Protein AF-A0A081BM06-F1 (afdb_monomer)

Secondary structure (DSSP, 8-state):
-HHHHHHHHHTT--TT---HHHHHHHHHH-HHHHHHHHHHHHHHHHTTT---TTHHHHHHHHHHHHHSEE--TT-EE-S--EE-S-S-EEE-TT-EE-TT-EE-TT-EEE-SSSSSPPPEE-SS-EE-TT-EEESS-EE-TT-EEPTT-EE-S-B-TTEEEETTTTEEEEE--S-TT------SSEEEEEEEE--TT--HHHHHHHHHHHHS-TTTEEEEEEEEEETT-TT--HHHHHHHTT--EEEEEESSSS-THHHHHHHHHHHHTT-SEEEE-SHHHHHHHHHHHTT-TT-EEEEEE------SSHHHHHHHHHHHHHHTT-SEEEESSHHHHHHHHHTT--GGGEEE----B-TTTS-GGG----HHHHTT--TTSEEEEEES--SGGG-HHHHHHHHHHHHHH-TTEEEEEE---TTHHHHHHHHHHTT-TTTEEEEES-S-HHHHHHH-SEEEE--SS-SS-HHHHHHHHTT--EEEE--TTHHHH--BTTTBEEE-TT-HHHHHHHHHHHHH-HHHHHHHHHHHHHHHHHHSBHHHHHHHHHHHHHHHHTT-

Organism: NCBI:txid1499966

pLDDT: mean 89.4, std 10.94, range [35.09, 98.75]

Radius of gyration: 34.91 Å; Cα contacts (8 Å, |Δi|>4): 1119; chains: 1; bounding box: 71×51×106 Å

Sequence (560 aa):
MFEYIKADLARFKEEGGGSPLRILARGLVSQGFQAILVYRFFRWFFVRGIPTQPFRFIIERLTEIMTGISIPAETDIGKGLRIHHFGGIIFHSHTKMGEHCTVYHGVTFGDKGGAGEPPTIGNNVLVGAGAKVLGEITIGDNVKIGANAVVVASVPNNAIVGGVPAKIIGENTKDIWTMKAPKTTINVMQCRSTYTTGGGPDKTVLLMAERSNKEKFRHVLMYMRGANDHEFQIGNWARERGLTIHEVLEYKKLDWSNLVEIHRLIKQYDIDILHVRDHKTCVVCYLASLPHPKVKLLFTAHLWQDHDSLKMKFYTWLNLLFLKRYDKIIAVSYALKDFMVKRGIRPEKITVVHNAIDVDAWNRANVRSTIRDEFQIPASRKIVGVVGRLRYEKDLPTTLAVAHNVIRERPDTCFLIIGDGPDRADLERQVNEIGLADKILFLGFRKDTMNIYAALDLFLSTARIEGTPNTALEAMAMEAPVIYTEVGGVGEIIQNGHDGLLFQVGDIAGITAATLNVLNNEEFARQLRENGRRSACEKFSFTKRLQTVEGIYEALARGK

Foldseek 3Di:
DVQQLVLQLVLQDDPPDDPPVVSVVVLVVDLQNVLVVLLVVVLVCVVVVHDDPPVNVVVQVVSCVVFVAHDASLEAEEGNEEEDHGHQHEADSDEAEYYNEYEYYQEEFEEPPDPFHTEYEYYCEYAAANEYGYGHEYEEANEYEYHNEYDPYHHYHQFYWYDVPIDGPDGNPDRPDPPPPLQQEAEEEEEEEDAADDDDVLVLLLVLCLPFDPRHYHYAYEYEYEPPRPRHCSVVVCVVSVHHYDYQYDPDPDDVVSLVVLLVVCVVRVHQEYEEEDLVCLVSVLVSCPVPVRYAYEYEYFFDDDDPDPVVVVSSLVSLVSLLVHQAYEAQAPLRLVVSVVVPRDSVRYDYFHAADALVVLALVVEDACVCVVLVQDPQAAEEEEEDEPDPQQPCVLVVLLQLLLCVVPVSYAYEYEEYYPCVVVSCVVCVVSPNPSRYDYPYHDPPVSSVLSRHQAYETLGPEGAADVVLLSNLSNLHAYEYEPYHRPCVQDPDQQQHHYDHRSPSVVSNVVVNCSNVPVVSSNRNSVRSNVSNVPPRHSVVSSVVVSVVSVCSSVVD

Mean predicted aligned error: 14.8 Å

Structure (mmCIF, N/CA/C/O backbone):
data_AF-A0A081BM06-F1
#
_entry.id   AF-A0A081BM06-F1
#
loop_
_atom_site.group_PDB
_atom_site.id
_atom_site.type_symbol
_atom_site.label_atom_id
_atom_site.label_alt_id
_atom_site.label_comp_id
_atom_site.label_asym_id
_atom_site.label_entity_id
_atom_site.label_seq_id
_atom_site.pdbx_PDB_ins_code
_atom_site.Cartn_x
_atom_site.Cartn_y
_atom_site.Cartn_z
_atom_site.occupancy
_atom_site.B_iso_or_equiv
_atom_site.auth_seq_id
_atom_site.auth_comp_id
_atom_site.auth_asym_id
_atom_site.auth_atom_id
_atom_site.pdbx_PDB_model_num
ATOM 1 N N . MET A 1 1 ? -8.532 -0.087 48.592 1.00 81.88 1 MET A N 1
ATOM 2 C CA . MET A 1 1 ? -9.522 0.950 48.215 1.00 81.88 1 MET A CA 1
ATOM 3 C C . MET A 1 1 ? -9.343 1.398 46.771 1.00 81.88 1 MET A C 1
ATOM 5 O O . MET A 1 1 ? -10.242 1.140 45.988 1.00 81.88 1 MET A O 1
ATOM 9 N N . PHE A 1 2 ? -8.205 1.992 46.383 1.00 81.38 2 PHE A N 1
ATOM 10 C CA . PHE A 1 2 ? -8.005 2.483 45.007 1.00 81.38 2 PHE A CA 1
ATOM 11 C C . PHE A 1 2 ? -8.193 1.416 43.921 1.00 81.38 2 PHE A C 1
ATOM 13 O O . PHE A 1 2 ? -8.853 1.689 42.925 1.00 81.38 2 PHE A O 1
ATOM 20 N N . GLU A 1 3 ? -7.693 0.194 44.127 1.00 82.75 3 GLU A N 1
ATOM 21 C CA . GLU A 1 3 ? -7.902 -0.903 43.170 1.00 82.75 3 GLU A CA 1
ATOM 22 C C . GLU A 1 3 ? -9.378 -1.276 42.990 1.00 82.75 3 GLU A C 1
ATOM 24 O O . GLU A 1 3 ? -9.824 -1.504 41.869 1.00 82.75 3 GLU A O 1
ATOM 29 N N . TYR A 1 4 ? -10.153 -1.253 44.077 1.00 89.44 4 TYR A N 1
ATOM 30 C CA . TYR A 1 4 ? -11.590 -1.521 44.049 1.00 89.44 4 TYR A CA 1
ATOM 31 C C . TYR A 1 4 ? -12.330 -0.424 43.290 1.00 89.44 4 TYR A C 1
ATOM 33 O O . TYR A 1 4 ? -13.051 -0.725 42.349 1.00 89.44 4 TYR A O 1
ATOM 41 N N . ILE A 1 5 ? -12.068 0.847 43.617 1.00 88.38 5 ILE A N 1
ATOM 42 C CA . ILE A 1 5 ? -12.674 1.992 42.922 1.00 88.38 5 ILE A CA 1
ATOM 43 C C . ILE A 1 5 ? -12.306 1.975 41.434 1.00 88.38 5 ILE A C 1
ATOM 45 O O . ILE A 1 5 ? -13.153 2.228 40.583 1.00 88.38 5 ILE A O 1
ATOM 49 N N . LYS A 1 6 ? -11.056 1.638 41.095 1.00 86.50 6 LYS A N 1
ATOM 50 C CA . LYS A 1 6 ? -10.602 1.508 39.705 1.00 86.50 6 LYS A CA 1
ATOM 51 C C . LYS A 1 6 ? -11.343 0.387 38.975 1.00 86.50 6 LYS A C 1
ATOM 53 O O . LYS A 1 6 ? -11.729 0.581 37.823 1.00 86.50 6 LYS A O 1
ATOM 58 N N . ALA A 1 7 ? -11.551 -0.757 39.626 1.00 85.50 7 ALA A N 1
ATOM 59 C CA . ALA A 1 7 ? -12.316 -1.868 39.071 1.00 85.50 7 ALA A CA 1
ATOM 60 C C . ALA A 1 7 ? -13.802 -1.514 38.910 1.00 85.50 7 ALA A C 1
ATOM 62 O O . ALA A 1 7 ? -14.358 -1.779 37.849 1.00 85.50 7 ALA A O 1
ATOM 63 N N . ASP A 1 8 ? -14.419 -0.865 39.902 1.00 88.56 8 ASP A N 1
ATOM 64 C CA . ASP A 1 8 ? -15.812 -0.400 39.870 1.00 88.56 8 ASP A CA 1
ATOM 65 C C . ASP A 1 8 ? -16.008 0.645 38.753 1.00 88.56 8 ASP A C 1
ATOM 67 O O . ASP A 1 8 ? -16.919 0.535 37.935 1.00 88.56 8 ASP A O 1
ATOM 71 N N . LEU A 1 9 ? -15.091 1.611 38.621 1.00 85.44 9 LEU A N 1
ATOM 72 C CA . LEU A 1 9 ? -15.119 2.616 37.553 1.00 85.44 9 LEU A CA 1
ATOM 73 C C . LEU A 1 9 ? -14.891 1.988 36.169 1.00 85.44 9 LEU A C 1
ATOM 75 O O . LEU A 1 9 ? -15.498 2.407 35.181 1.00 85.44 9 LEU A O 1
ATOM 79 N N . ALA A 1 10 ? -14.057 0.947 36.076 1.00 84.06 10 ALA A N 1
ATOM 80 C CA . ALA A 1 10 ? -13.849 0.213 34.830 1.00 84.06 10 ALA A CA 1
ATOM 81 C C . ALA A 1 10 ? -15.133 -0.463 34.322 1.00 84.06 10 ALA A C 1
ATOM 83 O O . ALA A 1 10 ? -15.245 -0.694 33.120 1.00 84.06 10 ALA A O 1
ATOM 84 N N . ARG A 1 11 ? -16.131 -0.699 35.187 1.00 81.62 11 ARG A N 1
ATOM 85 C CA . ARG A 1 11 ? -17.452 -1.223 34.797 1.00 81.62 11 ARG A CA 1
ATOM 86 C C . ARG A 1 11 ? -18.286 -0.238 33.980 1.00 81.62 11 ARG A C 1
ATOM 88 O O . ARG A 1 11 ? -19.242 -0.660 33.335 1.00 81.62 11 ARG A O 1
ATOM 95 N N . PHE A 1 12 ? -17.923 1.045 33.981 1.00 74.75 12 PHE A N 1
ATOM 96 C CA . PHE A 1 12 ? -18.536 2.091 33.156 1.00 74.75 12 PHE A CA 1
ATOM 97 C C . PHE A 1 12 ? -17.851 2.259 31.792 1.00 74.75 12 PHE A C 1
ATOM 99 O O . PHE A 1 12 ? -18.269 3.105 30.997 1.00 74.75 12 PHE A O 1
ATOM 106 N N . LYS A 1 13 ? -16.809 1.468 31.492 1.00 66.00 13 LYS A N 1
ATOM 107 C CA . LYS A 1 13 ? -16.214 1.427 30.153 1.00 66.00 13 LYS A CA 1
ATOM 108 C C . LYS A 1 13 ? -17.230 0.851 29.168 1.00 66.00 13 LYS A C 1
ATOM 110 O O . LYS A 1 13 ? -17.660 -0.290 29.301 1.00 66.00 13 LYS A O 1
ATOM 115 N N . GLU A 1 14 ? -17.601 1.650 28.173 1.00 52.00 14 GLU A N 1
ATOM 116 C CA . GLU A 1 14 ? -18.339 1.166 27.007 1.00 52.00 14 GLU A CA 1
ATOM 117 C C . GLU A 1 14 ? -17.460 0.220 26.184 1.00 52.00 14 GLU A C 1
ATOM 119 O O . GLU A 1 14 ? -16.232 0.376 26.134 1.00 52.00 14 GLU A O 1
ATOM 124 N N . GLU A 1 15 ? -18.096 -0.696 25.453 1.00 39.38 15 GLU A N 1
ATOM 125 C CA . GLU A 1 15 ? -17.489 -1.318 24.280 1.00 39.38 15 GLU A CA 1
ATOM 126 C C . GLU A 1 15 ? -17.178 -0.219 23.254 1.00 39.38 15 GLU A C 1
ATOM 128 O O . GLU A 1 15 ? -17.949 0.052 22.335 1.00 39.38 15 GLU A O 1
ATOM 133 N N . GLY A 1 16 ? -16.037 0.454 23.407 1.00 42.78 16 GLY A N 1
ATOM 134 C CA . GLY A 1 16 ? -15.607 1.510 22.494 1.00 42.78 16 GLY A CA 1
ATOM 135 C C . GLY A 1 16 ? -14.706 2.612 23.019 1.00 42.78 16 GLY A C 1
ATOM 136 O O . GLY A 1 16 ? -14.486 3.559 22.275 1.00 42.78 16 GLY A O 1
ATOM 137 N N . GLY A 1 17 ? -14.147 2.485 24.226 1.00 45.09 17 GLY A N 1
ATOM 138 C CA . GLY A 1 17 ? -13.044 3.349 24.656 1.00 45.09 17 GLY A CA 1
ATOM 139 C C . GLY A 1 17 ? -13.438 4.823 24.769 1.00 45.09 17 GLY A C 1
ATOM 140 O O . GLY A 1 17 ? -12.915 5.673 24.056 1.00 45.09 17 GLY A O 1
ATOM 141 N N . GLY A 1 18 ? -14.348 5.147 25.691 1.00 48.44 18 GLY A N 1
ATOM 142 C CA . GLY A 1 18 ? -14.513 6.533 26.133 1.00 48.44 18 GLY A CA 1
ATOM 143 C C . GLY A 1 18 ? -13.216 7.060 26.762 1.00 48.44 18 GLY A C 1
ATOM 144 O O . GLY A 1 18 ? -12.472 6.296 27.380 1.00 48.44 18 GLY A O 1
ATOM 145 N N . SER A 1 19 ? -12.936 8.362 26.625 1.00 62.16 19 SER A N 1
ATOM 146 C CA . SER A 1 19 ? -11.785 8.971 27.304 1.00 62.16 19 SER A CA 1
ATOM 147 C C . SER A 1 19 ? -11.875 8.723 28.822 1.00 62.16 19 SER A C 1
ATOM 149 O O . SER A 1 19 ? -12.985 8.727 29.369 1.00 62.16 19 SER A O 1
ATOM 151 N N . PRO A 1 20 ? -10.746 8.530 29.534 1.00 66.50 20 PRO A N 1
ATOM 152 C CA . PRO A 1 20 ? -10.751 8.334 30.987 1.00 66.50 20 PRO A CA 1
ATOM 153 C C . PRO A 1 20 ? -11.540 9.420 31.727 1.00 66.50 20 PRO A C 1
ATOM 155 O O . PRO A 1 20 ? -12.259 9.122 32.676 1.00 66.50 20 PRO A O 1
ATOM 158 N N . LEU A 1 21 ? -11.487 10.657 31.219 1.00 68.56 21 LEU A N 1
ATOM 159 C CA . LEU A 1 21 ? -12.230 11.802 31.739 1.00 68.56 21 LEU A CA 1
ATOM 160 C C . LEU A 1 21 ? -13.753 11.628 31.614 1.00 68.56 21 LEU A C 1
ATOM 162 O O . LEU A 1 21 ? -14.491 11.988 32.523 1.00 68.56 21 LEU A O 1
ATOM 166 N N . ARG A 1 22 ? -14.240 11.051 30.508 1.00 69.06 22 ARG A N 1
ATOM 167 C CA . ARG A 1 22 ? -15.675 10.824 30.266 1.00 69.06 22 ARG A CA 1
ATOM 168 C C . ARG A 1 22 ? -16.218 9.663 31.094 1.00 69.06 22 ARG A C 1
ATOM 170 O O . ARG A 1 22 ? -17.351 9.733 31.564 1.00 69.06 22 ARG A O 1
ATOM 177 N N . ILE A 1 23 ? -15.413 8.615 31.282 1.00 71.06 23 ILE A N 1
ATOM 178 C CA . ILE A 1 23 ? -15.741 7.499 32.182 1.00 71.06 23 ILE A CA 1
ATOM 179 C C . ILE A 1 23 ? -15.816 8.016 33.619 1.00 71.06 23 ILE A C 1
ATOM 181 O O . ILE A 1 23 ? -16.790 7.738 34.311 1.00 71.06 23 ILE A O 1
ATOM 185 N N . LEU A 1 24 ? -14.833 8.822 34.032 1.00 72.00 24 LEU A N 1
ATOM 186 C CA . LEU A 1 24 ? -14.812 9.452 35.347 1.00 72.00 24 LEU A CA 1
ATOM 187 C C . LEU A 1 24 ? -16.017 10.379 35.548 1.00 72.00 24 LEU A C 1
ATOM 189 O O . LEU A 1 24 ? -16.717 10.238 36.542 1.00 72.00 24 LEU A O 1
ATOM 193 N N . ALA A 1 25 ? -16.316 11.260 34.589 1.00 74.31 25 ALA A N 1
ATOM 194 C CA . ALA A 1 25 ? -17.464 12.162 34.663 1.00 74.31 25 ALA A CA 1
ATOM 195 C C . ALA A 1 25 ? -18.798 11.401 34.762 1.00 74.31 25 ALA A C 1
ATOM 197 O O . ALA A 1 25 ? -19.633 11.727 35.598 1.00 74.31 25 ALA A O 1
ATOM 198 N N . ARG A 1 26 ? -18.997 10.345 33.961 1.00 72.88 26 ARG A N 1
ATOM 199 C CA . ARG A 1 26 ? -20.211 9.514 34.040 1.00 72.88 26 ARG A CA 1
ATOM 200 C C . ARG A 1 26 ? -20.305 8.717 35.332 1.00 72.88 26 ARG A C 1
ATOM 202 O O . ARG A 1 26 ? -21.399 8.605 35.872 1.00 72.88 26 ARG A O 1
ATOM 209 N N . GLY A 1 27 ? -19.185 8.176 35.810 1.00 74.56 27 GLY A N 1
ATOM 210 C CA . GLY A 1 27 ? -19.119 7.530 37.116 1.00 74.56 27 GLY A CA 1
ATOM 211 C C . GLY A 1 27 ? -19.552 8.510 38.200 1.00 74.56 27 GLY A C 1
ATOM 212 O O . GLY A 1 27 ? -20.503 8.244 38.918 1.00 74.56 27 GLY A O 1
ATOM 213 N N . LEU A 1 28 ? -18.944 9.695 38.256 1.00 77.00 28 LEU A N 1
ATOM 214 C CA . LEU A 1 28 ? -19.243 10.700 39.279 1.00 77.00 28 LEU A CA 1
ATOM 215 C C . LEU A 1 28 ? -20.684 11.230 39.236 1.00 77.00 28 LEU A C 1
ATOM 217 O O . LEU A 1 28 ? -21.199 11.618 40.278 1.00 77.00 28 LEU A O 1
ATOM 221 N N . VAL A 1 29 ? -21.347 11.226 38.075 1.00 82.50 29 VAL A N 1
ATOM 222 C CA . VAL A 1 29 ? -22.767 11.614 37.936 1.00 82.50 29 VAL A CA 1
ATOM 223 C C . VAL A 1 29 ? -23.723 10.431 38.179 1.00 82.50 29 VAL A C 1
ATOM 225 O O . VAL A 1 29 ? -24.909 10.629 38.429 1.00 82.50 29 VAL A O 1
ATOM 228 N N . SER A 1 30 ? -23.237 9.186 38.143 1.00 85.75 30 SER A N 1
ATOM 229 C CA . SER A 1 30 ? -24.052 8.002 38.416 1.00 85.75 30 SER A CA 1
ATOM 230 C C . SER A 1 30 ? -24.317 7.864 39.914 1.00 85.75 30 SER A C 1
ATOM 232 O O . SER A 1 30 ? -23.407 7.569 40.685 1.00 85.75 30 SER A O 1
ATOM 234 N N . GLN A 1 31 ? -25.583 7.983 40.320 1.00 88.06 31 GLN A N 1
ATOM 235 C CA . GLN A 1 31 ? -26.022 7.759 41.706 1.00 88.06 31 GLN A CA 1
ATOM 236 C C . GLN A 1 31 ? -25.584 6.384 42.242 1.00 88.06 31 GLN A C 1
ATOM 238 O O . GLN A 1 31 ? -25.156 6.268 43.387 1.00 88.06 31 GLN A O 1
ATOM 243 N N . GLY A 1 32 ? -25.604 5.352 41.389 1.00 89.94 32 GLY A N 1
ATOM 244 C CA . GLY A 1 32 ? -25.108 4.020 41.735 1.00 89.94 32 GLY A CA 1
ATOM 245 C C . GLY A 1 32 ? -23.621 4.015 42.089 1.00 89.94 32 GLY A C 1
ATOM 246 O O . GLY A 1 32 ? -23.224 3.426 43.089 1.00 89.94 32 GLY A O 1
ATOM 247 N N . PHE A 1 33 ? -22.788 4.706 41.309 1.00 91.12 33 PHE A N 1
ATOM 248 C CA . PHE A 1 33 ? -21.357 4.803 41.600 1.00 91.12 33 PHE A CA 1
ATOM 249 C C . PHE A 1 33 ? -21.056 5.718 42.791 1.00 91.12 33 PHE A C 1
ATOM 251 O O . PHE A 1 33 ? -20.157 5.408 43.565 1.00 91.12 33 PHE A O 1
ATOM 258 N N . GLN A 1 34 ? -21.816 6.801 42.981 1.00 91.69 34 GLN A N 1
ATOM 259 C CA . GLN A 1 34 ? -21.711 7.653 44.171 1.00 91.69 34 GLN A CA 1
ATOM 260 C C . GLN A 1 34 ? -21.924 6.840 45.457 1.00 91.69 34 GLN A C 1
ATOM 262 O O . GLN A 1 34 ? -21.094 6.910 46.362 1.00 91.69 34 GLN A O 1
ATOM 267 N N . ALA A 1 35 ? -22.964 5.997 45.505 1.00 93.06 35 ALA A N 1
ATOM 268 C CA . ALA A 1 35 ? -23.206 5.104 46.639 1.00 93.06 35 ALA A CA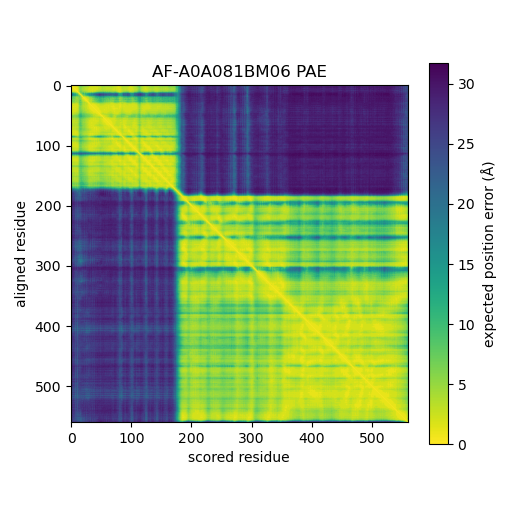 1
ATOM 269 C C . ALA A 1 35 ? -22.059 4.099 46.851 1.00 93.06 35 ALA A C 1
ATOM 271 O O . ALA A 1 35 ? -21.614 3.887 47.980 1.00 93.06 35 ALA A O 1
ATOM 272 N N . ILE A 1 36 ? -21.515 3.534 45.764 1.00 94.06 36 ILE A N 1
ATOM 273 C CA . ILE A 1 36 ? -20.348 2.640 45.831 1.00 94.06 36 ILE A CA 1
ATOM 274 C C . ILE A 1 36 ? -19.129 3.377 46.396 1.00 94.06 36 ILE A C 1
ATOM 276 O O . ILE A 1 36 ? -18.450 2.827 47.256 1.00 94.06 36 ILE A O 1
ATOM 280 N N . LEU A 1 37 ? -18.844 4.611 45.969 1.00 93.38 37 LEU A N 1
ATOM 281 C CA . LEU A 1 37 ? -17.713 5.392 46.484 1.00 93.38 37 LEU A CA 1
ATOM 282 C C . LEU A 1 37 ? -17.813 5.620 47.994 1.00 93.38 37 LEU A C 1
ATOM 284 O O . LEU A 1 37 ? -16.829 5.398 48.702 1.00 93.38 37 LEU A O 1
ATOM 288 N N . VAL A 1 38 ? -18.995 6.010 48.481 1.00 93.94 38 VAL A N 1
ATOM 289 C CA . VAL A 1 38 ? -19.260 6.190 49.915 1.00 93.94 38 VAL A CA 1
ATOM 290 C C . VAL A 1 38 ? -19.024 4.881 50.672 1.00 93.94 38 VAL A C 1
ATOM 292 O O . VAL A 1 38 ? -18.273 4.861 51.650 1.00 93.94 38 VAL A O 1
ATOM 295 N N . TYR A 1 39 ? -19.574 3.770 50.175 1.00 95.12 39 TYR A N 1
ATOM 296 C CA . TYR A 1 39 ? -19.352 2.445 50.751 1.00 95.12 39 TYR A CA 1
ATOM 297 C C . TYR A 1 39 ? -17.863 2.063 50.779 1.00 95.12 39 TYR A C 1
ATOM 299 O O . TYR A 1 39 ? -17.341 1.689 51.829 1.00 95.12 39 TYR A O 1
ATOM 307 N N . ARG A 1 40 ? -17.138 2.189 49.655 1.00 95.12 40 ARG A N 1
ATOM 308 C CA . ARG A 1 40 ? -15.706 1.841 49.568 1.00 95.12 40 ARG A CA 1
ATOM 309 C C . ARG A 1 40 ? -14.862 2.659 50.539 1.00 95.12 40 ARG A C 1
ATOM 311 O O . ARG A 1 40 ? -13.904 2.121 51.099 1.00 95.12 40 ARG A O 1
ATOM 318 N N . PHE A 1 41 ? -15.208 3.931 50.722 1.00 93.44 41 PHE A N 1
ATOM 319 C CA . PHE A 1 41 ? -14.551 4.829 51.661 1.00 93.44 41 PHE A CA 1
ATOM 320 C C . PHE A 1 41 ? -14.761 4.367 53.107 1.00 93.44 41 PHE A C 1
ATOM 322 O O . PHE A 1 41 ? -13.783 4.096 53.799 1.00 93.44 41 PHE A O 1
ATOM 329 N N . PHE A 1 42 ? -16.004 4.168 53.557 1.00 93.75 42 PHE A N 1
ATOM 330 C CA . PHE A 1 42 ? -16.263 3.747 54.940 1.00 93.75 42 PHE A CA 1
ATOM 331 C C . PHE A 1 42 ? -15.847 2.302 55.231 1.00 93.75 42 PHE A C 1
ATOM 333 O O . PHE A 1 42 ? -15.346 2.026 56.321 1.00 93.75 42 PHE A O 1
ATOM 340 N N . ARG A 1 43 ? -15.933 1.391 54.253 1.00 93.25 43 ARG A N 1
ATOM 341 C CA . ARG A 1 43 ? -15.410 0.018 54.369 1.00 93.25 43 ARG A CA 1
ATOM 342 C C . ARG A 1 43 ? -13.912 0.019 54.656 1.00 93.25 43 ARG A C 1
ATOM 344 O O . ARG A 1 43 ? -13.431 -0.779 55.455 1.00 93.25 43 ARG A O 1
ATOM 351 N N . TRP A 1 44 ? -13.162 0.917 54.017 1.00 92.69 44 TRP A N 1
ATOM 352 C CA . TRP A 1 44 ? -11.718 1.027 54.215 1.00 92.69 44 TRP A CA 1
ATOM 353 C C . TRP A 1 44 ? -11.342 1.399 55.657 1.00 92.69 44 TRP A C 1
ATOM 355 O O . TRP A 1 44 ? -10.355 0.856 56.162 1.00 92.69 44 TRP A O 1
ATOM 365 N N . PHE A 1 45 ? -12.130 2.266 56.307 1.00 89.12 45 PHE A N 1
ATOM 366 C CA . PHE A 1 45 ? -11.983 2.601 57.730 1.00 89.12 45 PHE A CA 1
ATOM 367 C C . PHE A 1 45 ? -12.441 1.456 58.635 1.00 89.12 45 PHE A C 1
ATOM 369 O O . PHE A 1 45 ? -11.713 1.090 59.556 1.00 89.12 45 PHE A O 1
ATOM 376 N N . PHE A 1 46 ? -13.595 0.852 58.331 1.00 89.69 46 PHE A N 1
ATOM 377 C CA . PHE A 1 46 ? -14.163 -0.261 59.095 1.00 89.69 46 PHE A CA 1
ATOM 378 C C . PHE A 1 46 ? -13.186 -1.440 59.203 1.00 89.69 46 PHE A C 1
ATOM 380 O O . PHE A 1 46 ? -12.876 -1.889 60.301 1.00 89.69 46 PHE A O 1
ATOM 387 N N . VAL A 1 47 ? -12.604 -1.874 58.079 1.00 89.19 47 VAL A N 1
ATOM 388 C CA . VAL A 1 47 ? -11.624 -2.980 58.043 1.00 89.19 47 VAL A CA 1
ATOM 389 C C . VAL A 1 47 ? -10.313 -2.629 58.770 1.00 89.19 47 VAL A C 1
ATOM 391 O O . VAL A 1 47 ? -9.563 -3.520 59.154 1.00 89.19 47 VAL A O 1
ATOM 394 N N . ARG A 1 48 ? -10.023 -1.339 58.984 1.00 86.88 48 ARG A N 1
ATOM 395 C CA . ARG A 1 48 ? -8.858 -0.860 59.751 1.00 86.88 48 ARG A CA 1
ATOM 396 C C . ARG A 1 48 ? -9.155 -0.618 61.229 1.00 86.88 48 ARG A C 1
ATOM 398 O O . ARG A 1 48 ? -8.260 -0.175 61.941 1.00 86.88 48 ARG A O 1
ATOM 405 N N . GLY A 1 49 ? -10.387 -0.855 61.679 1.00 87.00 49 GLY A N 1
ATOM 406 C CA . GLY A 1 49 ? -10.801 -0.579 63.055 1.00 87.00 49 GLY A CA 1
ATOM 407 C C . GLY A 1 49 ? -10.793 0.910 63.419 1.00 87.00 49 GLY A C 1
ATOM 408 O O . GLY A 1 49 ? -10.748 1.246 64.598 1.00 87.00 49 GLY A O 1
ATOM 409 N N . ILE A 1 50 ? -10.813 1.814 62.432 1.00 85.19 50 ILE A N 1
ATOM 410 C CA . ILE A 1 50 ? -10.814 3.259 62.686 1.00 85.19 50 ILE A CA 1
ATOM 411 C C . ILE A 1 50 ? -12.265 3.710 62.929 1.00 85.19 50 ILE A C 1
ATOM 413 O O . ILE A 1 50 ? -13.112 3.500 62.055 1.00 85.19 50 ILE A O 1
ATOM 417 N N . PRO A 1 51 ? -12.581 4.347 64.072 1.00 85.88 51 PRO A N 1
ATOM 418 C CA . PRO A 1 51 ? -13.940 4.782 64.373 1.00 85.88 51 PRO A CA 1
ATOM 419 C C . PRO A 1 51 ? -14.351 5.969 63.491 1.00 85.88 51 PRO A C 1
ATOM 421 O O . PRO A 1 51 ? -13.670 6.989 63.440 1.00 85.88 51 PRO A O 1
ATOM 424 N N . THR A 1 52 ? -15.492 5.850 62.808 1.00 89.81 52 THR A N 1
ATOM 425 C CA . THR A 1 52 ? -16.041 6.894 61.917 1.00 89.81 52 THR A CA 1
ATOM 426 C C . THR A 1 52 ? -17.436 7.375 62.327 1.00 89.81 52 THR A C 1
ATOM 428 O O . THR A 1 52 ? -18.075 8.117 61.581 1.00 89.81 52 THR A O 1
ATOM 431 N N . GLN A 1 53 ? -17.952 6.938 63.479 1.00 88.12 53 GLN A N 1
ATOM 432 C CA . GLN A 1 53 ? -19.237 7.404 64.013 1.00 88.12 53 GLN A CA 1
ATOM 433 C C . GLN A 1 53 ? -19.077 8.756 64.732 1.00 88.12 53 GLN A C 1
ATOM 435 O O . GLN A 1 53 ? -18.018 9.000 65.307 1.00 88.12 53 GLN A O 1
ATOM 440 N N . PRO A 1 54 ? -20.093 9.643 64.717 1.00 89.06 54 PRO A N 1
ATOM 441 C CA . PRO A 1 54 ? -21.412 9.502 64.078 1.00 89.06 54 PRO A CA 1
ATOM 442 C C . PRO A 1 54 ? -21.433 9.898 62.589 1.00 89.06 54 PRO A C 1
ATOM 444 O O . PRO A 1 54 ? -22.456 9.764 61.919 1.00 89.06 54 PRO A O 1
ATOM 447 N N . PHE A 1 55 ? -20.315 10.400 62.055 1.00 89.56 55 PHE A N 1
ATOM 448 C CA . PHE A 1 55 ? -20.233 10.941 60.695 1.00 89.56 55 PHE A CA 1
ATOM 449 C C . PHE A 1 55 ? -20.658 9.925 59.628 1.00 89.56 55 PHE A C 1
ATOM 451 O O . PHE A 1 55 ? -21.433 10.246 58.729 1.00 89.56 55 PHE A O 1
ATOM 458 N N . ARG A 1 56 ? -20.209 8.675 59.768 1.00 90.94 56 ARG A N 1
ATOM 459 C CA . ARG A 1 56 ? -20.584 7.564 58.892 1.00 90.94 56 ARG A CA 1
ATOM 460 C C . ARG A 1 56 ? -22.097 7.380 58.802 1.00 90.94 56 ARG A C 1
ATOM 462 O O . ARG A 1 56 ? -22.613 7.333 57.692 1.00 90.94 56 ARG A O 1
ATOM 469 N N . PHE A 1 57 ? -22.796 7.330 59.936 1.00 89.94 57 PHE A N 1
ATOM 470 C CA . PHE A 1 57 ? -24.251 7.161 59.959 1.00 89.94 57 PHE A CA 1
ATOM 471 C C . PHE A 1 57 ? -24.971 8.270 59.181 1.00 89.94 57 PHE A C 1
ATOM 473 O O . PHE A 1 57 ? -25.880 7.994 58.401 1.00 89.94 57 PHE A O 1
ATOM 480 N N . ILE A 1 58 ? -24.535 9.522 59.349 1.00 91.94 58 ILE A N 1
ATOM 481 C CA . ILE A 1 58 ? -25.127 10.674 58.657 1.00 91.94 58 ILE A CA 1
ATOM 482 C C . ILE A 1 58 ? -24.918 10.556 57.142 1.00 91.94 58 ILE A C 1
ATOM 484 O O . ILE A 1 58 ? -25.869 10.711 56.379 1.00 91.94 58 ILE A O 1
ATOM 488 N N . ILE A 1 59 ? -23.697 10.251 56.693 1.00 92.88 59 ILE A N 1
ATOM 489 C CA . ILE A 1 59 ? -23.392 10.151 55.259 1.00 92.88 59 ILE A CA 1
ATOM 490 C C . ILE A 1 59 ? -24.063 8.931 54.618 1.00 92.88 59 ILE A C 1
ATOM 492 O O . ILE A 1 59 ? -24.584 9.051 53.509 1.00 92.88 59 ILE A O 1
ATOM 496 N N . GLU A 1 60 ? -24.098 7.779 55.291 1.00 90.75 60 GLU A N 1
ATOM 497 C CA . GLU A 1 60 ? -24.830 6.595 54.818 1.00 90.75 60 GLU A CA 1
ATOM 498 C C . GLU A 1 60 ? -26.325 6.910 54.670 1.00 90.75 60 GLU A C 1
ATOM 500 O O . GLU A 1 60 ? -26.909 6.617 53.627 1.00 90.75 60 GLU A O 1
ATOM 505 N N . ARG A 1 61 ? -26.926 7.603 55.648 1.00 92.00 61 ARG A N 1
ATOM 506 C CA . ARG A 1 61 ? -28.337 8.004 55.588 1.00 92.00 61 ARG A CA 1
ATOM 507 C C . ARG A 1 61 ? -28.621 9.008 54.473 1.00 92.00 61 ARG A C 1
ATOM 509 O O . ARG A 1 61 ? -29.614 8.870 53.768 1.00 92.00 61 ARG A O 1
ATOM 516 N N . LEU A 1 62 ? -27.756 10.004 54.284 1.00 92.44 62 LEU A N 1
ATOM 517 C CA . LEU A 1 62 ? -27.880 10.954 53.175 1.00 92.44 62 LEU A CA 1
ATOM 518 C C . LEU A 1 62 ? -27.735 10.253 51.822 1.00 92.44 62 LEU A C 1
ATOM 520 O O . LEU A 1 62 ? -28.501 10.529 50.904 1.00 92.44 62 LEU A O 1
ATOM 524 N N . THR A 1 63 ? -26.795 9.313 51.709 1.00 92.00 63 THR A N 1
ATOM 525 C CA . THR A 1 63 ? -26.601 8.507 50.496 1.00 92.00 63 THR A CA 1
ATOM 526 C C . THR A 1 63 ? -27.851 7.689 50.187 1.00 92.00 63 THR A C 1
ATOM 528 O O . THR A 1 63 ? -28.319 7.705 49.048 1.00 92.00 63 THR A O 1
ATOM 531 N N . GLU A 1 64 ? -28.435 7.042 51.197 1.00 92.31 64 GLU A N 1
ATOM 532 C CA . GLU A 1 64 ? -29.693 6.303 51.078 1.00 92.31 64 GLU A CA 1
ATOM 533 C C . GLU A 1 64 ? -30.841 7.215 50.622 1.00 92.31 64 GLU A C 1
ATOM 535 O O . GLU A 1 64 ? -31.522 6.887 49.654 1.00 92.31 64 GLU A O 1
ATOM 540 N N . ILE A 1 65 ? -31.010 8.391 51.234 1.00 92.06 65 ILE A N 1
ATOM 541 C CA . ILE A 1 65 ? -32.057 9.361 50.865 1.00 92.06 65 ILE A CA 1
ATOM 542 C C . ILE A 1 65 ? -31.873 9.872 49.426 1.00 92.06 65 ILE A C 1
ATOM 544 O O . ILE A 1 65 ? -32.842 9.981 48.678 1.00 92.06 65 ILE A O 1
ATOM 548 N N . MET A 1 66 ? -30.640 10.185 49.020 1.00 90.00 66 MET A N 1
ATOM 549 C CA . MET A 1 66 ? -30.353 10.787 47.712 1.00 90.00 66 MET A CA 1
ATOM 550 C C . MET A 1 66 ? -30.369 9.784 46.554 1.00 90.00 66 MET A C 1
ATOM 552 O O . MET A 1 66 ? -30.687 10.156 45.424 1.00 90.00 66 MET A O 1
ATOM 556 N N . THR A 1 67 ? -29.972 8.534 46.802 1.00 90.12 67 THR A N 1
ATOM 557 C CA . THR A 1 67 ? -29.773 7.524 45.744 1.00 90.12 67 THR A CA 1
ATOM 558 C C . THR A 1 67 ? -30.788 6.381 45.799 1.00 90.12 67 THR A C 1
ATOM 560 O O . THR A 1 67 ? -30.953 5.654 44.814 1.00 90.12 67 THR A O 1
ATOM 563 N N . GLY A 1 68 ? -31.471 6.207 46.934 1.00 91.69 68 GLY A N 1
ATOM 564 C CA . GLY A 1 68 ? -32.297 5.041 47.237 1.00 91.69 68 GLY A CA 1
ATOM 565 C C . GLY A 1 68 ? -31.489 3.750 47.400 1.00 91.69 68 GLY A C 1
ATOM 566 O O . GLY A 1 68 ? -32.045 2.670 47.203 1.00 91.69 68 GLY A O 1
ATOM 567 N N . ILE A 1 69 ? -30.183 3.847 47.671 1.00 95.12 69 ILE A N 1
ATOM 568 C CA . ILE A 1 69 ? -29.258 2.715 47.790 1.00 95.12 69 ILE A CA 1
ATOM 569 C C . ILE A 1 69 ? -28.668 2.704 49.201 1.00 95.12 69 ILE A C 1
ATOM 571 O O . ILE A 1 69 ? -28.025 3.668 49.612 1.00 95.12 69 ILE A O 1
ATOM 575 N N . SER A 1 70 ? -28.844 1.593 49.914 1.00 94.12 70 SER A N 1
ATOM 576 C CA . SER A 1 70 ? -28.314 1.371 51.260 1.00 94.12 70 SER A CA 1
ATOM 577 C C . SER A 1 70 ? -27.296 0.230 51.241 1.00 94.12 70 SER A C 1
ATOM 579 O O . SER A 1 70 ? -27.653 -0.923 50.987 1.00 94.12 70 SER A O 1
ATOM 581 N N . ILE A 1 71 ? -26.016 0.562 51.456 1.00 95.06 71 ILE A N 1
ATOM 582 C CA . ILE A 1 71 ? -24.902 -0.397 51.546 1.00 95.06 71 ILE A CA 1
ATOM 583 C C . ILE A 1 71 ? -24.116 -0.111 52.835 1.00 95.06 71 ILE A C 1
ATOM 585 O O . ILE A 1 71 ? -23.285 0.801 52.842 1.00 95.06 71 ILE A O 1
ATOM 589 N N . PRO A 1 72 ? -24.346 -0.872 53.918 1.00 92.94 72 PRO A N 1
ATOM 590 C CA . PRO A 1 72 ? -23.591 -0.716 55.160 1.00 92.94 72 PRO A CA 1
ATOM 591 C C . PRO A 1 72 ? -22.101 -1.035 54.962 1.00 92.94 72 PRO A C 1
ATOM 593 O O . PRO A 1 72 ? -21.757 -1.952 54.211 1.00 92.94 72 PRO A O 1
ATOM 596 N N . ALA A 1 73 ? -21.193 -0.337 55.649 1.00 92.50 73 ALA A N 1
ATOM 597 C CA . ALA A 1 73 ? -19.753 -0.613 55.555 1.00 92.50 73 ALA A CA 1
ATOM 598 C C . ALA A 1 73 ? -19.324 -1.977 56.141 1.00 92.50 73 ALA A C 1
ATOM 600 O O . ALA A 1 73 ? -18.219 -2.445 55.859 1.00 92.50 73 ALA A O 1
ATOM 601 N N . GLU A 1 74 ? -20.177 -2.636 56.928 1.00 91.88 74 GLU A N 1
ATOM 602 C CA . GLU A 1 74 ? -19.988 -4.013 57.403 1.00 91.88 74 GLU A CA 1
ATOM 603 C C . GLU A 1 74 ? -20.042 -5.028 56.248 1.00 91.88 74 GLU A C 1
ATOM 605 O O . GLU A 1 74 ? -19.393 -6.076 56.323 1.00 91.88 74 GLU A O 1
ATOM 610 N N . THR A 1 75 ? -20.730 -4.678 55.156 1.00 92.56 75 THR A N 1
ATOM 611 C CA . THR A 1 75 ? -20.931 -5.541 53.986 1.00 92.56 75 THR A CA 1
ATOM 612 C C . THR A 1 75 ? -19.601 -5.856 53.314 1.00 92.56 75 THR A C 1
ATOM 614 O O . THR A 1 75 ? -18.757 -4.966 53.141 1.00 92.56 75 THR A O 1
ATOM 617 N N . ASP A 1 76 ? -19.414 -7.098 52.872 1.00 93.81 76 ASP A N 1
ATOM 618 C CA . ASP A 1 76 ? -18.195 -7.524 52.189 1.00 93.81 76 ASP A CA 1
ATOM 619 C C . ASP A 1 76 ? -18.437 -7.717 50.694 1.00 93.81 76 ASP A C 1
ATOM 621 O O . ASP A 1 76 ? -19.034 -8.705 50.278 1.00 93.81 76 ASP A O 1
ATOM 625 N N . ILE A 1 77 ? -18.010 -6.749 49.879 1.00 95.94 77 ILE A N 1
ATOM 626 C CA . ILE A 1 77 ? -18.239 -6.759 48.433 1.00 95.94 77 ILE A CA 1
ATOM 627 C C . ILE A 1 77 ? -16.899 -6.745 47.697 1.00 95.94 77 ILE A C 1
ATOM 629 O O . ILE A 1 77 ? -16.088 -5.833 47.879 1.00 95.94 77 ILE A O 1
ATOM 633 N N . GLY A 1 78 ? -16.692 -7.707 46.801 1.00 92.06 78 GLY A N 1
ATOM 634 C CA . GLY A 1 78 ? -15.544 -7.793 45.905 1.00 92.06 78 GLY A CA 1
ATOM 635 C C . GLY A 1 78 ? -15.445 -6.611 44.935 1.00 92.06 78 GLY A C 1
ATOM 636 O O . GLY A 1 78 ? -16.316 -5.742 44.855 1.00 92.06 78 GLY A O 1
ATOM 637 N N . LYS A 1 79 ? -14.341 -6.524 44.193 1.00 91.81 79 LYS A N 1
ATOM 638 C CA . LYS A 1 79 ? -14.094 -5.434 43.232 1.00 91.81 79 LYS A CA 1
ATOM 639 C C . LYS A 1 79 ? -14.992 -5.549 41.990 1.00 91.81 79 LYS A C 1
ATOM 641 O O . LYS A 1 79 ? -15.372 -6.646 41.599 1.00 91.81 79 LYS A O 1
ATOM 646 N N . GLY A 1 80 ? -15.287 -4.439 41.315 1.00 89.69 80 GLY A N 1
ATOM 647 C CA . GLY A 1 80 ? -16.032 -4.450 40.051 1.00 89.69 80 GLY A CA 1
ATOM 648 C C . GLY A 1 80 ? -17.557 -4.489 40.203 1.00 89.69 80 GLY A C 1
ATOM 649 O O . GLY A 1 80 ? -18.237 -4.958 39.288 1.00 89.69 80 GLY A O 1
ATOM 650 N N . LEU A 1 81 ? -18.094 -3.987 41.315 1.00 93.62 81 LEU A N 1
ATOM 651 C CA . LEU A 1 81 ? -19.534 -3.831 41.515 1.00 93.62 81 LEU A CA 1
ATOM 652 C C . LEU A 1 81 ? -20.085 -2.779 40.540 1.00 93.62 81 LEU A C 1
ATOM 654 O O . LEU A 1 81 ? -19.520 -1.694 40.388 1.00 93.62 81 LEU A O 1
ATOM 658 N N . ARG A 1 82 ? -21.213 -3.081 39.891 1.00 91.62 82 ARG A N 1
ATOM 659 C CA . ARG A 1 82 ? -21.937 -2.129 39.039 1.00 91.62 82 ARG A CA 1
ATOM 660 C C . ARG A 1 82 ? -23.398 -2.021 39.453 1.00 91.62 82 ARG A C 1
ATOM 662 O O . ARG A 1 82 ? -24.118 -3.013 39.417 1.00 91.62 82 ARG A O 1
ATOM 669 N N . ILE A 1 83 ? -23.845 -0.800 39.736 1.00 92.19 83 ILE A N 1
ATOM 670 C CA . ILE A 1 83 ? -25.259 -0.476 39.953 1.00 92.19 83 ILE A CA 1
ATOM 671 C C . ILE A 1 83 ? -25.761 0.339 38.755 1.00 92.19 83 ILE A C 1
ATOM 673 O O . ILE A 1 83 ? -25.231 1.414 38.478 1.00 92.19 83 ILE A O 1
ATOM 677 N N . HIS A 1 84 ? -26.730 -0.192 38.000 1.00 82.44 84 HIS A N 1
ATOM 678 C CA . HIS A 1 84 ? -27.171 0.414 36.729 1.00 82.44 84 HIS A CA 1
ATOM 679 C C . HIS A 1 84 ? -28.146 1.582 36.889 1.00 82.44 84 HIS A C 1
ATOM 681 O O . HIS A 1 84 ? -28.033 2.578 36.178 1.00 82.44 84 HIS A O 1
ATOM 687 N N . HIS A 1 85 ? -29.124 1.435 37.777 1.00 81.50 85 HIS A N 1
ATOM 688 C CA . HIS A 1 85 ? -30.226 2.376 37.948 1.00 81.50 85 HIS A CA 1
ATOM 689 C C . HIS A 1 85 ? -30.388 2.703 39.431 1.00 81.50 85 HIS A C 1
ATOM 691 O O . HIS A 1 85 ? -30.028 1.895 40.286 1.00 81.50 85 HIS A O 1
ATOM 697 N N . PHE A 1 86 ? -30.912 3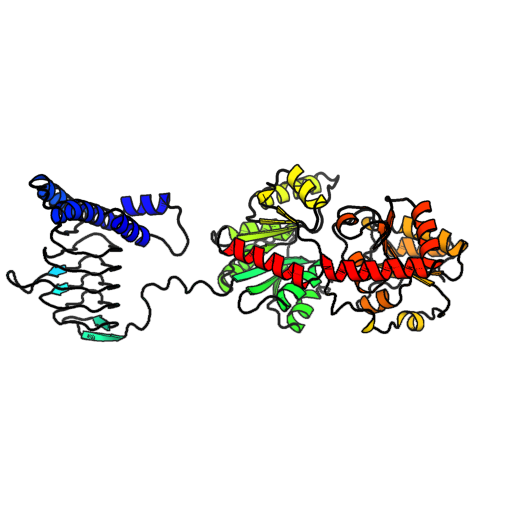.891 39.712 1.00 80.00 86 PHE A N 1
ATOM 698 C CA . PHE A 1 86 ? -31.156 4.371 41.068 1.00 80.00 86 PHE A CA 1
ATOM 699 C C . PHE A 1 86 ? -32.402 3.726 41.688 1.00 80.00 86 PHE A C 1
ATOM 701 O O . PHE A 1 86 ? -33.277 3.251 40.963 1.00 80.00 86 PHE A O 1
ATOM 708 N N . GLY A 1 87 ? -32.494 3.766 43.020 1.00 82.06 87 GLY A N 1
ATOM 709 C CA . GLY A 1 87 ? -33.725 3.471 43.753 1.00 82.06 87 GLY A CA 1
ATOM 710 C C . GLY A 1 87 ? -33.888 2.031 44.255 1.00 82.06 87 GLY A C 1
ATOM 711 O O . GLY A 1 87 ? -33.776 1.060 43.505 1.00 82.06 87 GLY A O 1
ATOM 712 N N . GLY A 1 88 ? -34.232 1.913 45.541 1.00 87.69 88 GLY A N 1
ATOM 713 C CA . GLY A 1 88 ? -34.743 0.701 46.185 1.00 87.69 88 GLY A CA 1
ATOM 714 C C . GLY A 1 88 ? -33.752 -0.455 46.319 1.00 87.69 88 GLY A C 1
ATOM 715 O O . GLY A 1 88 ? -34.189 -1.602 46.280 1.00 87.69 88 GLY A O 1
ATOM 716 N N . ILE A 1 89 ? -32.446 -0.187 46.426 1.00 95.50 89 ILE A N 1
ATOM 717 C CA . ILE A 1 89 ? -31.431 -1.235 46.613 1.00 95.50 89 ILE A CA 1
ATOM 718 C C . ILE A 1 89 ? -31.033 -1.303 48.087 1.00 95.50 89 ILE A C 1
ATOM 720 O O . ILE A 1 89 ? -30.535 -0.321 48.630 1.00 95.50 89 ILE A O 1
ATOM 724 N N . ILE A 1 90 ? -31.221 -2.457 48.725 1.00 93.81 90 ILE A N 1
ATOM 725 C CA . ILE A 1 90 ? -30.971 -2.643 50.161 1.00 93.81 90 ILE A CA 1
ATOM 726 C C . ILE A 1 90 ? -30.041 -3.837 50.369 1.00 93.81 90 ILE A C 1
ATOM 728 O O . ILE A 1 90 ? -30.356 -4.947 49.937 1.00 93.81 90 ILE A O 1
ATOM 732 N N . PHE A 1 91 ? -28.920 -3.607 51.051 1.00 95.00 91 PHE A N 1
ATOM 733 C CA . PHE A 1 91 ? -28.008 -4.646 51.520 1.00 95.00 91 PHE A CA 1
ATOM 734 C C . PHE A 1 91 ? -28.117 -4.812 53.034 1.00 95.00 91 PHE A C 1
ATOM 736 O O . PHE A 1 91 ? -27.986 -3.848 53.785 1.00 95.00 91 PHE A O 1
ATOM 743 N N . HIS A 1 92 ? -28.279 -6.051 53.488 1.00 93.38 92 HIS A N 1
ATOM 744 C CA . HIS A 1 92 ? -28.060 -6.409 54.882 1.00 93.38 92 HIS A CA 1
ATOM 745 C C . HIS A 1 92 ? -26.570 -6.275 55.244 1.00 93.38 92 HIS A C 1
ATOM 747 O O . HIS A 1 92 ? -25.708 -6.597 54.421 1.00 93.38 92 HIS A O 1
ATOM 753 N N . SER A 1 93 ? -26.264 -5.851 56.474 1.00 88.56 93 SER A N 1
ATOM 754 C CA . SER A 1 93 ? -24.907 -5.506 56.939 1.00 88.56 93 SER A CA 1
ATOM 755 C C . SER A 1 93 ? -23.887 -6.639 56.811 1.00 88.56 93 SER A C 1
ATOM 757 O O . SER A 1 93 ? -22.712 -6.377 56.591 1.00 88.56 93 SER A O 1
ATOM 759 N N . HIS A 1 94 ? -24.318 -7.896 56.904 1.00 90.56 94 HIS A N 1
ATOM 760 C CA . HIS A 1 94 ? -23.436 -9.066 56.805 1.00 90.56 94 HIS A CA 1
ATOM 761 C C . HIS A 1 94 ? -23.444 -9.741 55.421 1.00 90.56 94 HIS A C 1
ATOM 763 O O . HIS A 1 94 ? -22.894 -10.829 55.267 1.00 90.56 94 HIS A O 1
ATOM 769 N N . THR A 1 95 ? -24.062 -9.120 54.406 1.00 94.00 95 THR A N 1
ATOM 770 C CA . THR A 1 95 ? -24.099 -9.688 53.046 1.00 94.00 95 THR A CA 1
ATOM 771 C C . THR A 1 95 ? -22.677 -9.821 52.498 1.00 94.00 95 THR A C 1
ATOM 773 O O . THR A 1 95 ? -21.872 -8.888 52.593 1.00 94.00 95 THR A O 1
ATOM 776 N N . LYS A 1 96 ? -22.373 -10.969 51.889 1.00 95.25 96 LYS A N 1
ATOM 777 C CA . LYS A 1 96 ? -21.103 -11.209 51.192 1.00 95.25 96 LYS A CA 1
ATOM 778 C C . LYS A 1 96 ? -21.350 -11.288 49.695 1.00 95.25 96 LYS A C 1
ATOM 780 O O . LYS A 1 96 ? -22.270 -11.973 49.259 1.00 95.25 96 LYS A O 1
ATOM 785 N N . MET A 1 97 ? -20.539 -10.602 48.903 1.00 96.44 97 MET A N 1
ATOM 786 C CA . MET A 1 97 ? -20.653 -10.570 47.449 1.00 96.44 97 MET A CA 1
ATOM 787 C C . MET A 1 97 ? -19.273 -10.631 46.801 1.00 96.44 97 MET A C 1
ATOM 789 O O . MET A 1 97 ? -18.379 -9.874 47.168 1.00 96.44 97 MET A O 1
ATOM 793 N N . GLY A 1 98 ? -19.109 -11.513 45.819 1.00 93.38 98 GLY A N 1
ATOM 794 C CA . GLY A 1 98 ? -17.877 -11.691 45.064 1.00 93.38 98 GLY A CA 1
ATOM 795 C C . GLY A 1 98 ? -17.573 -10.543 44.101 1.00 93.38 98 GLY A C 1
ATOM 796 O O . GLY A 1 98 ? -18.165 -9.459 44.127 1.00 93.38 98 GLY A O 1
ATOM 797 N N . GLU A 1 99 ? -16.605 -10.775 43.2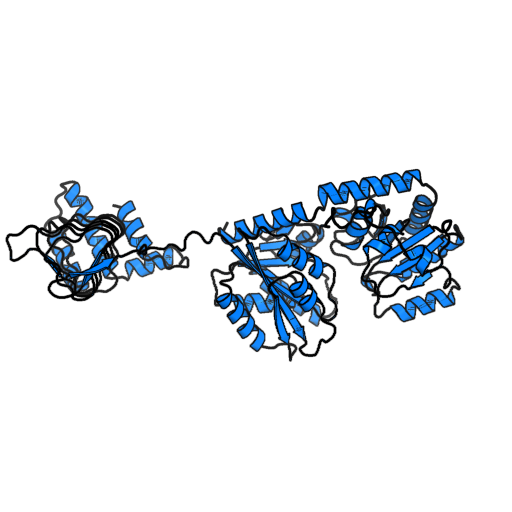25 1.00 93.19 99 GLU A N 1
ATOM 798 C CA . GLU A 1 99 ? -16.147 -9.795 42.247 1.00 93.19 99 GLU A CA 1
ATOM 799 C C . GLU A 1 99 ? -17.098 -9.680 41.046 1.00 93.19 99 GLU A C 1
ATOM 801 O O . GLU A 1 99 ? -17.818 -10.607 40.681 1.00 93.19 99 GLU A O 1
ATOM 806 N N . HIS A 1 100 ? -17.073 -8.521 40.386 1.00 91.62 100 HIS A N 1
ATOM 807 C CA . HIS A 1 100 ? -17.709 -8.283 39.086 1.00 91.62 100 HIS A CA 1
ATOM 808 C C . HIS A 1 100 ? -19.233 -8.494 39.031 1.00 91.62 100 HIS A C 1
ATOM 810 O O . HIS A 1 100 ? -19.799 -8.735 37.956 1.00 91.62 100 HIS A O 1
ATOM 816 N N . CYS A 1 101 ? -19.913 -8.325 40.165 1.00 93.25 101 CYS A N 1
ATOM 817 C CA . CYS A 1 101 ? -21.367 -8.394 40.250 1.00 93.25 101 CYS A CA 1
ATOM 818 C C . CYS A 1 101 ? -22.061 -7.151 39.667 1.00 93.25 101 CYS A C 1
ATOM 820 O O . CYS A 1 101 ? -21.527 -6.035 39.663 1.00 93.25 101 CYS A O 1
ATOM 822 N N . THR A 1 102 ? -23.284 -7.349 39.180 1.00 93.06 102 THR A N 1
ATOM 823 C CA . THR A 1 102 ? -24.145 -6.293 38.641 1.00 93.06 102 THR A CA 1
ATOM 824 C C . THR A 1 102 ? -25.497 -6.325 39.332 1.00 93.06 102 THR A C 1
ATOM 826 O O . THR A 1 102 ? -26.164 -7.355 39.335 1.00 93.06 102 THR A O 1
ATOM 829 N N . VAL A 1 103 ? -25.925 -5.182 39.862 1.00 94.94 103 VAL A N 1
ATOM 830 C CA . VAL A 1 103 ? -27.187 -5.032 40.591 1.00 94.94 103 VAL A CA 1
ATOM 831 C C . VAL A 1 103 ? -28.053 -3.977 39.903 1.00 94.94 103 VAL A C 1
ATOM 833 O O . VAL A 1 103 ? -27.600 -2.872 39.586 1.00 94.94 103 VAL A O 1
ATOM 836 N N . TYR A 1 104 ? -29.305 -4.330 39.630 1.00 94.38 104 TYR A N 1
ATOM 837 C CA . TYR A 1 104 ? -30.315 -3.411 39.109 1.00 94.38 104 TYR A CA 1
ATOM 838 C C . TYR A 1 104 ? -31.143 -2.792 40.249 1.00 94.38 104 TYR A C 1
ATOM 840 O O . TYR A 1 104 ? -31.019 -3.177 41.408 1.00 94.38 104 TYR A O 1
ATOM 848 N N . HIS A 1 105 ? -31.967 -1.796 39.926 1.00 93.50 105 HIS A N 1
ATOM 849 C CA . HIS A 1 105 ? -32.815 -1.102 40.900 1.00 93.50 105 HIS A CA 1
ATOM 850 C C . HIS A 1 105 ? -33.811 -2.052 41.583 1.00 93.50 105 HIS A C 1
ATOM 852 O O . HIS A 1 105 ? -34.195 -3.081 41.023 1.00 93.50 105 HIS A O 1
ATOM 858 N N . GLY A 1 106 ? -34.262 -1.689 42.783 1.00 94.81 106 GLY A N 1
ATOM 859 C CA . GLY A 1 106 ? -35.280 -2.441 43.516 1.00 94.81 106 GLY A CA 1
ATOM 860 C C . GLY A 1 106 ? -34.803 -3.778 44.093 1.00 94.81 106 GLY A C 1
ATOM 861 O O . GLY A 1 106 ? -35.645 -4.620 44.391 1.00 94.81 106 GLY A O 1
ATOM 862 N N . VAL A 1 107 ? -33.498 -4.033 44.192 1.00 96.69 107 VAL A N 1
ATOM 863 C CA . VAL A 1 107 ? -32.962 -5.315 44.678 1.00 96.69 107 VAL A CA 1
ATOM 864 C C . VAL A 1 107 ? -32.806 -5.322 46.199 1.00 96.69 107 VAL A C 1
ATOM 866 O O . VAL A 1 107 ? -32.312 -4.362 46.782 1.00 96.69 107 VAL A O 1
ATOM 869 N N . THR A 1 108 ? -33.168 -6.426 46.850 1.00 95.75 108 THR A N 1
ATOM 870 C CA . THR A 1 108 ? -32.991 -6.589 48.303 1.00 95.75 108 THR A CA 1
ATOM 871 C C . THR A 1 108 ? -32.165 -7.830 48.602 1.00 95.75 108 THR A C 1
ATOM 873 O O . THR A 1 108 ? -32.545 -8.928 48.196 1.00 95.75 108 THR A O 1
ATOM 876 N N . PHE A 1 109 ? -31.073 -7.650 49.341 1.00 95.50 109 PHE A N 1
ATOM 877 C CA . PHE A 1 109 ? -30.295 -8.713 49.971 1.00 95.50 109 PHE A CA 1
ATOM 878 C C . PHE A 1 109 ? -30.596 -8.677 51.464 1.00 95.50 109 PHE A C 1
ATOM 880 O O . PHE A 1 109 ? -30.144 -7.770 52.161 1.00 95.50 109 PHE A O 1
ATOM 887 N N . GLY A 1 110 ? -31.420 -9.607 51.933 1.00 90.31 110 GLY A N 1
ATOM 888 C CA . GLY A 1 110 ? -31.980 -9.571 53.282 1.00 90.31 110 GLY A CA 1
ATOM 889 C C . GLY A 1 110 ? -31.987 -10.938 53.942 1.00 90.31 110 GLY A C 1
ATOM 890 O O . GLY A 1 110 ? -31.686 -11.950 53.313 1.00 90.31 110 GLY A O 1
ATOM 891 N N . ASP A 1 111 ? -32.348 -10.968 55.214 1.00 88.44 111 ASP A N 1
ATOM 892 C CA . ASP A 1 111 ? -32.643 -12.208 55.917 1.00 88.44 111 ASP A CA 1
ATOM 893 C C . ASP A 1 111 ? -34.102 -12.655 55.668 1.00 88.44 111 ASP A C 1
ATOM 895 O O . ASP A 1 111 ? -34.842 -12.048 54.889 1.00 88.44 111 ASP A O 1
ATOM 899 N N . LYS A 1 112 ? -34.524 -13.752 56.307 1.00 81.25 112 LYS A N 1
ATOM 900 C CA . LYS A 1 112 ? -35.911 -14.253 56.259 1.00 81.25 112 LYS A CA 1
ATOM 901 C C . LYS A 1 112 ? -36.794 -13.706 57.399 1.00 81.25 112 LYS A C 1
ATOM 903 O O . LYS A 1 112 ? -37.787 -14.348 57.728 1.00 81.25 112 LYS A O 1
ATOM 908 N N . GLY A 1 113 ? -36.466 -12.554 57.995 1.00 64.12 113 GLY A N 1
ATOM 909 C CA . GLY A 1 113 ? -37.300 -11.910 59.021 1.00 64.12 113 GLY A CA 1
ATOM 910 C C . GLY A 1 113 ? -36.600 -11.573 60.343 1.00 64.12 113 GLY A C 1
ATOM 911 O O . GLY A 1 113 ? -37.075 -11.984 61.397 1.00 64.12 113 GLY A O 1
ATOM 912 N N . GLY A 1 114 ? -35.515 -10.797 60.303 1.00 60.41 114 GLY A N 1
ATOM 913 C CA . GLY A 1 114 ? -34.977 -10.020 61.433 1.00 60.41 114 GLY A CA 1
ATOM 914 C C . GLY A 1 114 ? -33.967 -10.710 62.356 1.00 60.41 114 GLY A C 1
ATOM 915 O O . GLY A 1 114 ? -33.457 -10.061 63.268 1.00 60.41 114 GLY A O 1
ATOM 916 N N . ALA A 1 115 ? -33.682 -11.997 62.154 1.00 60.94 115 ALA A N 1
ATOM 917 C CA . ALA A 1 115 ? -32.703 -12.754 62.946 1.00 60.94 115 ALA A CA 1
ATOM 918 C C . ALA A 1 115 ? -31.962 -13.832 62.131 1.00 60.94 115 ALA A C 1
ATOM 920 O O . ALA A 1 115 ? -31.408 -14.769 62.702 1.00 60.94 115 ALA A O 1
ATOM 921 N N . GLY A 1 116 ? -32.010 -13.753 60.798 1.00 70.56 116 GLY A N 1
ATOM 922 C CA . GLY A 1 116 ? -31.369 -14.735 59.922 1.00 70.56 116 GLY A CA 1
ATOM 923 C C . GLY A 1 116 ? -30.054 -14.221 59.349 1.00 70.56 116 GLY A C 1
ATOM 924 O O . GLY A 1 116 ? -29.845 -13.017 59.230 1.00 70.56 116 GLY A O 1
ATOM 925 N N . GLU A 1 117 ? -29.188 -15.134 58.925 1.00 84.44 117 GLU A N 1
ATOM 926 C CA . GLU A 1 117 ? -28.003 -14.754 58.160 1.00 84.44 117 GLU A CA 1
ATOM 927 C C . GLU A 1 117 ? -28.398 -14.296 56.739 1.00 84.44 117 GLU A C 1
ATOM 929 O O . GLU A 1 117 ? -29.356 -14.821 56.151 1.00 84.44 117 GLU A O 1
ATOM 934 N N . PRO A 1 118 ? -27.705 -13.293 56.172 1.00 89.50 118 PRO A N 1
ATOM 935 C CA . PRO A 1 118 ? -27.949 -12.811 54.817 1.00 89.50 118 PRO A CA 1
ATOM 936 C C . PRO A 1 118 ? -27.319 -13.725 53.753 1.00 89.50 118 PRO A C 1
ATOM 938 O O . PRO A 1 118 ? -26.510 -14.603 54.065 1.00 89.50 118 PRO A O 1
ATOM 941 N N . PRO A 1 119 ? -27.625 -13.500 52.464 1.00 94.50 119 PRO A N 1
ATOM 942 C CA . PRO A 1 119 ? -27.058 -14.307 51.394 1.00 94.50 119 PRO A CA 1
ATOM 943 C C . PRO A 1 119 ? -25.553 -14.078 51.190 1.00 94.50 119 PRO A C 1
ATOM 945 O O . PRO A 1 119 ? -25.021 -12.979 51.376 1.00 94.50 119 PRO A O 1
ATOM 948 N N . THR A 1 120 ? -24.887 -15.124 50.699 1.00 96.19 120 THR A N 1
ATOM 949 C CA . THR A 1 120 ? -23.537 -15.066 50.126 1.00 96.19 120 THR A CA 1
ATOM 950 C C . THR A 1 120 ? -23.623 -15.201 48.609 1.00 96.19 120 THR A C 1
ATOM 952 O O . THR A 1 120 ? -24.230 -16.136 48.092 1.00 96.19 120 THR A O 1
ATOM 955 N N . ILE A 1 121 ? -23.016 -14.268 47.883 1.00 96.88 121 ILE A N 1
ATOM 956 C CA . ILE A 1 121 ? -23.099 -14.157 46.426 1.00 96.88 121 ILE A CA 1
ATOM 957 C C . ILE A 1 121 ? -21.708 -14.362 45.835 1.00 96.88 121 ILE A C 1
ATOM 959 O O . ILE A 1 121 ? -20.758 -13.707 46.257 1.00 96.88 121 ILE A O 1
ATOM 963 N N . GLY A 1 122 ? -21.597 -15.257 44.858 1.00 93.94 122 GLY A N 1
ATOM 964 C CA . GLY A 1 122 ? -20.368 -15.539 44.128 1.00 93.94 122 GLY A CA 1
ATOM 965 C C . GLY A 1 122 ? -19.947 -14.413 43.184 1.00 93.94 122 GLY A C 1
ATOM 966 O O . GLY A 1 122 ? -20.408 -13.273 43.258 1.00 93.94 122 GLY A O 1
ATOM 967 N N . ASN A 1 123 ? -19.037 -14.739 42.279 1.00 93.12 123 ASN A N 1
ATOM 968 C CA . ASN A 1 123 ? -18.473 -13.833 41.290 1.00 93.12 123 ASN A CA 1
ATOM 969 C C . ASN A 1 123 ? -19.348 -13.761 40.034 1.00 93.12 123 ASN A C 1
ATOM 971 O O . ASN A 1 123 ? -20.045 -14.710 39.674 1.00 93.12 123 ASN A O 1
ATOM 975 N N . ASN A 1 124 ? -19.270 -12.641 39.313 1.00 89.81 124 ASN A N 1
ATOM 976 C CA . ASN A 1 124 ? -19.956 -12.432 38.032 1.00 89.81 124 ASN A CA 1
ATOM 977 C C . ASN A 1 124 ? -21.480 -12.640 38.091 1.00 89.81 124 ASN A C 1
ATOM 979 O O . ASN A 1 124 ? -22.087 -13.054 37.103 1.00 89.81 124 ASN A O 1
ATOM 983 N N . VAL A 1 125 ? -22.117 -12.347 39.225 1.00 94.00 125 VAL A N 1
ATOM 984 C CA . VAL A 1 125 ? -23.568 -12.507 39.371 1.00 94.00 125 VAL A CA 1
ATOM 985 C C . VAL A 1 125 ? -24.296 -11.272 38.842 1.00 94.00 125 VAL A C 1
ATOM 987 O O . VAL A 1 125 ? -23.964 -10.135 39.189 1.00 94.00 125 VAL A O 1
ATOM 990 N N . LEU A 1 126 ? -25.311 -11.486 38.003 1.00 94.38 126 LEU A N 1
ATOM 991 C CA . LEU A 1 126 ? -26.232 -10.439 37.557 1.00 94.38 126 LEU A CA 1
ATOM 992 C C . LEU A 1 126 ? -27.556 -10.577 38.303 1.00 94.38 126 LEU A C 1
ATOM 994 O O . LEU A 1 126 ? -28.244 -11.586 38.163 1.00 94.38 126 LEU A O 1
ATOM 998 N N . VAL A 1 127 ? -27.933 -9.538 39.045 1.00 96.06 127 VAL A N 1
ATOM 999 C CA . VAL A 1 127 ? -29.180 -9.482 39.811 1.00 96.06 127 VAL A CA 1
ATOM 1000 C C . VAL A 1 127 ? -30.159 -8.526 39.142 1.00 96.06 127 VAL A C 1
ATOM 1002 O O . VAL A 1 127 ? -29.959 -7.309 39.158 1.00 96.06 127 VAL A O 1
ATOM 1005 N N . GLY A 1 128 ? -31.188 -9.090 38.508 1.00 94.19 128 GLY A N 1
ATOM 1006 C CA . GLY A 1 128 ? -32.199 -8.357 37.752 1.00 94.19 128 GLY A CA 1
ATOM 1007 C C . GLY A 1 128 ? -33.022 -7.392 38.604 1.00 94.19 128 GLY A C 1
ATOM 1008 O O . GLY A 1 128 ? -33.093 -7.503 39.828 1.00 94.19 128 GLY A O 1
ATOM 1009 N N . ALA A 1 129 ? -33.656 -6.427 37.936 1.00 94.56 129 ALA A N 1
ATOM 1010 C CA . ALA A 1 129 ? -34.433 -5.386 38.599 1.00 94.56 129 ALA A CA 1
ATOM 1011 C C . ALA A 1 129 ? -35.534 -5.990 39.480 1.00 94.56 129 ALA A C 1
ATOM 1013 O O . ALA A 1 129 ? -36.232 -6.911 39.061 1.00 94.56 129 ALA A O 1
ATOM 1014 N N . GLY A 1 130 ? -35.680 -5.487 40.702 1.00 94.81 130 GLY A N 1
ATOM 1015 C CA . GLY A 1 130 ? -36.727 -5.927 41.617 1.00 94.81 130 GLY A CA 1
ATOM 1016 C C . GLY A 1 130 ? -36.501 -7.287 42.289 1.00 94.81 130 GLY A C 1
ATOM 1017 O O . GLY A 1 130 ? -37.368 -7.694 43.060 1.00 94.81 130 GLY A O 1
ATOM 1018 N N . ALA A 1 131 ? -35.391 -7.993 42.044 1.00 96.94 131 ALA A N 1
ATOM 1019 C CA . ALA A 1 131 ? -35.145 -9.320 42.621 1.00 96.94 131 ALA A CA 1
ATOM 1020 C C . ALA A 1 131 ? -34.844 -9.279 44.132 1.00 96.94 131 ALA A C 1
ATOM 1022 O O . ALA A 1 131 ? -34.191 -8.355 44.623 1.00 96.94 131 ALA A O 1
ATOM 1023 N N . LYS A 1 132 ? -35.344 -10.266 44.887 1.00 96.56 132 LYS A N 1
ATOM 1024 C CA . LYS A 1 132 ? -35.128 -10.398 46.337 1.00 96.56 132 LYS A CA 1
ATOM 1025 C C . LYS A 1 132 ? -34.329 -11.666 46.599 1.00 96.56 132 LYS A C 1
ATOM 1027 O O . LYS A 1 132 ? -34.745 -12.740 46.177 1.00 96.56 132 LYS A O 1
ATOM 1032 N N . VAL A 1 133 ? -33.198 -11.548 47.278 1.00 96.12 133 VAL A N 1
ATOM 1033 C CA . VAL A 1 133 ? -32.321 -12.669 47.632 1.00 96.12 133 VAL A CA 1
ATOM 1034 C C . VAL A 1 133 ? -32.296 -12.737 49.152 1.00 96.12 133 VAL A C 1
ATOM 1036 O O . VAL A 1 133 ? -31.778 -11.823 49.795 1.00 96.12 133 VAL A O 1
ATOM 1039 N N . LEU A 1 134 ? -32.950 -13.755 49.715 1.00 94.25 134 LEU A N 1
ATOM 1040 C CA . LEU A 1 134 ? -33.352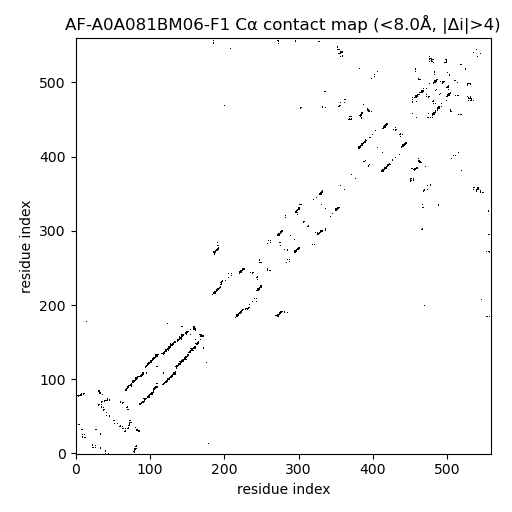 -13.753 51.121 1.00 94.25 134 LEU A CA 1
ATOM 1041 C C . LEU A 1 134 ? -32.888 -15.002 51.880 1.00 94.25 134 LEU A C 1
ATOM 1043 O O . LEU A 1 134 ? -33.196 -16.135 51.494 1.00 94.25 134 LEU A O 1
ATOM 1047 N N . GLY A 1 135 ? -32.249 -14.764 53.025 1.00 91.25 135 GLY A N 1
ATOM 1048 C CA . GLY A 1 135 ? -31.784 -15.771 53.978 1.00 91.25 135 GLY A CA 1
ATOM 1049 C C . GLY A 1 135 ? -30.379 -16.300 53.708 1.00 91.25 135 GLY A C 1
ATOM 1050 O O . GLY A 1 135 ? -29.699 -15.867 52.778 1.00 91.25 135 GLY A O 1
ATOM 1051 N N . GLU A 1 136 ? -29.982 -17.275 54.526 1.00 93.69 136 GLU A N 1
ATOM 1052 C CA . GLU A 1 136 ? -28.670 -17.922 54.486 1.00 93.69 136 GLU A CA 1
ATOM 1053 C C . GLU A 1 136 ? -28.566 -18.860 53.278 1.00 93.69 136 GLU A C 1
ATOM 1055 O O . GLU A 1 136 ? -28.728 -20.077 53.364 1.00 93.69 136 GLU A O 1
ATOM 1060 N N . ILE A 1 137 ? -28.381 -18.268 52.104 1.00 94.44 137 ILE A N 1
ATOM 1061 C CA . ILE A 1 137 ? -28.268 -18.985 50.839 1.00 94.44 137 ILE A CA 1
ATOM 1062 C C . ILE A 1 137 ? -26.989 -18.594 50.120 1.00 94.44 137 ILE A C 1
ATOM 1064 O O . ILE A 1 137 ? -26.487 -17.476 50.248 1.00 94.44 137 ILE A O 1
ATOM 1068 N N . THR A 1 138 ? -26.476 -19.524 49.324 1.00 95.81 138 THR A N 1
ATOM 1069 C CA . THR A 1 138 ? -25.298 -19.300 48.491 1.00 95.81 138 THR A CA 1
ATOM 1070 C C . THR A 1 138 ? -25.713 -19.208 47.033 1.00 95.81 138 THR A C 1
ATOM 1072 O O . THR A 1 138 ? -26.335 -20.124 46.498 1.00 95.81 138 THR A O 1
ATOM 1075 N N . ILE A 1 139 ? -25.360 -18.104 46.384 1.00 97.12 139 ILE A N 1
ATOM 1076 C CA . ILE A 1 139 ? -25.456 -17.947 44.935 1.00 97.12 139 ILE A CA 1
ATOM 1077 C C . ILE A 1 139 ? -24.079 -18.239 44.350 1.00 97.12 139 ILE A C 1
ATOM 1079 O O . ILE A 1 139 ? -23.114 -17.573 44.713 1.00 97.12 139 ILE A O 1
ATOM 1083 N N . GLY A 1 140 ? -23.990 -19.227 43.465 1.00 92.88 140 GLY A N 1
ATOM 1084 C CA . GLY A 1 140 ? -22.753 -19.604 42.789 1.00 92.88 140 GLY A CA 1
ATOM 1085 C C . GLY A 1 140 ? -22.209 -18.540 41.831 1.00 92.88 140 GLY A C 1
ATOM 1086 O O . GLY A 1 140 ? -22.795 -17.473 41.627 1.00 92.88 140 GLY A O 1
ATOM 1087 N N . ASP A 1 141 ? -21.078 -18.856 41.212 1.00 91.50 141 ASP A N 1
ATOM 1088 C CA . ASP A 1 141 ? -20.428 -18.009 40.216 1.00 91.50 141 ASP A CA 1
ATOM 1089 C C . ASP A 1 141 ? -21.194 -18.003 38.884 1.00 91.50 141 ASP A C 1
ATOM 1091 O O . ASP A 1 141 ? -21.815 -18.993 38.492 1.00 91.50 141 ASP A O 1
ATOM 1095 N N . ASN A 1 142 ? -21.117 -16.889 38.152 1.00 89.75 142 ASN A N 1
ATOM 1096 C CA . ASN A 1 142 ? -21.707 -16.713 36.818 1.00 89.75 142 ASN A CA 1
ATOM 1097 C C . ASN A 1 142 ? -23.233 -16.931 36.771 1.00 89.75 142 ASN A C 1
ATOM 1099 O O . ASN A 1 142 ? -23.776 -17.403 35.768 1.00 89.75 142 ASN A O 1
ATOM 1103 N N . VAL A 1 143 ? -23.943 -16.584 37.846 1.00 93.44 143 VAL A N 1
ATOM 1104 C CA . VAL A 1 143 ? -25.401 -16.739 37.943 1.00 93.44 143 VAL A CA 1
ATOM 1105 C C . VAL A 1 143 ? -26.144 -15.518 37.388 1.00 93.44 143 VAL A C 1
ATOM 1107 O O . VAL A 1 143 ? -25.738 -14.370 37.585 1.00 93.44 143 VAL A O 1
ATOM 1110 N N . LYS A 1 144 ? -27.285 -15.752 36.728 1.00 93.62 144 LYS A N 1
ATOM 1111 C CA . LYS A 1 144 ? -28.244 -14.706 36.330 1.00 93.62 144 LYS A CA 1
ATOM 1112 C C . LYS A 1 144 ? -29.551 -14.860 37.096 1.00 93.62 144 LYS A C 1
ATOM 1114 O O . LYS A 1 144 ? -30.253 -15.851 36.925 1.00 93.62 144 LYS A O 1
ATOM 1119 N N . ILE A 1 145 ? -29.904 -13.852 37.883 1.00 96.25 145 ILE A N 1
ATOM 1120 C CA . ILE A 1 145 ? -31.185 -13.766 38.585 1.00 96.25 145 ILE A CA 1
ATOM 1121 C C . ILE A 1 145 ? -32.119 -12.873 37.766 1.00 96.25 145 ILE A C 1
ATOM 1123 O O . ILE A 1 145 ? -31.811 -11.709 37.503 1.00 96.25 145 ILE A O 1
ATOM 1127 N N . GLY A 1 146 ? -33.253 -13.423 37.342 1.00 93.62 146 GLY A N 1
ATOM 1128 C CA . GLY A 1 146 ? -34.279 -12.717 36.585 1.00 93.62 146 GLY A CA 1
ATOM 1129 C C . GLY A 1 146 ? -34.910 -11.564 37.368 1.00 93.62 146 GLY A C 1
ATOM 1130 O O . GLY A 1 146 ? -34.872 -11.519 38.598 1.00 93.62 146 GLY A O 1
ATOM 1131 N N . ALA A 1 147 ? -35.513 -10.622 36.644 1.00 93.75 147 ALA A N 1
ATOM 1132 C CA . ALA A 1 147 ? -36.239 -9.516 37.259 1.00 93.75 147 ALA A CA 1
ATOM 1133 C C . ALA A 1 147 ? -37.397 -10.027 38.137 1.00 93.75 147 ALA A C 1
ATOM 1135 O O . ALA A 1 147 ? -38.056 -11.008 37.790 1.00 93.75 147 ALA A O 1
ATOM 1136 N N . ASN A 1 148 ? -37.635 -9.357 39.268 1.00 96.06 148 ASN A N 1
ATOM 1137 C CA . ASN A 1 148 ? -38.658 -9.685 40.271 1.00 96.06 148 ASN A CA 1
ATOM 1138 C C . ASN A 1 148 ? -38.588 -11.113 40.849 1.00 96.06 148 ASN A C 1
ATOM 1140 O O . ASN A 1 148 ? -39.540 -11.564 41.482 1.00 96.06 148 ASN A O 1
ATOM 1144 N N . ALA A 1 149 ? -37.480 -11.834 40.655 1.00 96.38 149 ALA A N 1
ATOM 1145 C CA . ALA A 1 149 ? -37.325 -13.171 41.210 1.00 96.38 149 ALA A CA 1
ATOM 1146 C C . ALA A 1 149 ? -37.157 -13.122 42.736 1.00 96.38 149 ALA A C 1
ATOM 1148 O O . ALA A 1 149 ? -36.468 -12.243 43.253 1.00 96.38 149 ALA A O 1
ATOM 1149 N N . VAL A 1 150 ? -37.742 -14.084 43.453 1.00 96.75 150 VAL A N 1
ATOM 1150 C CA . VAL A 1 150 ? -37.574 -14.228 44.911 1.00 96.75 150 VAL A CA 1
ATOM 1151 C C . VAL A 1 150 ? -36.770 -15.491 45.189 1.00 96.75 150 VAL A C 1
ATOM 1153 O O . VAL A 1 150 ? -37.290 -16.605 45.133 1.00 96.75 150 VAL A O 1
ATOM 1156 N N . VAL A 1 151 ? -35.478 -15.315 45.443 1.00 96.25 151 VAL A N 1
ATOM 1157 C CA . VAL A 1 151 ? -34.508 -16.390 45.647 1.00 96.25 151 VAL A CA 1
ATOM 1158 C C . VAL A 1 151 ? -34.407 -16.689 47.138 1.00 96.25 151 VAL A C 1
ATOM 1160 O O . VAL A 1 151 ? -33.939 -15.862 47.915 1.00 96.25 151 VAL A O 1
ATOM 1163 N N . VAL A 1 152 ? -34.872 -17.877 47.526 1.00 94.25 152 VAL A N 1
ATOM 1164 C CA . VAL A 1 152 ? -34.936 -18.342 48.929 1.00 94.25 152 VAL A CA 1
ATOM 1165 C C . VAL A 1 152 ? -34.191 -19.661 49.161 1.00 94.25 152 VAL A C 1
ATOM 1167 O O . VAL A 1 152 ? -34.226 -20.192 50.275 1.00 94.25 152 VAL A O 1
ATOM 1170 N N . ALA A 1 153 ? -33.534 -20.180 48.119 1.00 93.50 153 ALA A N 1
ATOM 1171 C CA . ALA A 1 153 ? -32.726 -21.396 48.111 1.00 93.50 153 ALA A CA 1
ATOM 1172 C C . ALA A 1 153 ? -31.403 -21.145 47.366 1.00 93.50 153 ALA A C 1
ATOM 1174 O O . ALA A 1 153 ? -31.354 -20.299 46.470 1.00 93.50 153 ALA A O 1
ATOM 1175 N N . SER A 1 154 ? -30.348 -21.877 47.735 1.00 95.50 154 SER A N 1
ATOM 1176 C CA . SER A 1 154 ? -29.027 -21.774 47.104 1.00 95.50 154 SER A CA 1
ATOM 1177 C C . SER A 1 154 ? -29.067 -22.135 45.617 1.00 95.50 154 SER A C 1
ATOM 1179 O O . SER A 1 154 ? -29.831 -23.001 45.188 1.00 95.50 154 SER A O 1
ATOM 1181 N N . VAL A 1 155 ? -28.226 -21.465 44.832 1.00 95.50 155 VAL A N 1
ATOM 1182 C CA . VAL A 1 155 ? -28.182 -21.563 43.371 1.00 95.50 155 VAL A CA 1
ATOM 1183 C C . VAL A 1 155 ? -26.783 -22.014 42.942 1.00 95.50 155 VAL A C 1
ATOM 1185 O O . VAL A 1 155 ? -25.813 -21.375 43.348 1.00 95.50 155 VAL A O 1
ATOM 1188 N N . PRO A 1 156 ? -26.644 -23.080 42.132 1.00 93.88 156 PRO A N 1
ATOM 1189 C CA . PRO A 1 156 ? -25.341 -23.552 41.672 1.00 93.88 156 PRO A CA 1
ATOM 1190 C C . PRO A 1 156 ? -24.704 -22.602 40.645 1.00 93.88 156 PRO A C 1
ATOM 1192 O O . PRO A 1 156 ? -25.362 -21.717 40.094 1.00 93.88 156 PRO A O 1
ATOM 1195 N N . ASN A 1 157 ? -23.415 -22.810 40.370 1.00 91.06 157 ASN A N 1
ATOM 1196 C CA . ASN A 1 157 ? -22.667 -22.052 39.366 1.00 91.06 157 ASN A CA 1
ATOM 1197 C C . ASN A 1 157 ? -23.319 -22.148 37.977 1.00 91.06 157 ASN A C 1
ATOM 1199 O O . ASN A 1 157 ? -23.942 -23.153 37.638 1.00 91.06 157 ASN A O 1
ATOM 1203 N N . ASN A 1 158 ? -23.125 -21.111 37.160 1.00 89.75 158 ASN A N 1
ATOM 1204 C CA . ASN A 1 158 ? -23.615 -21.016 35.785 1.00 89.75 158 ASN A CA 1
ATOM 1205 C C . ASN A 1 158 ? -25.139 -21.201 35.652 1.00 89.75 158 ASN A C 1
ATOM 1207 O O . ASN A 1 158 ? -25.612 -21.596 34.596 1.00 89.75 158 ASN A O 1
ATOM 1211 N N . ALA A 1 159 ? -25.944 -20.931 36.681 1.00 90.94 159 ALA A N 1
ATOM 1212 C CA . ALA A 1 159 ? -27.398 -21.069 36.589 1.00 90.94 159 ALA A CA 1
ATOM 1213 C C . ALA A 1 159 ? -28.096 -19.767 36.157 1.00 90.94 159 ALA A C 1
ATOM 1215 O O . ALA A 1 159 ? -27.653 -18.655 36.457 1.00 90.94 159 ALA A O 1
ATOM 1216 N N . ILE A 1 160 ? -29.245 -19.901 35.495 1.00 91.69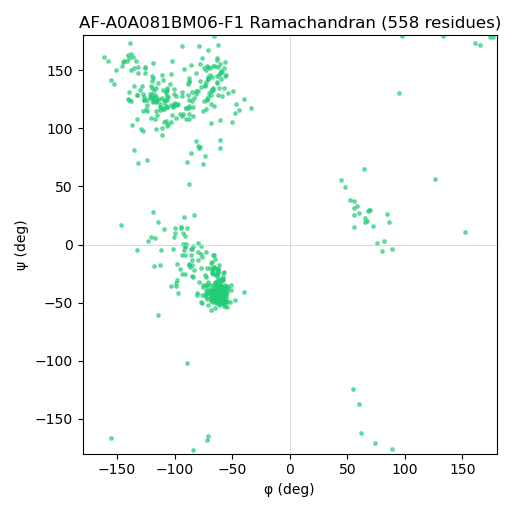 160 ILE A N 1
ATOM 1217 C CA . ILE A 1 160 ? -30.214 -18.819 35.293 1.00 91.69 160 ILE A CA 1
ATOM 1218 C C . ILE A 1 160 ? -31.434 -19.138 36.152 1.00 91.69 160 ILE A C 1
ATOM 1220 O O . ILE A 1 160 ? -32.033 -20.201 35.996 1.00 91.69 160 ILE A O 1
ATOM 1224 N N . VAL A 1 161 ? -31.813 -18.228 37.048 1.00 94.44 161 VAL A N 1
ATOM 1225 C CA . VAL A 1 161 ? -32.953 -18.402 37.958 1.00 94.44 161 VAL A CA 1
ATOM 1226 C C . VAL A 1 161 ? -34.007 -17.321 37.753 1.00 94.44 161 VAL A C 1
ATOM 1228 O O . VAL A 1 161 ? -33.680 -16.170 37.473 1.00 94.44 161 VAL A O 1
ATOM 1231 N N . GLY A 1 162 ? -35.282 -17.669 37.908 1.00 94.12 162 GLY A N 1
ATOM 1232 C CA . GLY A 1 162 ? -36.396 -16.731 37.759 1.00 94.12 162 GLY A CA 1
ATOM 1233 C C . GLY A 1 162 ? -37.685 -17.223 38.415 1.00 94.12 162 GLY A C 1
ATOM 1234 O O . GLY A 1 162 ? -37.831 -18.412 38.691 1.00 94.12 162 GLY A O 1
ATOM 1235 N N . GLY A 1 163 ? -38.619 -16.301 38.658 1.00 92.62 163 GLY A N 1
ATOM 1236 C CA . GLY A 1 163 ? -39.926 -16.590 39.259 1.00 92.62 163 GLY A CA 1
ATOM 1237 C C . GLY A 1 163 ? -40.010 -16.339 40.769 1.00 92.62 163 GLY A C 1
ATOM 1238 O O . GLY A 1 163 ? -39.047 -15.916 41.410 1.00 92.62 163 GLY A O 1
ATOM 1239 N N . VAL A 1 164 ? -41.197 -16.586 41.327 1.00 94.69 164 VAL A N 1
ATOM 1240 C CA . VAL A 1 164 ? -41.524 -16.406 42.750 1.00 94.69 164 VAL A CA 1
ATOM 1241 C C . VAL A 1 164 ? -42.254 -17.665 43.250 1.00 94.69 164 VAL A C 1
ATOM 1243 O O . VAL A 1 164 ? -43.405 -17.867 42.867 1.00 94.69 164 VAL A O 1
ATOM 1246 N N . PRO A 1 165 ? -41.622 -18.525 44.074 1.00 92.00 165 PRO A N 1
ATOM 1247 C CA . PRO A 1 165 ? -40.190 -18.540 44.388 1.00 92.00 165 PRO A CA 1
A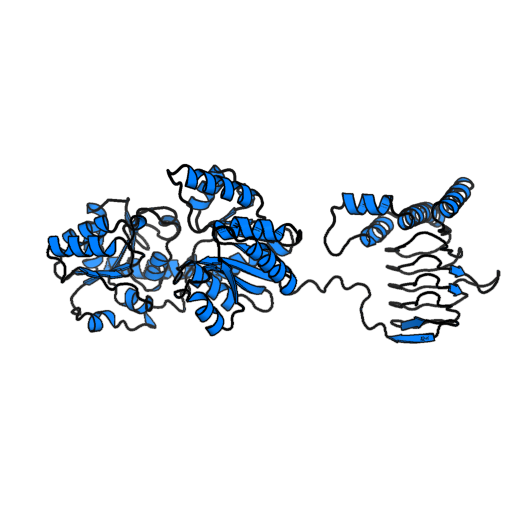TOM 1248 C C . PRO A 1 165 ? -39.342 -18.866 43.146 1.00 92.00 165 PRO A C 1
ATOM 1250 O O . PRO A 1 165 ? -39.807 -19.523 42.212 1.00 92.00 165 PRO A O 1
ATOM 1253 N N . ALA A 1 166 ? -38.097 -18.395 43.128 1.00 94.50 166 ALA A N 1
ATOM 1254 C CA . ALA A 1 166 ? -37.205 -18.549 41.988 1.00 94.50 166 ALA A CA 1
ATOM 1255 C C . ALA A 1 166 ? -36.826 -20.019 41.764 1.00 94.50 166 ALA A C 1
ATOM 1257 O O . ALA A 1 166 ? -36.424 -20.716 42.696 1.00 94.50 166 ALA A O 1
ATOM 1258 N N . LYS A 1 167 ? -36.913 -20.476 40.512 1.00 94.25 167 LYS A N 1
ATOM 1259 C CA . LYS A 1 167 ? -36.456 -21.798 40.062 1.00 94.25 167 LYS A CA 1
ATOM 1260 C C . LYS A 1 167 ? -35.360 -21.642 39.014 1.00 94.25 167 LYS A C 1
ATOM 1262 O O . LYS A 1 167 ? -35.290 -20.609 38.348 1.00 94.25 167 LYS A O 1
ATOM 1267 N N . ILE A 1 168 ? -34.518 -22.662 38.859 1.00 93.31 168 ILE A N 1
ATOM 1268 C CA . ILE A 1 168 ? -33.548 -22.728 37.761 1.00 93.31 168 ILE A CA 1
ATOM 1269 C C . ILE A 1 168 ? -34.329 -22.920 36.456 1.00 93.31 168 ILE A C 1
ATOM 1271 O O . ILE A 1 168 ? -35.088 -23.875 36.320 1.00 93.31 168 ILE A O 1
ATOM 1275 N N . ILE A 1 169 ? -34.167 -21.983 35.524 1.00 89.88 169 ILE A N 1
ATOM 1276 C CA . ILE A 1 169 ? -34.863 -21.938 34.227 1.00 89.88 169 ILE A CA 1
ATOM 1277 C C . ILE A 1 169 ? -33.917 -22.179 33.045 1.00 89.88 169 ILE A C 1
ATOM 1279 O O . ILE A 1 169 ? -34.361 -22.240 31.902 1.00 89.88 169 ILE A O 1
ATOM 1283 N N . GLY A 1 170 ? -32.615 -22.300 33.302 1.00 86.50 170 GLY A N 1
ATOM 1284 C CA . GLY A 1 170 ? -31.621 -22.601 32.283 1.00 86.50 170 GLY A CA 1
ATOM 1285 C C . GLY A 1 170 ? -30.196 -22.539 32.813 1.00 86.50 170 GLY A C 1
ATOM 1286 O O . GLY A 1 170 ? -29.956 -22.200 33.973 1.00 86.50 170 GLY A O 1
ATOM 1287 N N . GLU A 1 171 ? -29.255 -22.838 31.926 1.00 84.12 171 GLU A N 1
ATOM 1288 C CA . GLU A 1 171 ? -27.820 -22.764 32.178 1.00 84.12 171 GLU A CA 1
ATOM 1289 C C . GLU A 1 171 ? -27.221 -21.554 31.446 1.00 84.12 171 GLU A C 1
ATOM 1291 O O . GLU A 1 171 ? -27.522 -21.264 30.285 1.00 84.12 171 GLU A O 1
ATOM 1296 N N . ASN A 1 172 ? -26.387 -20.801 32.148 1.00 68.94 172 ASN A N 1
ATOM 1297 C CA . ASN A 1 172 ? -25.693 -19.628 31.664 1.00 68.94 172 ASN A CA 1
ATOM 1298 C C . ASN A 1 172 ? -24.390 -20.042 30.965 1.00 68.94 172 ASN A C 1
ATOM 1300 O O . ASN A 1 172 ? -23.303 -19.907 31.512 1.00 68.94 172 ASN A O 1
ATOM 1304 N N . THR A 1 173 ? -24.509 -20.510 29.724 1.00 56.50 173 THR A N 1
ATOM 1305 C CA . THR A 1 173 ? -23.380 -20.922 28.864 1.00 56.50 173 THR A CA 1
ATOM 1306 C C . THR A 1 173 ? -22.652 -19.758 28.182 1.00 56.50 173 THR A C 1
ATOM 1308 O O . THR A 1 173 ? -21.722 -19.966 27.405 1.00 56.50 173 THR A O 1
ATOM 1311 N N . LYS A 1 174 ? -23.074 -18.514 28.438 1.00 50.06 174 LYS A N 1
ATOM 1312 C CA . LYS A 1 174 ? -22.462 -17.305 27.879 1.00 50.06 174 LYS A CA 1
ATOM 1313 C C . LYS A 1 174 ? -21.873 -16.465 29.001 1.00 50.06 174 LYS A C 1
ATOM 1315 O O . LYS A 1 174 ? -22.629 -15.902 29.802 1.00 50.06 174 LYS A O 1
ATOM 1320 N N . ASP A 1 175 ? -20.548 -16.332 28.996 1.00 46.09 175 ASP A N 1
ATOM 1321 C CA . ASP A 1 175 ? -19.830 -15.356 29.811 1.00 46.09 175 ASP A CA 1
ATOM 1322 C C . ASP A 1 175 ? -20.511 -13.992 29.687 1.00 46.09 175 ASP A C 1
ATOM 1324 O O . ASP A 1 175 ? -20.665 -13.429 28.602 1.00 46.09 175 ASP A O 1
ATOM 1328 N N . ILE A 1 176 ? -20.949 -13.458 30.828 1.00 44.25 176 ILE A N 1
ATOM 1329 C CA . ILE A 1 176 ? -21.684 -12.184 30.925 1.00 44.25 176 ILE A CA 1
ATOM 1330 C C . ILE A 1 176 ? -20.783 -11.002 30.513 1.00 44.25 176 ILE A C 1
ATOM 1332 O O . ILE A 1 176 ? -21.252 -9.888 30.295 1.00 44.25 176 ILE A O 1
ATOM 1336 N N . TRP A 1 177 ? -19.489 -11.268 30.336 1.00 44.38 177 TRP A N 1
ATOM 1337 C CA . TRP A 1 177 ? -18.490 -10.344 29.835 1.00 44.38 177 TRP A CA 1
ATOM 1338 C C . TRP A 1 177 ? -17.671 -11.019 28.744 1.00 44.38 177 TRP A C 1
ATOM 1340 O O . TRP A 1 177 ? -16.471 -11.227 28.895 1.00 44.38 177 TRP A O 1
ATOM 1350 N N . THR A 1 178 ? -18.276 -11.262 27.584 1.00 35.09 178 THR A N 1
ATOM 1351 C CA . THR A 1 178 ? -17.483 -11.079 26.375 1.00 35.09 178 THR A CA 1
ATOM 1352 C C . THR A 1 178 ? -17.052 -9.608 26.345 1.00 35.09 178 THR A C 1
ATOM 1354 O O . THR A 1 178 ? -17.697 -8.776 25.719 1.00 35.09 178 THR A O 1
ATOM 1357 N N . MET A 1 179 ? -15.890 -9.280 26.933 1.00 36.78 179 MET A N 1
ATOM 1358 C CA . MET A 1 179 ? -14.922 -8.608 26.069 1.00 36.78 179 MET A CA 1
ATOM 1359 C C . MET A 1 179 ? -14.923 -9.488 24.828 1.00 36.78 179 MET A C 1
ATOM 1361 O O . MET A 1 179 ? -14.625 -10.674 24.986 1.00 36.78 179 MET A O 1
ATOM 1365 N N . LYS A 1 180 ? -15.407 -8.993 23.670 1.00 35.47 180 LYS A N 1
ATOM 1366 C CA . LYS A 1 180 ? -15.239 -9.708 22.393 1.00 35.47 180 LYS A CA 1
ATOM 1367 C C . LYS A 1 180 ? -13.884 -10.396 22.503 1.00 35.47 180 LYS A C 1
ATOM 1369 O O . LYS A 1 180 ? -12.906 -9.675 22.739 1.00 35.47 180 LYS A O 1
ATOM 1374 N N . ALA A 1 181 ? -13.852 -11.737 22.464 1.00 37.03 181 ALA A N 1
ATOM 1375 C CA . ALA A 1 181 ? -12.590 -12.471 22.423 1.00 37.03 181 ALA A CA 1
ATOM 1376 C C . ALA A 1 181 ? -11.689 -11.671 21.480 1.00 37.03 181 ALA A C 1
ATOM 1378 O O . ALA A 1 181 ? -12.215 -11.275 20.428 1.00 37.03 181 ALA A O 1
ATOM 1379 N N . PRO A 1 182 ? -10.478 -11.258 21.918 1.00 48.25 182 PRO A N 1
ATOM 1380 C CA . PRO A 1 182 ? -9.708 -10.221 21.241 1.00 48.25 182 PRO A CA 1
ATOM 1381 C C . PRO A 1 182 ? -9.779 -10.524 19.763 1.00 48.25 182 PRO A C 1
ATOM 1383 O O . PRO A 1 182 ? -9.419 -11.636 19.387 1.00 48.25 182 PRO A O 1
ATOM 1386 N N . LYS A 1 183 ? -10.404 -9.614 18.999 1.00 56.66 183 LYS A N 1
ATOM 1387 C CA . LYS A 1 183 ? -10.803 -9.878 17.618 1.00 56.66 183 LYS A CA 1
ATOM 1388 C C . LYS A 1 183 ? -9.565 -10.437 16.929 1.00 56.66 183 LYS A C 1
ATOM 1390 O O . LYS A 1 183 ? -8.588 -9.712 16.758 1.00 56.66 183 LYS A O 1
ATOM 1395 N N . THR A 1 184 ? -9.557 -11.746 16.679 1.00 70.69 184 THR A N 1
ATOM 1396 C CA . THR A 1 184 ? -8.335 -12.449 16.257 1.00 70.69 184 THR A CA 1
ATOM 1397 C C . THR A 1 184 ? -7.926 -11.980 14.870 1.00 70.69 184 THR A C 1
ATOM 1399 O O . THR A 1 184 ? -6.750 -11.999 14.519 1.00 70.69 184 THR A O 1
ATOM 1402 N N . THR A 1 185 ? -8.917 -11.491 14.125 1.00 89.25 185 THR A N 1
ATOM 1403 C CA . THR A 1 185 ? -8.812 -11.036 12.752 1.00 89.25 185 THR A CA 1
ATOM 1404 C C . THR A 1 185 ? -9.119 -9.539 12.652 1.00 89.25 185 THR A C 1
ATOM 1406 O O . THR A 1 185 ? -10.171 -9.073 13.091 1.00 89.25 185 THR A O 1
ATOM 1409 N N . ILE A 1 186 ? -8.208 -8.788 12.038 1.00 94.38 186 ILE A N 1
ATOM 1410 C CA . ILE A 1 186 ? -8.346 -7.370 11.705 1.00 94.38 186 ILE A CA 1
ATOM 1411 C C . ILE A 1 186 ? -9.027 -7.265 10.335 1.00 94.38 186 ILE A C 1
ATOM 1413 O O . ILE A 1 186 ? -8.508 -7.739 9.321 1.00 94.38 186 ILE A O 1
ATOM 1417 N N . ASN A 1 187 ? -10.189 -6.622 10.289 1.00 95.50 187 ASN A N 1
ATOM 1418 C CA . ASN A 1 187 ? -10.943 -6.390 9.065 1.00 95.50 187 ASN A CA 1
ATOM 1419 C C . ASN A 1 187 ? -10.458 -5.093 8.402 1.00 95.50 187 ASN A C 1
ATOM 1421 O O . ASN A 1 187 ? -10.672 -3.993 8.917 1.00 95.50 187 ASN A O 1
ATOM 1425 N N . VAL A 1 188 ? -9.819 -5.210 7.241 1.00 96.75 188 VAL A N 1
ATOM 1426 C CA . VAL A 1 188 ? -9.265 -4.079 6.489 1.00 96.75 188 VAL A CA 1
ATOM 1427 C C . VAL A 1 188 ? -10.056 -3.890 5.201 1.00 96.75 188 VAL A C 1
ATOM 1429 O O . VAL A 1 188 ? -10.025 -4.751 4.318 1.00 96.75 188 VAL A O 1
ATOM 1432 N N . MET A 1 189 ? -10.714 -2.741 5.048 1.00 97.12 189 MET A N 1
ATOM 1433 C CA . MET A 1 189 ? -11.315 -2.366 3.771 1.00 97.12 189 MET A CA 1
ATOM 1434 C C . MET A 1 189 ? -10.283 -1.628 2.914 1.00 97.12 189 MET A C 1
ATOM 1436 O O . MET A 1 189 ? -9.779 -0.572 3.297 1.00 97.12 189 MET A O 1
ATOM 1440 N N . GLN A 1 190 ? -9.949 -2.206 1.762 1.00 96.00 190 GLN A N 1
ATOM 1441 C CA . GLN A 1 190 ? -9.081 -1.601 0.759 1.00 96.00 190 GLN A CA 1
ATOM 1442 C C . GLN A 1 190 ? -9.933 -0.685 -0.121 1.00 96.00 190 GLN A C 1
ATOM 1444 O O . GLN A 1 190 ? -10.767 -1.168 -0.883 1.00 96.00 190 GLN A O 1
ATOM 1449 N N . CYS A 1 191 ? -9.726 0.624 -0.013 1.00 94.44 191 CYS A N 1
ATOM 1450 C CA . CYS A 1 191 ? -10.537 1.633 -0.684 1.00 94.44 191 CYS A CA 1
ATOM 1451 C C . CYS A 1 191 ? -9.780 2.238 -1.862 1.00 94.44 191 CYS A C 1
ATOM 1453 O O . CYS A 1 191 ? -8.666 2.750 -1.685 1.00 94.44 191 CYS A O 1
ATOM 1455 N N . ARG A 1 192 ? -10.396 2.230 -3.047 1.00 92.00 192 ARG A N 1
ATOM 1456 C CA . ARG A 1 192 ? -9.831 2.899 -4.218 1.00 92.00 192 ARG A CA 1
ATOM 1457 C C . ARG A 1 192 ? -10.882 3.394 -5.209 1.00 92.00 192 ARG A C 1
ATOM 1459 O O . ARG A 1 192 ? -11.940 2.801 -5.342 1.00 92.00 192 ARG A O 1
ATOM 1466 N N . SER A 1 193 ? -10.582 4.466 -5.930 1.00 86.75 193 SER A N 1
ATOM 1467 C CA . SER A 1 193 ? -11.282 4.875 -7.145 1.00 86.75 193 SER A CA 1
ATOM 1468 C C . SER A 1 193 ? -10.401 4.582 -8.357 1.00 86.75 193 SER A C 1
ATOM 1470 O O . SER A 1 193 ? -9.251 5.024 -8.423 1.00 86.75 193 SER A O 1
ATOM 1472 N N . THR A 1 194 ? -10.941 3.822 -9.305 1.00 77.75 194 THR A N 1
ATOM 1473 C CA . THR A 1 194 ? -10.272 3.476 -10.563 1.00 77.75 194 THR A CA 1
ATOM 1474 C C . THR A 1 194 ? -11.282 3.642 -11.693 1.00 77.75 194 THR A C 1
ATOM 1476 O O . THR A 1 194 ? -12.429 3.224 -11.561 1.00 77.75 194 THR A O 1
ATOM 1479 N N . TYR A 1 195 ? -10.839 4.245 -12.793 1.00 66.94 195 TYR A N 1
ATOM 1480 C CA . TYR A 1 195 ? -11.595 4.320 -14.040 1.00 66.94 195 TYR A CA 1
ATOM 1481 C C . TYR A 1 195 ? -10.881 3.453 -15.076 1.00 66.94 195 TYR A C 1
ATOM 1483 O O . TYR A 1 195 ? -9.648 3.369 -15.047 1.00 66.94 195 TYR A O 1
ATOM 1491 N N . THR A 1 196 ? -11.660 2.830 -15.954 1.00 70.69 196 THR A N 1
ATOM 1492 C CA . THR A 1 196 ? -11.230 1.926 -17.024 1.00 70.69 196 THR A CA 1
ATOM 1493 C C . THR A 1 196 ? -10.486 0.683 -16.511 1.00 70.69 196 THR A C 1
ATOM 1495 O O . THR A 1 196 ? -10.883 0.061 -15.524 1.00 70.69 196 THR A O 1
ATOM 1498 N N . THR A 1 197 ? -9.398 0.279 -17.163 1.00 66.19 197 THR A N 1
ATOM 1499 C CA . THR A 1 197 ? -8.726 -1.015 -16.971 1.00 66.19 197 THR A CA 1
ATOM 1500 C C . THR A 1 197 ? -7.856 -1.105 -15.711 1.00 66.19 197 THR A C 1
ATOM 1502 O O . THR A 1 197 ? -7.353 -2.181 -15.391 1.00 66.19 197 THR A O 1
ATOM 1505 N N . GLY A 1 198 ? -7.648 0.007 -14.997 1.00 67.88 198 GLY A N 1
ATOM 1506 C CA . GLY A 1 198 ? -6.739 0.094 -13.849 1.00 67.88 198 GLY A CA 1
ATOM 1507 C C . GLY A 1 198 ? -5.247 0.101 -14.207 1.00 67.88 198 GLY A C 1
ATOM 1508 O O . GLY A 1 198 ? -4.863 0.270 -15.362 1.00 67.88 198 GLY A O 1
ATOM 1509 N N . GLY A 1 199 ? -4.386 -0.009 -13.191 1.00 72.19 199 GLY A N 1
ATOM 1510 C CA . GLY A 1 199 ? -2.933 0.134 -13.303 1.00 72.19 199 GLY A CA 1
ATOM 1511 C C . GLY A 1 199 ? -2.137 -0.587 -12.208 1.00 72.19 199 GLY A C 1
ATOM 1512 O O . GLY A 1 199 ? -2.653 -1.423 -11.468 1.00 72.19 199 GLY A O 1
ATOM 1513 N N . GLY A 1 200 ? -0.845 -0.256 -12.105 1.00 70.75 200 GLY A N 1
ATOM 1514 C CA . GLY A 1 200 ? 0.115 -0.915 -11.204 1.00 70.75 200 GLY A CA 1
ATOM 1515 C C . GLY A 1 200 ? -0.367 -1.097 -9.756 1.00 70.75 200 GLY A C 1
ATOM 1516 O O . GLY A 1 200 ? -0.296 -2.217 -9.250 1.00 70.75 200 GLY A O 1
ATOM 1517 N N . PRO A 1 201 ? -0.930 -0.066 -9.097 1.00 77.12 201 PRO A N 1
ATOM 1518 C CA . PRO A 1 201 ? -1.392 -0.215 -7.722 1.00 77.12 201 PRO A CA 1
ATOM 1519 C C . PRO A 1 201 ? -2.581 -1.184 -7.560 1.00 77.12 201 PRO A C 1
ATOM 1521 O O . PRO A 1 201 ? -2.799 -1.672 -6.453 1.00 77.12 201 PRO A O 1
ATOM 1524 N N . ASP A 1 202 ? -3.346 -1.506 -8.623 1.00 83.31 202 ASP A N 1
ATOM 1525 C CA . ASP A 1 202 ? -4.504 -2.421 -8.527 1.00 83.31 202 ASP A CA 1
ATOM 1526 C C . ASP A 1 202 ? -3.995 -3.849 -8.338 1.00 83.31 202 ASP A C 1
ATOM 1528 O O . ASP A 1 202 ? -4.466 -4.567 -7.456 1.00 83.31 202 ASP A O 1
ATOM 1532 N N . LYS A 1 203 ? -2.944 -4.212 -9.088 1.00 80.88 203 LYS A N 1
ATOM 1533 C CA . LYS A 1 203 ? -2.243 -5.494 -8.942 1.00 80.88 203 LYS A CA 1
ATOM 1534 C C . LYS A 1 203 ? -1.754 -5.687 -7.505 1.00 80.88 203 LYS A C 1
ATOM 1536 O O . LYS A 1 203 ? -1.988 -6.737 -6.917 1.00 80.88 203 LYS A O 1
ATOM 1541 N N . THR A 1 204 ? -1.145 -4.660 -6.905 1.00 84.38 204 THR A N 1
ATOM 1542 C CA . THR A 1 204 ? -0.645 -4.722 -5.521 1.00 84.38 204 THR A CA 1
ATOM 1543 C C . THR A 1 204 ? -1.770 -4.896 -4.498 1.00 84.38 204 THR A C 1
ATOM 1545 O O . THR A 1 204 ? -1.593 -5.619 -3.520 1.00 84.38 204 THR A O 1
ATOM 1548 N N . VAL A 1 205 ? -2.927 -4.252 -4.698 1.00 89.50 205 VAL A N 1
ATOM 1549 C CA . VAL A 1 205 ? -4.093 -4.398 -3.806 1.00 89.50 205 VAL A CA 1
ATOM 1550 C C . VAL A 1 205 ? -4.668 -5.808 -3.876 1.00 89.50 205 VAL A C 1
ATOM 1552 O O . VAL A 1 205 ? -4.921 -6.403 -2.830 1.00 89.50 205 VAL A O 1
ATOM 1555 N N . LEU A 1 206 ? -4.852 -6.341 -5.087 1.00 89.81 206 LEU A N 1
ATOM 1556 C CA . LEU A 1 206 ? -5.367 -7.695 -5.289 1.00 89.81 206 LEU A CA 1
ATOM 1557 C C . LEU A 1 206 ? -4.415 -8.733 -4.691 1.00 89.81 206 LEU A C 1
ATOM 1559 O O . LEU A 1 206 ? -4.849 -9.558 -3.894 1.00 89.81 206 LEU A O 1
ATOM 1563 N N . LEU A 1 207 ? -3.116 -8.624 -4.986 1.00 89.19 207 LEU A N 1
ATOM 1564 C CA . LEU A 1 207 ? -2.103 -9.545 -4.473 1.00 89.19 207 LEU A CA 1
ATOM 1565 C C . LEU A 1 207 ? -1.991 -9.485 -2.942 1.00 89.19 207 LEU A C 1
ATOM 1567 O O . LEU A 1 207 ? -1.813 -10.508 -2.288 1.00 89.19 207 LEU A O 1
ATOM 1571 N N . MET A 1 208 ? -2.142 -8.296 -2.347 1.00 91.31 208 MET A N 1
ATOM 1572 C CA . MET A 1 208 ? -2.180 -8.130 -0.889 1.00 91.31 208 MET A CA 1
ATOM 1573 C C . MET A 1 208 ? -3.408 -8.805 -0.294 1.00 91.31 208 MET A C 1
ATOM 1575 O O . MET A 1 208 ? -3.286 -9.554 0.670 1.00 91.31 208 MET A O 1
ATOM 1579 N N . ALA A 1 209 ? -4.583 -8.561 -0.872 1.00 91.62 209 ALA A N 1
ATOM 1580 C CA . ALA A 1 209 ? -5.811 -9.181 -0.406 1.00 91.62 209 ALA A CA 1
ATOM 1581 C C . ALA A 1 209 ? -5.767 -10.708 -0.540 1.00 91.62 209 ALA A C 1
ATOM 1583 O O . ALA A 1 209 ? -6.297 -11.396 0.327 1.00 91.62 209 ALA A O 1
ATOM 1584 N N . GLU A 1 210 ? -5.117 -11.227 -1.582 1.00 90.81 210 GLU A N 1
ATOM 1585 C CA . GLU A 1 210 ? -4.926 -12.650 -1.859 1.00 90.81 210 GLU A CA 1
ATOM 1586 C C . GLU A 1 210 ? -3.949 -13.316 -0.884 1.00 90.81 210 GLU A C 1
ATOM 1588 O O . GLU A 1 210 ? -4.331 -14.300 -0.254 1.00 90.81 210 GLU A O 1
ATOM 1593 N N . ARG A 1 211 ? -2.743 -12.760 -0.709 1.00 91.50 211 ARG A N 1
ATOM 1594 C CA . ARG A 1 211 ? -1.635 -13.400 0.025 1.00 91.50 211 ARG A CA 1
ATOM 1595 C C . ARG A 1 211 ? -1.523 -13.046 1.505 1.00 91.50 211 ARG A C 1
ATOM 1597 O O . ARG A 1 211 ? -0.708 -13.651 2.195 1.00 91.50 211 ARG A O 1
ATOM 1604 N N . SER A 1 212 ? -2.286 -12.071 1.995 1.00 92.75 212 SER A N 1
ATOM 1605 C CA . SER A 1 212 ? -2.269 -11.730 3.422 1.00 92.75 212 SER A CA 1
ATOM 1606 C C . SER A 1 212 ? -2.687 -12.917 4.293 1.00 92.75 212 SER A C 1
ATOM 1608 O O . SER A 1 212 ? -3.492 -13.757 3.875 1.00 92.75 212 SER A O 1
ATOM 1610 N N . ASN A 1 213 ? -2.145 -12.978 5.513 1.00 91.38 213 ASN A N 1
ATOM 1611 C CA . ASN A 1 213 ? -2.473 -14.019 6.480 1.00 91.38 213 ASN A CA 1
ATOM 1612 C C . ASN A 1 213 ? -3.976 -13.982 6.820 1.00 91.38 213 ASN A C 1
ATOM 1614 O O . ASN A 1 213 ? -4.434 -13.105 7.550 1.00 91.38 213 ASN A O 1
ATOM 1618 N N . LYS A 1 214 ? -4.733 -14.967 6.322 1.00 88.88 214 LYS A N 1
ATOM 1619 C CA . LYS A 1 214 ? -6.201 -15.028 6.432 1.00 88.88 214 LYS A CA 1
ATOM 1620 C C . LYS A 1 214 ? -6.716 -15.248 7.852 1.00 88.88 214 LYS A C 1
ATOM 1622 O O . LYS A 1 214 ? -7.858 -14.900 8.132 1.00 88.88 214 LYS A O 1
ATOM 1627 N N . GLU A 1 215 ? -5.895 -15.802 8.740 1.00 87.19 215 GLU A N 1
ATOM 1628 C CA . GLU A 1 215 ? -6.253 -15.974 10.152 1.00 87.19 215 GLU A CA 1
ATOM 1629 C C . GLU A 1 215 ? -6.251 -14.619 10.875 1.00 87.19 215 GLU A C 1
ATOM 1631 O O . GLU A 1 215 ? -7.097 -14.348 11.732 1.00 87.19 215 GLU A O 1
ATOM 1636 N N . LYS A 1 216 ? -5.327 -13.735 10.476 1.00 91.50 216 LYS A N 1
ATOM 1637 C CA . LYS A 1 216 ? -5.104 -12.422 11.091 1.00 91.50 216 LYS A CA 1
ATOM 1638 C C . LYS A 1 216 ? -5.778 -11.262 10.376 1.00 91.50 216 LYS A C 1
ATO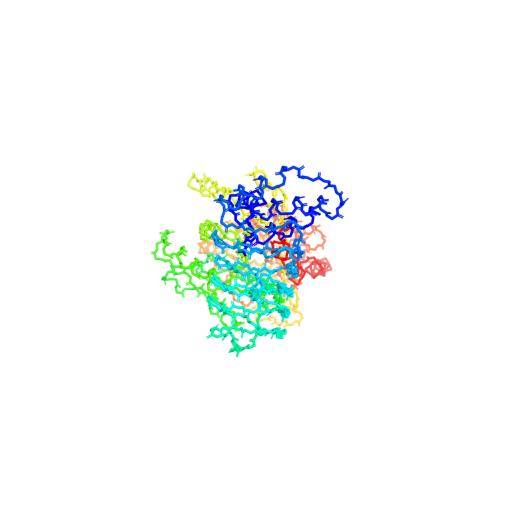M 1640 O O . LYS A 1 216 ? -6.118 -10.281 11.031 1.00 91.50 216 LYS A O 1
ATOM 1645 N N . PHE A 1 217 ? -5.957 -11.329 9.063 1.00 94.38 217 PHE A N 1
ATOM 1646 C CA . PHE A 1 217 ? -6.459 -10.216 8.265 1.00 94.38 217 PHE A CA 1
ATOM 1647 C C . PHE A 1 217 ? -7.562 -10.671 7.324 1.00 94.38 217 PHE A C 1
ATOM 1649 O O . PHE A 1 217 ? -7.402 -11.586 6.516 1.00 94.38 217 PHE A O 1
ATOM 1656 N N . ARG A 1 218 ? -8.682 -9.953 7.377 1.00 94.25 218 ARG A N 1
ATOM 1657 C CA . ARG A 1 218 ? -9.761 -10.094 6.407 1.00 94.25 218 ARG A CA 1
ATOM 1658 C C . ARG A 1 218 ? -9.806 -8.849 5.543 1.00 94.25 218 ARG A C 1
ATOM 1660 O O . ARG A 1 218 ? -10.094 -7.757 6.029 1.00 94.25 218 ARG A O 1
ATOM 1667 N N . HIS A 1 219 ? -9.556 -9.021 4.252 1.00 95.38 219 HIS A N 1
ATOM 1668 C CA . HIS A 1 219 ? -9.618 -7.931 3.289 1.00 95.38 219 HIS A CA 1
ATOM 1669 C C . HIS A 1 219 ? -10.985 -7.849 2.614 1.00 95.38 219 HIS A C 1
ATOM 1671 O O . HIS A 1 219 ? -11.495 -8.844 2.103 1.00 95.38 219 HIS A O 1
ATOM 1677 N N . VAL A 1 220 ? -11.546 -6.642 2.581 1.00 94.75 220 VAL A N 1
ATOM 1678 C CA . VAL A 1 220 ? -12.736 -6.297 1.795 1.00 94.75 220 VAL A CA 1
ATOM 1679 C C . VAL A 1 220 ? -12.312 -5.264 0.762 1.00 94.75 220 VAL A C 1
ATOM 1681 O O . VAL A 1 220 ? -11.764 -4.226 1.123 1.00 94.75 220 VAL A O 1
ATOM 1684 N N . LEU A 1 221 ? -12.512 -5.538 -0.523 1.00 95.44 221 LEU A N 1
ATOM 1685 C CA . LEU A 1 221 ? -12.181 -4.588 -1.581 1.00 95.44 221 LEU A CA 1
ATOM 1686 C C . LEU A 1 221 ? -13.380 -3.673 -1.831 1.00 95.44 221 LEU A C 1
ATOM 1688 O O . LEU A 1 221 ? -14.485 -4.158 -2.052 1.00 95.44 221 LEU A O 1
ATOM 1692 N N . MET A 1 222 ? -13.164 -2.361 -1.822 1.00 94.94 222 MET A N 1
ATOM 1693 C CA . MET A 1 222 ? -14.163 -1.362 -2.191 1.00 94.94 222 MET A CA 1
ATOM 1694 C C . MET A 1 222 ? -13.594 -0.483 -3.303 1.00 94.94 222 MET A C 1
ATOM 1696 O O . MET A 1 222 ? -12.609 0.234 -3.098 1.00 94.94 222 MET A O 1
ATOM 1700 N N . TYR A 1 223 ? -14.213 -0.567 -4.479 1.00 92.88 223 TYR A N 1
ATOM 1701 C CA . TYR A 1 223 ? -13.831 0.191 -5.663 1.00 92.88 223 TYR A CA 1
ATOM 1702 C C . TYR A 1 223 ? -14.942 1.152 -6.077 1.00 92.88 223 TYR A C 1
ATOM 1704 O O . TYR A 1 223 ? -16.061 0.728 -6.350 1.00 92.88 223 TYR A O 1
ATOM 1712 N N . MET A 1 224 ? -14.621 2.442 -6.159 1.00 90.00 224 MET A N 1
ATOM 1713 C CA . MET A 1 224 ? -15.500 3.461 -6.731 1.00 90.00 224 MET A CA 1
ATOM 1714 C C . MET A 1 224 ? -15.268 3.549 -8.241 1.00 90.00 224 MET A C 1
ATOM 1716 O O . MET A 1 224 ? -14.128 3.787 -8.662 1.00 90.00 224 MET A O 1
ATOM 1720 N N . ARG A 1 225 ? -16.330 3.392 -9.038 1.00 87.75 225 ARG A N 1
ATOM 1721 C CA . ARG A 1 225 ? -16.278 3.487 -10.508 1.00 87.75 225 ARG A CA 1
ATOM 1722 C C . ARG A 1 225 ? -17.508 4.176 -11.087 1.00 87.75 225 ARG A C 1
ATOM 1724 O O . ARG A 1 225 ? -18.580 4.160 -10.485 1.00 87.75 225 ARG A O 1
ATOM 1731 N N . GLY A 1 226 ? -17.379 4.717 -12.297 1.00 85.06 226 GLY A N 1
ATOM 1732 C CA . GLY A 1 226 ? -18.529 5.242 -13.034 1.00 85.06 226 GLY A CA 1
ATOM 1733 C C . GLY A 1 226 ? -19.540 4.137 -13.350 1.00 85.06 226 GLY A C 1
ATOM 1734 O O . GLY A 1 226 ? -19.152 3.033 -13.737 1.00 85.06 226 GLY A O 1
ATOM 1735 N N . ALA A 1 227 ? -20.836 4.432 -13.217 1.00 82.19 227 ALA A N 1
ATOM 1736 C CA . ALA A 1 227 ? -21.895 3.462 -13.515 1.00 82.19 227 ALA A CA 1
ATOM 1737 C C . ALA A 1 227 ? -21.805 2.916 -14.958 1.00 82.19 227 ALA A C 1
ATOM 1739 O O . ALA A 1 227 ? -21.987 1.719 -15.175 1.00 82.19 227 ALA A O 1
ATOM 1740 N N . ASN A 1 228 ? -21.414 3.775 -15.906 1.00 81.06 228 ASN A N 1
ATOM 1741 C CA . ASN A 1 228 ? -21.285 3.461 -17.336 1.00 81.06 228 ASN A CA 1
ATOM 1742 C C . ASN A 1 228 ? -19.858 3.047 -17.754 1.00 81.06 228 ASN A C 1
ATOM 1744 O O . ASN A 1 228 ? -19.524 3.078 -18.935 1.00 81.06 228 ASN A O 1
ATOM 1748 N N . ASP A 1 229 ? -18.986 2.718 -16.799 1.00 78.94 229 ASP A N 1
ATOM 1749 C CA . ASP A 1 229 ? -17.625 2.264 -17.096 1.00 78.94 229 ASP A CA 1
ATOM 1750 C C . ASP A 1 229 ? -17.623 0.771 -17.453 1.00 78.94 229 ASP A C 1
ATOM 1752 O O . ASP A 1 229 ? -17.498 -0.098 -16.586 1.00 78.94 229 ASP A O 1
ATOM 1756 N N . HIS A 1 230 ? -17.803 0.478 -18.741 1.00 73.69 230 HIS A N 1
ATOM 1757 C CA . HIS A 1 230 ? -17.783 -0.886 -19.280 1.00 73.69 230 HIS A CA 1
ATOM 1758 C C . HIS A 1 230 ? -16.365 -1.470 -19.399 1.00 73.69 230 HIS A C 1
ATOM 1760 O O . HIS A 1 230 ? -16.215 -2.668 -19.630 1.00 73.69 230 HIS A O 1
ATOM 1766 N N . GLU A 1 231 ? -15.323 -0.654 -19.220 1.00 74.19 231 GLU A N 1
ATOM 1767 C CA . GLU A 1 231 ? -13.922 -1.079 -19.311 1.00 74.19 231 GLU A CA 1
ATOM 1768 C C . GLU A 1 231 ? -13.347 -1.532 -17.959 1.00 74.19 231 GLU A C 1
ATOM 1770 O O . GLU A 1 231 ? -12.191 -1.955 -17.881 1.00 74.19 231 GLU A O 1
ATOM 1775 N N . PHE A 1 232 ? -14.138 -1.475 -16.884 1.00 78.62 232 PHE A N 1
ATOM 1776 C CA . PHE A 1 232 ? -13.712 -1.855 -15.542 1.00 78.62 232 PHE A CA 1
ATOM 1777 C C . PHE A 1 232 ? -13.456 -3.368 -15.408 1.00 78.62 232 PHE A C 1
ATOM 1779 O O . PHE A 1 232 ? -14.382 -4.169 -15.292 1.00 78.62 232 PHE A O 1
ATOM 1786 N N . GLN A 1 233 ? -12.178 -3.771 -15.366 1.00 79.31 233 GLN A N 1
ATOM 1787 C CA . GLN A 1 233 ? -11.778 -5.192 -15.286 1.00 79.31 233 GLN A CA 1
ATOM 1788 C C . GLN A 1 233 ? -11.451 -5.675 -13.863 1.00 79.31 233 GLN A C 1
ATOM 1790 O O . GLN A 1 233 ? -11.442 -6.881 -13.610 1.00 79.31 233 GLN A O 1
ATOM 1795 N N . ILE A 1 234 ? -11.223 -4.760 -12.912 1.00 84.81 234 ILE A N 1
ATOM 1796 C CA . ILE A 1 234 ? -10.751 -5.107 -11.557 1.00 84.81 234 ILE A CA 1
ATOM 1797 C C . ILE A 1 234 ? -11.769 -5.969 -10.798 1.00 84.81 234 ILE A C 1
ATOM 1799 O O . ILE A 1 234 ? -11.380 -6.878 -10.066 1.00 84.81 234 ILE A O 1
ATOM 1803 N N . GLY A 1 235 ? -13.066 -5.721 -11.011 1.00 84.06 235 GLY A N 1
ATOM 1804 C CA . GLY A 1 235 ? -14.161 -6.519 -10.452 1.00 84.06 235 GLY A CA 1
ATOM 1805 C C . GLY A 1 235 ? -14.037 -8.001 -10.796 1.00 84.06 235 GLY A C 1
ATOM 1806 O O . GLY A 1 235 ? -14.094 -8.857 -9.913 1.00 84.06 235 GLY A O 1
ATOM 1807 N N . ASN A 1 236 ? -13.795 -8.300 -12.072 1.00 84.81 236 ASN A N 1
ATOM 1808 C CA . ASN A 1 236 ? -13.661 -9.671 -12.561 1.00 84.81 236 ASN A CA 1
ATOM 1809 C C . ASN A 1 236 ? -12.385 -10.322 -12.024 1.00 84.81 236 ASN A C 1
ATOM 1811 O O . ASN A 1 236 ? -12.450 -11.408 -11.458 1.00 84.81 236 ASN A O 1
ATOM 1815 N N . TRP A 1 237 ? -11.258 -9.609 -12.065 1.00 86.12 237 TRP A N 1
ATOM 1816 C CA . TRP A 1 237 ? -9.982 -10.091 -11.528 1.00 86.12 237 TRP A CA 1
ATOM 1817 C C . TRP A 1 237 ? -10.028 -10.411 -10.033 1.00 86.12 237 TRP A C 1
ATOM 1819 O O . TRP A 1 237 ? -9.361 -11.343 -9.579 1.00 86.12 237 TRP A O 1
ATOM 1829 N N . ALA A 1 238 ? -10.783 -9.638 -9.251 1.00 87.62 238 ALA A N 1
ATOM 1830 C CA . ALA A 1 238 ? -10.990 -9.918 -7.837 1.00 87.62 238 ALA A CA 1
ATOM 1831 C C . ALA A 1 238 ? -11.836 -11.184 -7.634 1.00 87.62 238 ALA A C 1
ATOM 1833 O O . ALA A 1 238 ? -11.457 -12.045 -6.841 1.00 87.62 238 ALA A O 1
ATOM 1834 N N . ARG A 1 239 ? -12.945 -11.325 -8.375 1.00 88.12 239 ARG A N 1
ATOM 1835 C CA . ARG A 1 239 ? -13.836 -12.495 -8.289 1.00 88.12 239 ARG A CA 1
ATOM 1836 C C . ARG A 1 239 ? -13.150 -13.788 -8.729 1.00 88.12 239 ARG A C 1
ATOM 1838 O O . ARG A 1 239 ? -13.294 -14.792 -8.043 1.00 88.12 239 ARG A O 1
ATOM 1845 N N . GLU A 1 240 ? -12.359 -13.750 -9.802 1.00 88.56 240 GLU A N 1
ATOM 1846 C CA . GLU A 1 240 ? -11.546 -14.883 -10.281 1.00 88.56 240 GLU A CA 1
ATOM 1847 C C . GLU A 1 240 ? -10.570 -15.395 -9.210 1.00 88.56 240 GLU A C 1
ATOM 1849 O O . GLU A 1 240 ? -10.287 -16.586 -9.144 1.00 88.56 240 GLU A O 1
ATOM 1854 N N . ARG A 1 241 ? -10.097 -14.505 -8.329 1.00 87.94 241 ARG A N 1
ATOM 1855 C CA . ARG A 1 241 ? -9.215 -14.824 -7.192 1.00 87.94 241 ARG A CA 1
ATOM 1856 C C . ARG A 1 241 ? -9.975 -15.147 -5.898 1.00 87.94 241 ARG A C 1
ATOM 1858 O O . ARG A 1 241 ? -9.369 -15.219 -4.832 1.00 87.94 241 ARG A O 1
ATOM 1865 N N . GLY A 1 242 ? -11.303 -15.266 -5.952 1.00 87.19 242 GLY A N 1
ATOM 1866 C CA . GLY A 1 242 ? -12.145 -15.510 -4.777 1.00 87.19 242 GLY A CA 1
ATOM 1867 C C . GLY A 1 242 ? -12.161 -14.361 -3.760 1.00 87.19 242 GLY A C 1
ATOM 1868 O O . GLY A 1 242 ? -12.441 -14.581 -2.581 1.00 87.19 242 GLY A O 1
ATOM 1869 N N . LEU A 1 243 ? -11.840 -13.132 -4.176 1.00 90.56 243 LEU A N 1
ATOM 1870 C CA . LEU A 1 243 ? -11.786 -11.967 -3.292 1.00 90.56 243 LEU A CA 1
ATOM 1871 C C . LEU A 1 243 ? -13.158 -11.296 -3.168 1.00 90.56 243 LEU A C 1
ATOM 1873 O O . LEU A 1 243 ? -13.886 -11.119 -4.144 1.00 90.56 243 LEU A O 1
ATOM 1877 N N . THR A 1 244 ? -13.496 -10.858 -1.953 1.00 88.94 244 THR A N 1
ATOM 1878 C CA . THR A 1 244 ? -14.704 -10.058 -1.705 1.00 88.94 244 THR A CA 1
ATOM 1879 C C . THR A 1 244 ? -14.507 -8.643 -2.245 1.00 88.94 244 THR A C 1
ATOM 1881 O O . THR A 1 244 ? -13.649 -7.911 -1.746 1.00 88.94 244 THR A O 1
ATOM 1884 N N . ILE A 1 245 ? -15.314 -8.254 -3.234 1.00 92.12 245 ILE A N 1
ATOM 1885 C CA . ILE A 1 245 ? -15.284 -6.924 -3.846 1.00 92.12 245 ILE A CA 1
ATOM 1886 C C . ILE A 1 245 ? -16.669 -6.276 -3.875 1.00 92.12 245 ILE A C 1
ATOM 1888 O O . ILE A 1 245 ? -17.662 -6.912 -4.223 1.00 92.12 245 ILE A O 1
ATOM 1892 N N . HIS A 1 246 ? -16.703 -4.992 -3.530 1.00 93.38 246 HIS A N 1
ATOM 1893 C CA . HIS A 1 246 ? -17.860 -4.114 -3.623 1.00 93.38 246 HIS A CA 1
ATOM 1894 C C . HIS A 1 246 ? -17.555 -2.973 -4.585 1.00 93.38 246 HIS A C 1
ATOM 1896 O O . HIS A 1 246 ? -16.566 -2.255 -4.426 1.00 93.38 246 HIS A O 1
ATOM 1902 N N . GLU A 1 247 ? -18.413 -2.822 -5.584 1.00 91.75 247 GLU A N 1
ATOM 1903 C CA . GLU A 1 247 ? -18.343 -1.753 -6.572 1.00 91.75 247 GLU A CA 1
ATOM 1904 C C . GLU A 1 247 ? -19.330 -0.656 -6.161 1.00 91.75 247 GLU A C 1
ATOM 1906 O O . GLU A 1 247 ? -20.538 -0.857 -6.241 1.00 91.75 247 GLU A O 1
ATOM 1911 N N . VAL A 1 248 ? -18.818 0.491 -5.713 1.00 89.44 248 VAL A N 1
ATOM 1912 C CA . VAL A 1 248 ? -19.625 1.672 -5.375 1.00 89.44 248 VAL A CA 1
ATOM 1913 C C . VAL A 1 248 ? -19.799 2.491 -6.650 1.00 89.44 248 VAL A C 1
ATOM 1915 O O . VAL A 1 248 ? -18.838 3.080 -7.158 1.00 89.44 248 VAL A O 1
ATOM 1918 N N . LEU A 1 249 ? -21.011 2.475 -7.201 1.00 88.19 249 LEU A N 1
ATOM 1919 C CA . LEU A 1 249 ? -21.308 3.074 -8.502 1.00 88.19 249 LEU A CA 1
ATOM 1920 C C . LEU A 1 249 ? -21.523 4.579 -8.391 1.00 88.19 249 LEU A C 1
ATOM 1922 O O . LEU A 1 249 ? -22.299 5.055 -7.570 1.00 88.19 249 LEU A O 1
ATOM 1926 N N . GLU A 1 250 ? -20.870 5.324 -9.276 1.00 84.31 250 GLU A N 1
ATOM 1927 C CA . GLU A 1 250 ? -20.964 6.777 -9.320 1.00 84.31 250 GLU A CA 1
ATOM 1928 C C . GLU A 1 250 ? -21.796 7.233 -10.516 1.00 84.31 250 GLU A C 1
ATOM 1930 O O . GLU A 1 250 ? -21.412 7.015 -11.671 1.00 84.31 250 GLU A O 1
ATOM 1935 N N . TYR A 1 251 ? -22.907 7.919 -10.238 1.00 80.31 251 TYR A N 1
ATOM 1936 C CA . TYR A 1 251 ? -23.744 8.543 -11.268 1.00 80.31 251 TYR A CA 1
ATOM 1937 C C . TYR A 1 251 ? -23.396 10.025 -11.466 1.00 80.31 251 TYR A C 1
ATOM 1939 O O . TYR A 1 251 ? -23.682 10.608 -12.512 1.00 80.31 251 TYR A O 1
ATOM 1947 N N . LYS A 1 252 ? -22.764 10.655 -10.464 1.00 79.56 252 LYS A N 1
ATOM 1948 C CA . LYS A 1 252 ? -22.355 12.070 -10.460 1.00 79.56 252 LYS A CA 1
ATOM 1949 C C . LYS A 1 252 ? -20.935 12.230 -9.910 1.00 79.56 252 LYS A C 1
ATOM 1951 O O . LYS A 1 252 ? -20.428 11.372 -9.199 1.00 79.56 252 LYS A O 1
ATOM 1956 N N . LYS A 1 253 ? -20.290 13.375 -10.188 1.00 67.88 253 LYS A N 1
ATOM 1957 C CA . LYS A 1 253 ? -18.936 13.685 -9.669 1.00 67.88 253 LYS A CA 1
ATOM 1958 C C . LYS A 1 253 ? -18.863 13.712 -8.136 1.00 67.88 253 LYS A C 1
ATOM 1960 O O . LYS A 1 253 ? -17.820 13.381 -7.578 1.00 67.88 253 LYS A O 1
ATOM 1965 N N . LEU A 1 254 ? -19.949 14.127 -7.486 1.00 67.94 254 LEU A N 1
ATOM 1966 C CA . LEU A 1 254 ? -20.154 14.088 -6.040 1.00 67.94 254 LEU A CA 1
ATOM 1967 C C . LEU A 1 254 ? -21.485 13.383 -5.798 1.00 67.94 254 LEU A C 1
ATOM 1969 O O . LEU A 1 254 ? -22.542 13.998 -5.947 1.00 67.94 254 LEU A O 1
ATOM 1973 N N . ASP A 1 255 ? -21.421 12.093 -5.490 1.00 77.38 255 ASP A N 1
ATOM 1974 C CA . ASP A 1 255 ? -22.603 11.277 -5.242 1.00 77.38 255 ASP A CA 1
ATOM 1975 C C . ASP A 1 255 ? -22.695 10.918 -3.756 1.00 77.38 255 ASP A C 1
ATOM 1977 O O . ASP A 1 255 ? -21.908 10.129 -3.230 1.00 77.38 255 ASP A O 1
ATOM 1981 N N . TRP A 1 256 ? -23.616 11.565 -3.040 1.00 80.94 256 TRP A N 1
ATOM 1982 C CA . TRP A 1 256 ? -23.748 11.406 -1.589 1.00 80.94 256 TRP A CA 1
ATOM 1983 C C . TRP A 1 256 ? -24.269 10.018 -1.193 1.00 80.94 256 TRP A C 1
ATOM 1985 O O . TRP A 1 256 ? -24.028 9.588 -0.062 1.00 80.94 256 TRP A O 1
ATOM 1995 N N . SER A 1 257 ? -24.911 9.281 -2.110 1.00 84.44 257 SER A N 1
ATOM 1996 C CA . SER A 1 257 ? -25.276 7.875 -1.883 1.00 84.44 257 SER A CA 1
ATOM 1997 C C . SER A 1 257 ? -24.052 7.009 -1.589 1.00 84.44 257 SER A C 1
ATOM 1999 O O . SER A 1 257 ? -24.150 6.073 -0.795 1.00 84.44 257 SER A O 1
ATOM 2001 N N . ASN A 1 258 ? -22.885 7.369 -2.131 1.00 86.81 258 ASN A N 1
ATOM 2002 C CA . ASN A 1 258 ? -21.640 6.630 -1.932 1.00 86.81 258 ASN A CA 1
ATOM 2003 C C . ASN A 1 258 ? -21.213 6.643 -0.462 1.00 86.81 258 ASN A C 1
ATOM 2005 O O . ASN A 1 258 ? -20.702 5.645 0.037 1.00 86.81 258 ASN A O 1
ATOM 2009 N N . LEU A 1 259 ? -21.466 7.736 0.273 1.00 89.75 259 LEU A N 1
ATOM 2010 C CA . LEU A 1 259 ? -21.190 7.774 1.714 1.00 89.75 259 LEU A CA 1
ATOM 2011 C C . LEU A 1 259 ? -22.087 6.809 2.486 1.00 89.75 259 LEU A C 1
ATOM 2013 O O . LEU A 1 259 ? -21.617 6.146 3.409 1.00 89.75 259 LEU A O 1
ATOM 2017 N N . VAL A 1 260 ? -23.365 6.717 2.109 1.00 90.06 260 VAL A N 1
ATOM 2018 C CA . VAL A 1 260 ? -24.326 5.802 2.742 1.00 90.06 260 VAL A CA 1
ATOM 2019 C C . VAL A 1 260 ? -23.930 4.352 2.476 1.00 90.06 260 VAL A C 1
ATOM 2021 O O . VAL A 1 260 ? -23.981 3.522 3.384 1.00 90.06 260 VAL A O 1
ATOM 2024 N N . GLU A 1 261 ? -23.500 4.050 1.254 1.00 92.69 261 GLU A N 1
ATOM 2025 C CA . GLU A 1 261 ? -23.033 2.720 0.879 1.00 92.69 261 GLU A CA 1
ATOM 2026 C C . GLU A 1 261 ? -21.742 2.339 1.611 1.00 92.69 261 GLU A C 1
ATOM 2028 O O . GLU A 1 261 ? -21.695 1.288 2.247 1.00 92.69 261 GLU A O 1
ATOM 2033 N N . ILE A 1 262 ? -20.734 3.216 1.635 1.00 93.81 262 ILE A N 1
ATOM 2034 C CA . ILE A 1 262 ? -19.479 2.968 2.362 1.00 93.81 262 ILE A CA 1
ATOM 2035 C C . ILE A 1 262 ? -19.747 2.805 3.864 1.00 93.81 262 ILE A C 1
ATOM 2037 O O . ILE A 1 262 ? -19.215 1.891 4.491 1.00 93.81 262 ILE A O 1
ATOM 2041 N N . HIS A 1 263 ? -20.627 3.623 4.448 1.00 93.31 263 HIS A N 1
ATOM 2042 C CA . HIS A 1 263 ? -21.070 3.469 5.838 1.00 93.31 263 HIS A CA 1
ATOM 2043 C C . HIS A 1 263 ? -21.743 2.114 6.094 1.00 93.31 263 HIS A C 1
ATOM 2045 O O . HIS A 1 263 ? -21.487 1.483 7.124 1.00 93.31 263 HIS A O 1
ATOM 2051 N N . ARG A 1 264 ? -22.587 1.645 5.165 1.00 94.31 264 ARG A N 1
ATOM 2052 C CA . ARG A 1 264 ? -23.214 0.319 5.239 1.00 94.31 264 ARG A CA 1
ATOM 2053 C C . ARG A 1 264 ? -22.156 -0.782 5.208 1.00 94.31 264 ARG A C 1
ATOM 2055 O O . ARG A 1 264 ? -22.224 -1.675 6.047 1.00 94.31 264 ARG A O 1
ATOM 2062 N N . LEU A 1 265 ? -21.168 -0.687 4.317 1.00 95.19 265 LEU A N 1
ATOM 2063 C CA . LEU A 1 265 ? -20.067 -1.651 4.218 1.00 95.19 265 LEU A CA 1
ATOM 2064 C C . LEU A 1 265 ? -19.218 -1.685 5.495 1.00 95.19 265 LEU A C 1
ATOM 2066 O O . LEU A 1 265 ? -18.923 -2.770 5.994 1.00 95.19 265 LEU A O 1
ATOM 2070 N N . ILE A 1 266 ? -18.902 -0.523 6.083 1.00 95.56 266 ILE A N 1
ATOM 2071 C CA . ILE A 1 266 ? -18.175 -0.438 7.362 1.00 95.56 266 ILE A CA 1
ATOM 2072 C C . ILE A 1 266 ? -18.899 -1.234 8.456 1.00 95.56 266 ILE A C 1
ATOM 2074 O O . ILE A 1 266 ? -18.261 -1.997 9.181 1.00 95.56 266 ILE A O 1
ATOM 2078 N N . LYS A 1 267 ? -20.230 -1.104 8.548 1.00 94.19 267 LYS A N 1
ATOM 2079 C CA . LYS A 1 267 ? -21.044 -1.848 9.523 1.00 94.19 267 LYS A CA 1
ATOM 2080 C C . LYS A 1 267 ? -21.170 -3.329 9.187 1.00 94.19 267 LYS A C 1
ATOM 2082 O O . LYS A 1 267 ? -21.007 -4.163 10.070 1.00 94.19 267 LYS A O 1
ATOM 2087 N N . GLN A 1 268 ? -21.477 -3.648 7.931 1.00 94.19 268 GLN A N 1
ATOM 2088 C CA . GLN A 1 268 ? -21.724 -5.014 7.470 1.00 94.19 268 GLN A CA 1
ATOM 2089 C C . GLN A 1 268 ? -20.508 -5.917 7.691 1.00 94.19 268 GLN A C 1
ATOM 2091 O O . GLN A 1 268 ? -20.664 -7.073 8.075 1.00 94.19 268 GLN A O 1
ATOM 2096 N N . TYR A 1 269 ? -19.307 -5.385 7.464 1.00 93.38 269 TYR A N 1
ATOM 2097 C CA . TYR A 1 269 ? -18.062 -6.141 7.568 1.00 93.38 269 TYR A CA 1
ATOM 2098 C C . TYR A 1 269 ? -17.300 -5.898 8.878 1.00 93.38 269 TYR A C 1
ATOM 2100 O O . TYR A 1 269 ? -16.192 -6.411 9.015 1.00 93.38 269 TYR A O 1
ATOM 2108 N N . ASP A 1 270 ? -17.874 -5.154 9.837 1.00 92.94 270 ASP A N 1
ATOM 2109 C CA . ASP A 1 270 ? -17.222 -4.762 11.101 1.00 92.94 270 ASP A CA 1
ATOM 2110 C C . ASP A 1 270 ? -15.785 -4.275 10.836 1.00 92.94 270 ASP A C 1
ATOM 2112 O O . ASP A 1 270 ? -14.826 -4.881 11.311 1.00 92.94 270 ASP A O 1
ATOM 2116 N N . ILE A 1 271 ? -15.624 -3.280 9.955 1.00 95.75 271 ILE A N 1
ATOM 2117 C CA . ILE A 1 271 ? -14.306 -2.828 9.481 1.00 95.75 271 ILE A CA 1
ATOM 2118 C C . ILE A 1 271 ? -13.523 -2.174 10.623 1.00 95.75 271 ILE A C 1
ATOM 2120 O O . ILE A 1 271 ? -14.055 -1.322 11.328 1.00 95.75 271 ILE A O 1
ATOM 2124 N N . ASP A 1 272 ? -12.246 -2.532 10.769 1.00 95.25 272 ASP A N 1
ATOM 2125 C CA . ASP A 1 272 ? -11.329 -1.942 11.752 1.00 95.25 272 ASP A CA 1
ATOM 2126 C C . ASP A 1 272 ? -10.435 -0.870 11.120 1.00 95.25 272 ASP A C 1
ATOM 2128 O O . ASP A 1 272 ? -10.117 0.131 11.761 1.00 95.25 272 ASP A O 1
ATOM 2132 N N . ILE A 1 273 ? -10.028 -1.063 9.859 1.00 97.31 273 ILE A N 1
ATOM 2133 C CA . ILE A 1 273 ? -9.114 -0.160 9.147 1.00 97.31 273 ILE A CA 1
ATOM 2134 C C . ILE A 1 273 ? -9.652 0.149 7.748 1.00 97.31 273 ILE A C 1
ATOM 2136 O O . ILE A 1 273 ? -9.924 -0.758 6.961 1.00 97.31 273 ILE A O 1
ATOM 2140 N N . LEU A 1 274 ? -9.735 1.435 7.408 1.00 97.44 274 LEU A N 1
ATOM 2141 C CA . LEU A 1 274 ? -9.907 1.916 6.038 1.00 97.44 274 LEU A CA 1
ATOM 2142 C C . LEU A 1 274 ? -8.530 2.220 5.457 1.00 97.44 274 LEU A C 1
ATOM 2144 O O . LEU A 1 274 ? -7.874 3.175 5.878 1.00 97.44 274 LEU A O 1
ATOM 2148 N N . HIS A 1 275 ? -8.090 1.414 4.492 1.00 97.25 275 HIS A N 1
ATOM 2149 C CA . HIS A 1 275 ? -6.828 1.624 3.796 1.00 97.25 275 HIS A CA 1
ATOM 2150 C C . HIS A 1 275 ? -7.069 2.208 2.401 1.00 97.25 275 HIS A C 1
ATOM 2152 O O . HIS A 1 275 ? -7.468 1.520 1.463 1.00 97.25 275 HIS A O 1
ATOM 2158 N N . VAL A 1 276 ? -6.774 3.494 2.279 1.00 94.62 276 VAL A N 1
ATOM 2159 C CA . VAL A 1 276 ? -7.078 4.375 1.154 1.00 94.62 276 VAL A CA 1
ATOM 2160 C C . VAL A 1 276 ? -5.835 4.627 0.290 1.00 94.62 276 VAL A C 1
ATOM 2162 O O . VAL A 1 276 ? -4.725 4.662 0.818 1.00 94.62 276 VAL A O 1
ATOM 2165 N N . ARG A 1 277 ? -5.993 4.794 -1.032 1.00 89.81 277 ARG A N 1
ATOM 2166 C CA . ARG A 1 277 ? -4.864 4.922 -1.988 1.00 89.81 277 ARG A CA 1
ATOM 2167 C C . ARG A 1 277 ? -4.948 6.068 -2.995 1.00 89.81 277 ARG A C 1
ATOM 2169 O O . ARG A 1 277 ? -4.006 6.267 -3.757 1.00 89.81 277 ARG A O 1
ATOM 2176 N N . ASP A 1 278 ? -6.050 6.808 -3.031 1.00 87.38 278 ASP A N 1
ATOM 2177 C CA . ASP A 1 278 ? -6.234 7.902 -3.984 1.00 87.38 278 ASP A CA 1
ATOM 2178 C C . ASP A 1 278 ? -6.924 9.111 -3.350 1.00 87.38 278 ASP A C 1
ATOM 2180 O O . ASP A 1 278 ? -7.540 9.038 -2.285 1.00 87.38 278 ASP A O 1
ATOM 2184 N N . HIS A 1 279 ? -6.815 10.247 -4.031 1.00 84.62 279 HIS A N 1
ATOM 2185 C CA . HIS A 1 279 ? -7.318 11.528 -3.548 1.00 84.62 279 HIS A CA 1
ATOM 2186 C C . HIS A 1 279 ? -8.835 11.560 -3.335 1.00 84.62 279 HIS A C 1
ATOM 2188 O O . HIS A 1 279 ? -9.325 12.248 -2.440 1.00 84.62 279 HIS A O 1
ATOM 2194 N N . LYS A 1 280 ? -9.603 10.830 -4.148 1.00 86.38 280 LYS A N 1
ATOM 2195 C CA . LYS A 1 280 ? -11.063 10.851 -4.059 1.00 86.38 280 LYS A CA 1
ATOM 2196 C C . LYS A 1 280 ? -11.524 10.031 -2.864 1.00 86.38 280 LYS A C 1
ATOM 2198 O O . LYS A 1 280 ? -12.259 10.537 -2.012 1.00 86.38 280 LYS A O 1
ATOM 2203 N N . THR A 1 281 ? -11.032 8.801 -2.751 1.00 89.25 281 THR A N 1
ATOM 2204 C CA . THR A 1 281 ? -11.337 7.945 -1.603 1.00 89.25 281 THR A CA 1
ATOM 2205 C C . THR A 1 281 ? -10.784 8.518 -0.300 1.00 89.25 281 THR A C 1
ATOM 2207 O O . THR A 1 281 ? -11.411 8.311 0.736 1.00 89.25 281 THR A O 1
ATOM 2210 N N . CYS A 1 282 ? -9.715 9.328 -0.341 1.00 90.88 282 CYS A N 1
ATOM 2211 C CA . CYS A 1 282 ? -9.203 10.071 0.817 1.00 90.88 282 CYS A CA 1
ATOM 2212 C C . CYS A 1 282 ? -10.279 10.885 1.530 1.00 90.88 282 CYS A C 1
ATOM 2214 O O . CYS A 1 282 ? -10.424 10.791 2.752 1.00 90.88 282 CYS A O 1
ATOM 2216 N N . VAL A 1 283 ? -11.040 11.667 0.770 1.00 89.62 283 VAL A N 1
ATOM 2217 C CA . VAL A 1 283 ? -12.084 12.533 1.321 1.00 89.62 283 VAL A CA 1
ATOM 2218 C C . VAL A 1 283 ? -13.316 11.713 1.691 1.00 89.62 283 VAL A C 1
ATOM 2220 O O . VAL A 1 283 ? -13.820 11.811 2.807 1.00 89.62 283 VAL A O 1
ATOM 2223 N N . VAL A 1 284 ? -13.783 10.868 0.771 1.00 90.56 284 VAL A N 1
ATOM 2224 C CA . VAL A 1 284 ? -15.041 10.125 0.932 1.00 90.56 284 VAL A CA 1
ATOM 2225 C C . VAL A 1 284 ? -14.956 9.127 2.094 1.00 90.56 284 VAL A C 1
ATOM 2227 O O . VAL A 1 284 ? -15.866 9.078 2.919 1.00 90.56 284 VAL A O 1
ATOM 2230 N N . CYS A 1 285 ? -13.852 8.385 2.228 1.00 92.62 285 CYS A N 1
ATOM 2231 C CA . CYS A 1 285 ? -13.676 7.425 3.324 1.00 92.62 285 CYS A CA 1
ATOM 2232 C C . CYS A 1 285 ? -13.521 8.117 4.681 1.00 92.62 285 CYS A C 1
ATOM 2234 O O . CYS A 1 285 ? -14.043 7.608 5.667 1.00 92.62 285 CYS A O 1
ATOM 2236 N N . TYR A 1 286 ? -12.870 9.287 4.735 1.00 93.25 286 TYR A N 1
ATOM 2237 C CA . TYR A 1 286 ? -12.801 10.082 5.964 1.00 93.25 286 TYR A CA 1
ATOM 2238 C C . TYR A 1 286 ? -14.196 10.522 6.425 1.00 93.25 286 TYR A C 1
ATOM 2240 O O . TYR A 1 286 ? -14.544 10.376 7.592 1.00 93.25 286 TYR A O 1
ATOM 2248 N N . LEU A 1 287 ? -15.019 11.041 5.508 1.00 92.25 287 LEU A N 1
ATOM 2249 C CA . LEU A 1 287 ? -16.382 11.463 5.839 1.00 92.25 287 LEU A CA 1
ATOM 2250 C C . LEU A 1 287 ? -17.251 10.272 6.265 1.00 92.25 287 LEU A C 1
ATOM 2252 O O . LEU A 1 287 ? -17.971 10.362 7.258 1.00 92.25 287 LEU A O 1
ATOM 2256 N N . ALA A 1 288 ? -17.139 9.142 5.562 1.00 92.31 288 ALA A N 1
ATOM 2257 C CA . ALA A 1 288 ? -17.860 7.918 5.898 1.00 92.31 288 ALA A CA 1
ATOM 2258 C C . ALA A 1 288 ? -17.406 7.293 7.229 1.00 92.31 288 ALA A C 1
ATOM 2260 O O . ALA A 1 288 ? -18.185 6.572 7.848 1.00 92.31 288 ALA A O 1
ATOM 2261 N N . SER A 1 289 ? -16.182 7.573 7.698 1.00 92.88 289 SER A N 1
ATOM 2262 C CA . SER A 1 289 ? -15.669 7.065 8.974 1.00 92.88 289 SER A CA 1
ATOM 2263 C C . SER A 1 289 ? -16.070 7.909 10.186 1.00 92.88 289 SER A C 1
ATOM 2265 O O . SER A 1 289 ? -15.912 7.440 11.309 1.00 92.88 289 SER A O 1
ATOM 2267 N N . LEU A 1 290 ? -16.596 9.129 10.007 1.00 91.12 290 LEU A N 1
ATOM 2268 C CA . LEU A 1 290 ? -16.978 10.015 11.121 1.00 91.12 290 LEU A CA 1
ATOM 2269 C C . LEU A 1 290 ? -17.953 9.371 12.132 1.00 91.12 290 LEU A C 1
ATOM 2271 O O . LEU A 1 290 ? -17.756 9.566 13.333 1.00 91.12 290 LEU A O 1
ATOM 2275 N N . PRO A 1 291 ? -18.958 8.570 11.719 1.00 91.19 291 PRO A N 1
ATOM 2276 C CA . PRO A 1 291 ? -19.833 7.856 12.652 1.00 91.19 291 PRO A CA 1
ATOM 2277 C C . PRO A 1 291 ? -19.161 6.668 13.365 1.00 91.19 291 PRO A C 1
ATOM 2279 O O . PRO A 1 291 ? -19.778 6.059 14.239 1.00 91.19 291 PRO A O 1
ATOM 2282 N N . HIS A 1 292 ? -17.923 6.316 12.994 1.00 90.62 292 HIS A N 1
ATOM 2283 C CA . HIS A 1 292 ? -17.215 5.106 13.419 1.00 90.62 292 HIS A CA 1
ATOM 2284 C C . HIS A 1 292 ? -15.860 5.441 14.064 1.00 90.62 292 HIS A C 1
ATOM 2286 O O . HIS A 1 292 ? -14.810 5.163 13.488 1.00 90.62 292 HIS A O 1
ATOM 2292 N N . PRO A 1 293 ? -15.831 5.987 15.293 1.00 84.06 293 PRO A N 1
ATOM 2293 C CA . PRO A 1 293 ? -14.601 6.489 15.920 1.00 84.06 293 PRO A CA 1
ATOM 2294 C C . PRO A 1 293 ? -13.535 5.418 16.216 1.00 84.06 293 PRO A C 1
ATOM 2296 O O . PRO A 1 293 ? -12.401 5.759 16.545 1.00 84.06 293 PRO A O 1
ATOM 2299 N N . LYS A 1 294 ? -13.885 4.126 16.131 1.00 86.19 294 LYS A N 1
ATOM 2300 C CA . LYS A 1 294 ? -12.938 3.009 16.294 1.00 86.19 294 LYS A CA 1
ATOM 2301 C C . LYS A 1 294 ? -12.174 2.684 15.011 1.00 86.19 294 LYS A C 1
ATOM 2303 O O . LYS A 1 294 ? -11.120 2.063 15.093 1.00 86.19 294 LYS A O 1
ATOM 2308 N N . VAL A 1 295 ? -12.714 3.075 13.857 1.00 93.88 295 VAL A N 1
ATOM 2309 C CA . VAL A 1 295 ? -12.133 2.770 12.551 1.00 93.88 295 VAL A CA 1
ATOM 2310 C C . VAL A 1 295 ? -10.875 3.601 12.362 1.00 93.88 295 VAL A C 1
ATOM 2312 O O . VAL A 1 295 ? -10.910 4.827 12.464 1.00 93.88 295 VAL A O 1
ATOM 2315 N N . LYS A 1 296 ? -9.764 2.928 12.072 1.00 96.19 296 LYS A N 1
ATOM 2316 C CA . LYS A 1 296 ? -8.478 3.561 11.787 1.00 96.19 296 LYS A CA 1
ATOM 2317 C C . LYS A 1 296 ? -8.349 3.907 10.315 1.00 96.19 296 LYS A C 1
ATOM 2319 O O . LYS A 1 296 ? -8.753 3.140 9.444 1.00 96.19 296 LYS A O 1
ATOM 2324 N N . LEU A 1 297 ? -7.757 5.060 10.040 1.00 96.69 297 LEU A N 1
ATOM 2325 C CA . LEU A 1 297 ? -7.546 5.574 8.697 1.00 96.69 297 LEU A CA 1
ATOM 2326 C C . LEU A 1 297 ? -6.073 5.455 8.311 1.00 96.69 297 LEU A C 1
ATOM 2328 O O . LEU A 1 297 ? -5.203 6.087 8.914 1.00 96.69 297 LEU A O 1
ATOM 2332 N N . LEU A 1 298 ? -5.808 4.676 7.265 1.00 97.19 298 LEU A N 1
ATOM 2333 C CA . LEU A 1 298 ? -4.491 4.511 6.662 1.00 97.19 298 LEU A CA 1
ATOM 2334 C C . LEU A 1 298 ? -4.525 4.990 5.211 1.00 97.19 298 LEU A C 1
ATOM 2336 O O . LEU A 1 298 ? -5.412 4.608 4.453 1.00 97.19 298 LEU A O 1
ATOM 2340 N N . PHE A 1 299 ? -3.544 5.791 4.805 1.00 95.75 299 PHE A N 1
ATOM 2341 C CA . PHE A 1 299 ? -3.409 6.252 3.422 1.00 95.75 299 PHE A CA 1
ATOM 2342 C C . PHE A 1 299 ? -2.078 5.804 2.822 1.00 95.75 299 PHE A C 1
ATOM 2344 O O . PHE A 1 299 ? -1.047 6.067 3.426 1.00 95.75 299 PHE A O 1
ATOM 2351 N N . THR A 1 300 ? -2.067 5.191 1.638 1.00 93.94 300 THR A N 1
ATOM 2352 C CA . THR A 1 300 ? -0.835 4.977 0.860 1.00 93.94 300 THR A CA 1
ATOM 2353 C C . THR A 1 300 ? -0.746 6.003 -0.265 1.00 93.94 300 THR A C 1
ATOM 2355 O O . THR A 1 300 ? -1.582 6.021 -1.167 1.00 93.94 300 THR A O 1
ATOM 2358 N N . ALA A 1 301 ? 0.292 6.835 -0.231 1.00 90.19 301 ALA A N 1
ATOM 2359 C CA . ALA A 1 301 ? 0.603 7.813 -1.261 1.00 90.19 301 ALA A CA 1
ATOM 2360 C C . ALA A 1 301 ? 1.529 7.184 -2.317 1.00 90.19 301 ALA A C 1
ATOM 2362 O O . ALA A 1 301 ? 2.645 6.791 -1.985 1.00 90.19 301 ALA A O 1
ATOM 2363 N N . HIS A 1 302 ? 1.075 7.095 -3.573 1.00 81.44 302 HIS A N 1
ATOM 2364 C CA . HIS A 1 302 ? 1.844 6.517 -4.692 1.00 81.44 302 HIS A CA 1
ATOM 2365 C C . HIS A 1 302 ? 2.538 7.564 -5.573 1.00 81.44 302 HIS A C 1
ATOM 2367 O O . HIS A 1 302 ? 3.609 7.307 -6.114 1.00 81.44 302 HIS A O 1
ATOM 2373 N N . LEU A 1 303 ? 1.920 8.733 -5.728 1.00 73.88 303 LEU A N 1
ATOM 2374 C CA . LEU A 1 303 ? 2.451 9.862 -6.480 1.00 73.88 303 LEU A CA 1
ATOM 2375 C C . LEU A 1 303 ? 1.803 11.133 -5.940 1.00 73.88 303 LEU A C 1
ATOM 2377 O O . LEU A 1 303 ? 0.613 11.131 -5.625 1.00 73.88 303 LEU A O 1
ATOM 2381 N N . TRP A 1 304 ? 2.574 12.211 -5.848 1.00 67.19 304 TRP A N 1
ATOM 2382 C CA . TRP A 1 304 ? 2.040 13.529 -5.540 1.00 67.19 304 TRP A CA 1
ATOM 2383 C C . TRP A 1 304 ? 2.721 14.553 -6.425 1.00 67.19 304 TRP A C 1
ATOM 2385 O O . TRP A 1 304 ? 3.945 14.647 -6.431 1.00 67.19 304 TRP A O 1
ATOM 2395 N N . GLN A 1 305 ? 1.923 15.300 -7.177 1.00 63.91 305 GLN A N 1
ATOM 2396 C CA . GLN A 1 305 ? 2.416 16.364 -8.036 1.00 63.91 305 GLN A CA 1
ATOM 2397 C C . GLN A 1 305 ? 1.826 17.693 -7.591 1.00 63.91 305 GLN A C 1
ATOM 2399 O O . GLN A 1 305 ? 0.662 17.783 -7.185 1.00 63.91 305 GLN A O 1
ATOM 2404 N N . ASP A 1 306 ? 2.643 18.734 -7.685 1.00 58.56 306 ASP A N 1
ATOM 2405 C CA . ASP A 1 306 ? 2.120 20.083 -7.733 1.00 58.56 306 ASP A CA 1
ATOM 2406 C C . ASP A 1 306 ? 1.578 20.347 -9.129 1.00 58.56 306 ASP A C 1
ATOM 2408 O O . ASP A 1 306 ? 2.179 19.998 -10.141 1.00 58.56 306 ASP A O 1
ATOM 2412 N N . HIS A 1 307 ? 0.401 20.947 -9.166 1.00 63.31 307 HIS A N 1
ATOM 2413 C CA . HIS A 1 307 ? -0.251 21.335 -10.399 1.00 63.31 307 HIS A CA 1
ATOM 2414 C C . HIS A 1 307 ? -0.328 22.856 -10.439 1.00 63.31 307 HIS A C 1
ATOM 2416 O O . HIS A 1 307 ? -0.678 23.488 -9.438 1.00 63.31 307 HIS A O 1
ATOM 2422 N N . ASP A 1 308 ? -0.078 23.448 -11.603 1.00 61.84 308 ASP A N 1
ATOM 2423 C CA . ASP A 1 308 ? -0.077 24.908 -11.738 1.00 61.84 308 ASP A CA 1
ATOM 2424 C C . ASP A 1 308 ? -1.478 25.520 -11.675 1.00 61.84 308 ASP A C 1
ATOM 2426 O O . ASP A 1 308 ? -1.657 26.641 -11.190 1.00 61.84 308 ASP A O 1
ATOM 2430 N N . SER A 1 309 ? -2.495 24.750 -12.071 1.00 77.00 309 SER A N 1
ATOM 2431 C CA . SER A 1 309 ? -3.894 25.170 -12.032 1.00 77.00 309 SER A CA 1
ATOM 2432 C C . SER A 1 309 ? -4.370 25.466 -10.606 1.00 77.00 309 SER A C 1
ATOM 2434 O O . SER A 1 309 ? -4.296 24.608 -9.725 1.00 77.00 309 SER A O 1
ATOM 2436 N N . LEU A 1 310 ? -4.975 26.644 -10.400 1.00 75.44 310 LEU A N 1
ATOM 2437 C CA . LEU A 1 310 ? -5.611 27.047 -9.134 1.00 75.44 310 LEU A CA 1
ATOM 2438 C C . LEU A 1 310 ? -6.600 25.996 -8.609 1.00 75.44 310 LEU A C 1
ATOM 2440 O O . LEU A 1 310 ? -6.635 25.711 -7.413 1.00 75.44 310 LEU A O 1
ATOM 2444 N N . LYS A 1 311 ? -7.359 25.366 -9.512 1.00 76.44 311 LYS A N 1
ATOM 2445 C CA . LYS A 1 311 ? -8.306 24.297 -9.174 1.00 76.44 311 LYS A CA 1
ATOM 2446 C C . LYS A 1 311 ? -7.597 23.089 -8.562 1.00 76.44 311 LYS A C 1
ATOM 2448 O O . LYS A 1 311 ? -8.056 22.530 -7.571 1.00 76.44 311 LYS A O 1
ATOM 2453 N N . MET A 1 312 ? -6.467 22.695 -9.137 1.00 74.69 312 MET A N 1
ATOM 2454 C CA . MET A 1 312 ? -5.691 21.562 -8.647 1.00 74.69 312 MET A CA 1
ATOM 2455 C C . MET A 1 312 ? -4.923 21.906 -7.370 1.00 74.69 312 MET A C 1
ATOM 2457 O O . MET A 1 312 ? -4.876 21.077 -6.468 1.00 74.69 312 MET A O 1
ATOM 2461 N N . LYS A 1 313 ? -4.429 23.143 -7.223 1.00 79.06 313 LYS A N 1
ATOM 2462 C CA . LYS A 1 313 ? -3.877 23.644 -5.951 1.00 79.06 313 LYS A CA 1
ATOM 2463 C C . LYS A 1 313 ? -4.908 23.557 -4.825 1.00 79.06 313 LYS A C 1
ATOM 2465 O O . LYS A 1 313 ? -4.580 23.085 -3.738 1.00 79.06 313 LYS A O 1
ATOM 2470 N N . PHE A 1 314 ? -6.160 23.926 -5.102 1.00 79.50 314 PHE A N 1
ATOM 2471 C CA . PHE A 1 314 ? -7.264 23.767 -4.156 1.00 79.50 314 PHE A CA 1
ATOM 2472 C C . PHE A 1 314 ? -7.527 22.294 -3.803 1.00 79.50 314 PHE A C 1
ATOM 2474 O O . PHE A 1 314 ? -7.623 21.966 -2.621 1.00 79.50 314 PHE A O 1
ATOM 2481 N N . TYR A 1 315 ? -7.578 21.383 -4.784 1.00 76.38 315 TYR A N 1
ATOM 2482 C CA . TYR A 1 315 ? -7.730 19.947 -4.502 1.00 76.38 315 TYR A CA 1
ATOM 2483 C C . TYR A 1 315 ? -6.571 19.377 -3.685 1.00 76.38 315 TYR A C 1
ATOM 2485 O O . TYR A 1 315 ? -6.804 18.593 -2.766 1.00 76.38 315 TYR A O 1
ATOM 2493 N N . THR A 1 316 ? -5.337 19.776 -3.987 1.00 77.94 316 THR A N 1
ATOM 2494 C CA . THR A 1 316 ? -4.146 19.379 -3.233 1.00 77.94 316 THR A CA 1
ATOM 2495 C C . THR A 1 316 ? -4.219 19.883 -1.795 1.00 77.94 316 THR A C 1
ATOM 2497 O O . THR A 1 316 ? -4.009 19.106 -0.865 1.00 77.94 316 THR A O 1
ATOM 2500 N N . TRP A 1 317 ? -4.580 21.152 -1.592 1.00 83.06 317 TRP A N 1
ATOM 2501 C CA . TRP A 1 317 ? -4.783 21.727 -0.261 1.00 83.06 317 TRP A CA 1
ATOM 2502 C C . TRP A 1 317 ? -5.863 20.978 0.529 1.00 83.06 317 TRP A C 1
ATOM 2504 O O . TRP A 1 317 ? -5.633 20.596 1.678 1.00 83.06 317 TRP A O 1
ATOM 2514 N N . LEU A 1 318 ? -7.006 20.699 -0.103 1.00 81.94 318 LEU A N 1
ATOM 2515 C CA . LEU A 1 318 ? -8.103 19.962 0.514 1.00 81.94 318 LEU A CA 1
ATOM 2516 C C . LEU A 1 318 ? -7.663 18.545 0.912 1.00 81.94 318 LEU A C 1
ATOM 2518 O O . LEU A 1 318 ? -7.890 18.121 2.042 1.00 81.94 318 LEU A O 1
ATOM 2522 N N . ASN A 1 319 ? -6.966 17.833 0.023 1.00 83.38 319 ASN A N 1
ATOM 2523 C CA . ASN A 1 319 ? -6.414 16.510 0.315 1.00 83.38 319 ASN A CA 1
ATOM 2524 C C . ASN A 1 319 ? -5.453 16.538 1.508 1.00 83.38 319 ASN A C 1
ATOM 2526 O O . ASN A 1 319 ? -5.574 15.715 2.412 1.00 83.38 319 ASN A O 1
ATOM 2530 N N . LEU A 1 320 ? -4.536 17.508 1.557 1.00 84.31 320 LEU A N 1
ATOM 2531 C CA . LEU A 1 320 ? -3.606 17.665 2.677 1.00 84.31 320 LEU A CA 1
ATOM 2532 C C . LEU A 1 320 ? -4.338 17.935 3.998 1.00 84.31 320 LEU A C 1
ATOM 2534 O O . LEU A 1 320 ? -3.942 17.401 5.035 1.00 84.31 320 LEU A O 1
ATOM 2538 N N . LEU A 1 321 ? -5.421 18.720 3.977 1.00 87.50 321 LEU A N 1
ATOM 2539 C CA . LEU A 1 321 ? -6.243 18.978 5.161 1.00 87.50 321 LEU A CA 1
ATOM 2540 C C . LEU A 1 321 ? -6.854 17.685 5.723 1.00 87.50 321 LEU A C 1
ATOM 2542 O O . LEU A 1 321 ? -6.803 17.464 6.935 1.00 87.50 321 LEU A O 1
ATOM 2546 N N . PHE A 1 322 ? -7.380 16.816 4.856 1.00 89.69 322 PHE A N 1
ATOM 2547 C CA . PHE A 1 322 ? -7.932 15.524 5.266 1.00 89.69 322 PHE A CA 1
ATOM 2548 C C . PHE A 1 322 ? -6.847 14.542 5.710 1.00 89.69 322 PHE A C 1
ATOM 2550 O O . PHE A 1 322 ? -6.998 13.909 6.752 1.00 89.69 322 PHE A O 1
ATOM 2557 N N . LEU A 1 323 ? -5.713 14.466 5.008 1.00 90.06 323 LEU A N 1
ATOM 2558 C CA . LEU A 1 323 ? -4.602 13.580 5.380 1.00 90.06 323 LEU A CA 1
ATOM 2559 C C . LEU A 1 323 ? -4.017 13.885 6.756 1.00 90.06 323 LEU A C 1
ATOM 2561 O O . LEU A 1 323 ? -3.616 12.967 7.469 1.00 90.06 323 LEU A O 1
ATOM 2565 N N . LYS A 1 324 ? -4.042 15.148 7.201 1.00 90.62 324 LYS A N 1
ATOM 2566 C CA . LYS A 1 324 ? -3.666 15.497 8.584 1.00 90.62 324 LYS A CA 1
ATOM 2567 C C . LYS A 1 324 ? -4.502 14.753 9.630 1.00 90.62 324 LYS A C 1
ATOM 2569 O O . LYS A 1 324 ? -4.031 14.573 10.756 1.00 90.62 324 LYS A O 1
ATOM 2574 N N . ARG A 1 325 ? -5.711 14.302 9.281 1.00 91.69 325 ARG A N 1
ATOM 2575 C CA . ARG A 1 325 ? -6.624 13.549 10.152 1.00 91.69 325 ARG A CA 1
ATOM 2576 C C . ARG A 1 325 ? -6.465 12.031 10.073 1.00 91.69 325 ARG A C 1
ATOM 2578 O O . ARG A 1 325 ? -7.033 11.360 10.922 1.00 91.69 325 ARG A O 1
ATOM 2585 N N . TYR A 1 326 ? -5.680 11.502 9.136 1.00 94.62 326 TYR A N 1
ATOM 2586 C CA . TYR A 1 326 ? -5.401 10.066 9.067 1.00 94.62 326 TYR A CA 1
ATOM 2587 C C . TYR A 1 326 ? -4.524 9.626 10.244 1.00 94.62 326 TYR A C 1
ATOM 2589 O O . TYR A 1 326 ? -3.675 10.398 10.710 1.00 94.62 326 TYR A O 1
ATOM 2597 N N . ASP A 1 327 ? -4.731 8.404 10.739 1.00 95.25 327 ASP A N 1
ATOM 2598 C CA . ASP A 1 327 ? -3.941 7.835 11.834 1.00 95.25 327 ASP A CA 1
ATOM 2599 C C . ASP A 1 327 ? -2.506 7.552 11.366 1.00 95.25 327 ASP A C 1
ATOM 2601 O O . ASP A 1 327 ? -1.547 7.886 12.064 1.00 95.25 327 ASP A O 1
ATOM 2605 N N . LYS A 1 328 ? -2.353 7.007 10.151 1.00 96.44 328 LYS A N 1
ATOM 2606 C CA . LYS A 1 328 ? -1.052 6.690 9.551 1.00 96.44 328 LYS A CA 1
ATOM 2607 C C . LYS A 1 328 ? -1.057 6.899 8.038 1.00 96.44 328 LYS A C 1
ATOM 2609 O O . LYS A 1 328 ? -2.091 6.820 7.377 1.00 96.44 328 LYS A O 1
ATOM 2614 N N . ILE A 1 329 ? 0.123 7.165 7.494 1.00 96.38 329 ILE A N 1
ATOM 2615 C CA . ILE A 1 329 ? 0.378 7.357 6.072 1.00 96.38 329 ILE A CA 1
ATOM 2616 C C . ILE A 1 329 ? 1.562 6.471 5.675 1.00 96.38 329 ILE A C 1
ATOM 2618 O O . ILE A 1 329 ? 2.590 6.456 6.349 1.00 96.38 329 ILE A O 1
ATOM 2622 N N . ILE A 1 330 ? 1.422 5.747 4.573 1.00 96.19 330 ILE A N 1
ATOM 2623 C CA . ILE A 1 330 ? 2.507 5.064 3.882 1.00 96.19 330 ILE A CA 1
ATOM 2624 C C . ILE A 1 330 ? 2.924 5.939 2.701 1.00 96.19 330 ILE A C 1
ATOM 2626 O O . ILE A 1 330 ? 2.105 6.246 1.838 1.00 96.19 330 ILE A O 1
ATOM 2630 N N . ALA A 1 331 ? 4.190 6.334 2.653 1.00 94.56 331 ALA A N 1
ATOM 2631 C CA . ALA A 1 331 ? 4.788 6.939 1.468 1.00 94.56 331 ALA A CA 1
ATOM 2632 C C . ALA A 1 331 ? 5.597 5.871 0.729 1.00 94.56 331 ALA A C 1
ATOM 2634 O O . ALA A 1 331 ? 6.355 5.136 1.358 1.00 94.56 331 ALA A O 1
ATOM 2635 N N . VAL A 1 332 ? 5.460 5.774 -0.594 1.00 92.88 332 VAL A N 1
ATOM 2636 C CA . VAL A 1 332 ? 6.215 4.773 -1.371 1.00 92.88 332 VAL A CA 1
ATOM 2637 C C . VAL A 1 332 ? 7.686 5.131 -1.605 1.00 92.88 332 VAL A C 1
ATOM 2639 O O . VAL A 1 332 ? 8.394 4.352 -2.236 1.00 92.88 332 VAL A O 1
ATOM 2642 N N . SER A 1 333 ? 8.134 6.295 -1.126 1.00 93.62 333 SER A N 1
ATOM 2643 C CA . SER A 1 333 ? 9.518 6.768 -1.207 1.00 93.62 333 SER A CA 1
ATOM 2644 C C . SER A 1 333 ? 9.821 7.818 -0.129 1.00 93.62 333 SER A C 1
ATOM 2646 O O . SER A 1 333 ? 8.906 8.469 0.397 1.00 93.62 333 SER A O 1
ATOM 2648 N N . TYR A 1 334 ? 11.099 7.999 0.200 1.00 93.06 334 TYR A N 1
ATOM 2649 C CA . TYR A 1 334 ? 11.584 9.086 1.050 1.00 93.06 334 TYR A CA 1
ATOM 2650 C C . TYR A 1 334 ? 11.373 10.447 0.387 1.00 93.06 334 TYR A C 1
ATOM 2652 O O . TYR A 1 334 ? 10.901 11.363 1.058 1.00 93.06 334 TYR A O 1
ATOM 2660 N N . ALA A 1 335 ? 11.577 10.562 -0.929 1.00 89.94 335 ALA A N 1
ATOM 2661 C CA . ALA A 1 335 ? 11.276 11.789 -1.671 1.00 89.94 335 ALA A CA 1
ATOM 2662 C C . ALA A 1 335 ? 9.813 12.241 -1.471 1.00 89.94 335 ALA A C 1
ATOM 2664 O O . ALA A 1 335 ? 9.527 13.419 -1.235 1.00 89.94 335 ALA A O 1
ATOM 2665 N N . LEU A 1 336 ? 8.872 11.290 -1.494 1.00 89.38 336 LEU A N 1
ATOM 2666 C CA . LEU A 1 336 ? 7.458 11.568 -1.257 1.00 89.38 336 LEU A CA 1
ATOM 2667 C C . LEU A 1 336 ? 7.172 11.891 0.214 1.00 89.38 336 LEU A C 1
ATOM 2669 O O . LEU A 1 336 ? 6.381 12.793 0.500 1.00 89.38 336 LEU A O 1
ATOM 2673 N N . LYS A 1 337 ? 7.827 11.204 1.157 1.00 93.31 337 LYS A N 1
ATOM 2674 C CA . LYS A 1 337 ? 7.745 11.549 2.583 1.00 93.31 337 LYS A CA 1
ATOM 2675 C C . LYS A 1 337 ? 8.181 12.994 2.820 1.00 93.31 337 LYS A C 1
ATOM 2677 O O . LYS A 1 337 ? 7.441 13.739 3.459 1.00 93.31 337 LYS A O 1
ATOM 2682 N N . ASP A 1 338 ? 9.319 13.406 2.276 1.00 91.44 338 ASP A N 1
ATOM 2683 C CA . ASP A 1 338 ? 9.855 14.756 2.453 1.00 91.44 338 ASP A CA 1
ATOM 2684 C C . ASP A 1 338 ? 8.934 15.812 1.845 1.00 91.44 338 ASP A C 1
ATOM 2686 O O . ASP A 1 338 ? 8.678 16.850 2.461 1.00 91.44 338 ASP A O 1
ATOM 2690 N N . PHE A 1 339 ? 8.357 15.523 0.675 1.00 87.88 339 PHE A N 1
ATOM 2691 C CA . PHE A 1 339 ? 7.327 16.365 0.072 1.00 87.88 339 PHE A CA 1
ATOM 2692 C C . PHE A 1 339 ? 6.118 16.552 1.007 1.00 87.88 339 PHE A C 1
ATOM 2694 O O . PHE A 1 339 ? 5.673 17.678 1.245 1.00 87.88 339 PHE A O 1
ATOM 2701 N N . MET A 1 340 ? 5.598 15.466 1.587 1.00 90.19 340 MET A N 1
ATOM 2702 C CA . MET A 1 340 ? 4.445 15.519 2.493 1.00 90.19 340 MET A CA 1
ATOM 2703 C C . MET A 1 340 ? 4.766 16.246 3.807 1.00 90.19 340 MET A C 1
ATOM 2705 O O . MET A 1 340 ? 3.936 17.014 4.304 1.00 90.19 340 MET A O 1
ATOM 2709 N N . VAL A 1 341 ? 5.973 16.057 4.350 1.00 93.25 341 VAL A N 1
ATOM 2710 C CA . VAL A 1 341 ? 6.444 16.753 5.558 1.00 93.25 341 VAL A CA 1
ATOM 2711 C C . VAL A 1 341 ? 6.544 18.258 5.318 1.00 93.25 341 VAL A C 1
ATOM 2713 O O . VAL A 1 341 ? 5.996 19.034 6.102 1.00 93.25 341 VAL A O 1
ATOM 2716 N N . LYS A 1 342 ? 7.130 18.686 4.190 1.00 91.25 342 LYS A N 1
ATOM 2717 C CA . LYS A 1 342 ? 7.189 20.105 3.786 1.00 91.25 342 LYS A CA 1
ATOM 2718 C C . LYS A 1 342 ? 5.800 20.746 3.661 1.00 91.25 342 LYS A C 1
ATOM 2720 O O . LYS A 1 342 ? 5.658 21.955 3.813 1.00 91.25 342 LYS A O 1
ATOM 2725 N N . ARG A 1 343 ? 4.756 19.944 3.428 1.00 87.56 343 ARG A N 1
ATOM 2726 C CA . ARG A 1 343 ? 3.347 20.371 3.344 1.00 87.56 343 ARG A CA 1
ATOM 2727 C C . ARG A 1 343 ? 2.582 20.278 4.673 1.00 87.56 343 ARG A C 1
ATOM 2729 O O . ARG A 1 343 ? 1.364 20.479 4.717 1.00 87.56 343 ARG A O 1
ATOM 2736 N N . GLY A 1 344 ? 3.289 20.027 5.774 1.00 90.00 344 GLY A N 1
ATOM 2737 C CA . GLY A 1 344 ? 2.755 20.076 7.133 1.00 90.00 344 GLY A CA 1
ATOM 2738 C C . GLY A 1 344 ? 2.094 18.781 7.604 1.00 90.00 344 GLY A C 1
ATOM 2739 O O . GLY A 1 344 ? 1.294 18.820 8.543 1.00 90.00 344 GLY A O 1
ATOM 2740 N N . ILE A 1 345 ? 2.379 17.645 6.962 1.00 93.19 345 ILE A N 1
ATOM 2741 C CA . ILE A 1 345 ? 2.072 16.326 7.525 1.00 93.19 345 ILE A CA 1
ATOM 2742 C C . ILE A 1 345 ? 3.156 15.979 8.545 1.00 93.19 345 ILE A C 1
ATOM 2744 O O . ILE A 1 345 ? 4.345 16.117 8.272 1.00 93.19 345 ILE A O 1
ATOM 2748 N N . ARG A 1 346 ? 2.753 15.529 9.735 1.00 94.31 346 ARG A N 1
ATOM 2749 C CA . ARG A 1 346 ? 3.715 15.248 10.802 1.00 94.31 346 ARG A CA 1
ATOM 2750 C C . ARG A 1 346 ? 4.565 14.007 10.458 1.00 94.31 346 ARG A C 1
ATOM 2752 O O . ARG A 1 346 ? 3.969 12.982 10.104 1.00 94.31 346 ARG A O 1
ATOM 2759 N N . PRO A 1 347 ? 5.908 14.061 10.558 1.00 95.00 347 PRO A N 1
ATOM 2760 C CA . PRO A 1 347 ? 6.793 12.966 10.149 1.00 95.00 347 PRO A CA 1
ATOM 2761 C C . PRO A 1 347 ? 6.482 11.615 10.801 1.00 95.00 347 PRO A C 1
ATOM 2763 O O . PRO A 1 347 ? 6.584 10.585 10.144 1.00 95.00 347 PRO A O 1
ATOM 2766 N N . GLU A 1 348 ? 6.052 11.599 12.064 1.00 94.56 348 GLU A N 1
ATOM 2767 C CA . GLU A 1 348 ? 5.738 10.384 12.826 1.00 94.56 348 GLU A CA 1
ATOM 2768 C C . GLU A 1 348 ? 4.515 9.622 12.288 1.00 94.56 348 GLU A C 1
ATOM 2770 O O . GLU A 1 348 ? 4.371 8.411 12.498 1.00 94.56 348 GLU A O 1
ATOM 2775 N N . LYS A 1 349 ? 3.642 10.307 11.536 1.00 94.62 349 LYS A N 1
ATOM 2776 C CA . LYS A 1 349 ? 2.521 9.666 10.841 1.00 94.62 349 LYS A CA 1
ATOM 2777 C C . LYS A 1 349 ? 2.958 8.943 9.571 1.00 94.62 349 LYS A C 1
ATOM 2779 O O . LYS A 1 349 ? 2.216 8.079 9.116 1.00 94.62 349 LYS A O 1
ATOM 2784 N N . ILE A 1 350 ? 4.122 9.270 9.008 1.00 96.06 350 ILE A N 1
ATOM 2785 C CA . ILE A 1 350 ? 4.560 8.760 7.708 1.00 96.06 350 ILE A CA 1
ATOM 2786 C C . ILE A 1 350 ? 5.579 7.634 7.898 1.00 96.06 350 ILE A C 1
ATOM 2788 O O . ILE A 1 350 ? 6.671 7.845 8.425 1.00 96.06 350 ILE A O 1
ATOM 2792 N N . THR A 1 351 ? 5.247 6.445 7.405 1.00 96.81 351 THR A N 1
ATOM 2793 C CA . THR A 1 351 ? 6.189 5.331 7.245 1.00 96.81 351 THR A CA 1
ATOM 2794 C C . THR A 1 351 ? 6.516 5.173 5.764 1.00 96.81 351 THR A C 1
ATOM 2796 O O . THR A 1 351 ? 5.610 5.169 4.934 1.00 96.81 351 THR A O 1
ATOM 2799 N N . VAL A 1 352 ? 7.798 5.048 5.418 1.00 95.81 352 VAL A N 1
ATOM 2800 C CA . VAL A 1 352 ? 8.196 4.755 4.034 1.00 95.81 352 VAL A CA 1
ATOM 2801 C C . VAL A 1 352 ? 8.101 3.252 3.811 1.00 95.81 352 VAL A C 1
ATOM 2803 O O . VAL A 1 352 ? 8.663 2.483 4.587 1.00 95.81 352 VAL A O 1
ATOM 2806 N N . VAL A 1 353 ? 7.361 2.839 2.785 1.00 94.88 353 VAL A N 1
ATOM 2807 C CA . VAL A 1 353 ? 7.274 1.444 2.341 1.00 94.88 353 VAL A CA 1
ATOM 2808 C C . VAL A 1 353 ? 7.345 1.440 0.822 1.00 94.88 353 VAL A C 1
ATOM 2810 O O . VAL A 1 353 ? 6.352 1.746 0.159 1.00 94.88 353 VAL A O 1
ATOM 2813 N N . HIS A 1 354 ? 8.512 1.093 0.280 1.00 93.19 354 HIS A N 1
ATOM 2814 C CA . HIS A 1 354 ? 8.742 1.052 -1.162 1.00 93.19 354 HIS A CA 1
ATOM 2815 C C . HIS A 1 354 ? 7.754 0.139 -1.890 1.00 93.19 354 HIS A C 1
ATOM 2817 O O . HIS A 1 354 ? 7.146 -0.779 -1.319 1.00 93.19 354 HIS A O 1
ATOM 2823 N N . ASN A 1 355 ? 7.580 0.405 -3.183 1.00 92.50 355 ASN A N 1
ATOM 2824 C CA . ASN A 1 355 ? 6.923 -0.552 -4.059 1.00 92.50 355 ASN A CA 1
ATOM 2825 C C . ASN A 1 355 ? 7.741 -1.848 -4.114 1.00 92.50 355 ASN A C 1
ATOM 2827 O O . ASN A 1 355 ? 8.946 -1.860 -3.874 1.00 92.50 355 ASN A O 1
ATOM 2831 N N . ALA A 1 356 ? 7.046 -2.948 -4.369 1.00 93.00 356 ALA A N 1
ATOM 2832 C CA . ALA A 1 356 ? 7.631 -4.274 -4.339 1.00 93.00 356 ALA A CA 1
ATOM 2833 C C . ALA A 1 356 ? 7.017 -5.147 -5.422 1.00 93.00 356 ALA A C 1
ATOM 2835 O O . ALA A 1 356 ? 5.890 -4.905 -5.866 1.00 93.00 356 ALA A O 1
ATOM 2836 N N . ILE A 1 357 ? 7.754 -6.186 -5.788 1.00 93.06 357 ILE A N 1
ATOM 2837 C CA . ILE A 1 357 ? 7.405 -7.120 -6.843 1.00 93.06 357 ILE A CA 1
ATOM 2838 C C . ILE A 1 357 ? 7.414 -8.558 -6.337 1.00 93.06 357 ILE A C 1
ATOM 2840 O O . ILE A 1 357 ? 8.158 -8.939 -5.432 1.00 93.06 357 ILE A O 1
ATOM 2844 N N . ASP A 1 358 ? 6.529 -9.359 -6.914 1.00 92.75 358 ASP A N 1
ATOM 2845 C CA . ASP A 1 358 ? 6.436 -10.785 -6.658 1.00 92.75 358 ASP A CA 1
ATOM 2846 C C . ASP A 1 358 ? 7.520 -11.533 -7.440 1.00 92.75 358 ASP A C 1
ATOM 2848 O O . ASP A 1 358 ? 7.290 -11.992 -8.555 1.00 92.75 358 ASP A O 1
ATOM 2852 N N . VAL A 1 359 ? 8.725 -11.587 -6.876 1.00 92.25 359 VAL A N 1
ATOM 2853 C CA . VAL A 1 359 ? 9.925 -12.128 -7.539 1.00 92.25 359 VAL A CA 1
ATOM 2854 C C . VAL A 1 359 ? 9.833 -13.609 -7.907 1.00 92.25 359 VAL A C 1
ATOM 2856 O O . VAL A 1 359 ? 10.561 -14.050 -8.799 1.00 92.25 359 VAL A O 1
ATOM 2859 N N . ASP A 1 360 ? 8.938 -14.360 -7.262 1.00 91.12 360 ASP A N 1
ATOM 2860 C CA . ASP A 1 360 ? 8.696 -15.770 -7.570 1.00 91.12 360 ASP A CA 1
ATOM 2861 C C . ASP A 1 360 ? 7.876 -15.909 -8.858 1.00 91.12 360 ASP A C 1
ATOM 2863 O O . ASP A 1 360 ? 8.215 -16.704 -9.736 1.00 91.12 360 ASP A O 1
ATOM 2867 N N . ALA A 1 361 ? 6.832 -15.085 -9.007 1.00 91.31 361 ALA A N 1
ATOM 2868 C CA . ALA A 1 361 ? 6.038 -15.028 -10.232 1.00 91.31 361 ALA A CA 1
ATOM 2869 C C . ALA A 1 361 ? 6.799 -14.347 -11.380 1.00 91.31 361 ALA A C 1
ATOM 2871 O O . ALA A 1 361 ? 6.731 -14.788 -12.524 1.00 91.31 361 ALA A O 1
ATOM 2872 N N . TRP A 1 362 ? 7.539 -13.280 -11.081 1.00 94.25 362 TRP A N 1
ATOM 2873 C CA . TRP A 1 362 ? 8.358 -12.542 -12.040 1.00 94.25 362 TRP A CA 1
ATOM 2874 C C . TRP A 1 362 ? 9.755 -13.146 -12.112 1.00 94.25 362 TRP A C 1
ATOM 2876 O O . TRP A 1 362 ? 10.711 -12.564 -11.611 1.00 94.25 362 TRP A O 1
ATOM 2886 N N . ASN A 1 363 ? 9.865 -14.333 -12.700 1.00 94.06 363 ASN A N 1
ATOM 2887 C CA . ASN A 1 363 ? 11.127 -15.047 -12.861 1.00 94.06 363 ASN A CA 1
ATOM 2888 C C . ASN A 1 363 ? 11.363 -15.371 -14.341 1.00 94.06 363 ASN A C 1
ATOM 2890 O O . ASN A 1 363 ? 10.575 -16.095 -14.953 1.00 94.06 363 ASN A O 1
ATOM 2894 N N . ARG A 1 364 ? 12.470 -14.865 -14.901 1.00 93.88 364 ARG A N 1
ATOM 2895 C CA . ARG A 1 364 ? 12.832 -15.059 -16.311 1.00 93.88 364 ARG A CA 1
ATOM 2896 C C . ARG A 1 364 ? 12.929 -16.533 -16.701 1.00 93.88 364 ARG A C 1
ATOM 2898 O O . ARG A 1 364 ? 12.487 -16.888 -17.787 1.00 93.88 364 ARG A O 1
ATOM 2905 N N . ALA A 1 365 ? 13.437 -17.394 -15.819 1.00 92.19 365 ALA A N 1
ATOM 2906 C CA . ALA A 1 365 ? 13.603 -18.822 -16.098 1.00 92.19 365 ALA A CA 1
ATOM 2907 C C . ALA A 1 365 ? 12.272 -19.548 -16.372 1.00 92.19 365 ALA A C 1
ATOM 2909 O O . ALA A 1 365 ? 12.253 -20.567 -17.059 1.00 92.19 365 ALA A O 1
ATOM 2910 N N . ASN A 1 366 ? 11.156 -19.005 -15.877 1.00 91.69 366 ASN A N 1
ATOM 2911 C CA . ASN A 1 366 ? 9.826 -19.595 -16.026 1.00 91.69 366 ASN A CA 1
ATOM 2912 C C . ASN A 1 366 ? 9.088 -19.107 -17.284 1.00 91.69 366 ASN A C 1
ATOM 2914 O O . ASN A 1 366 ? 7.957 -19.527 -17.530 1.00 91.69 366 ASN A O 1
ATOM 2918 N N . VAL A 1 367 ? 9.684 -18.202 -18.066 1.00 93.88 367 VAL A N 1
ATOM 2919 C CA . VAL A 1 367 ? 9.012 -17.524 -19.178 1.00 93.88 367 VAL A CA 1
ATOM 2920 C C . VAL A 1 367 ? 9.833 -17.668 -20.449 1.00 93.88 367 VAL A C 1
ATOM 2922 O O . VAL A 1 367 ? 10.918 -17.105 -20.583 1.00 93.88 367 VAL A O 1
ATOM 2925 N N . ARG A 1 368 ? 9.275 -18.368 -21.437 1.00 93.06 368 ARG A N 1
ATOM 2926 C CA . ARG A 1 368 ? 9.795 -18.347 -22.805 1.00 93.06 368 ARG A CA 1
ATOM 2927 C C . ARG A 1 368 ? 9.108 -17.230 -23.576 1.00 93.06 368 ARG A C 1
ATOM 2929 O O . ARG A 1 368 ? 7.894 -17.280 -23.758 1.00 93.06 368 ARG A O 1
ATOM 2936 N N . SER A 1 369 ? 9.881 -16.244 -24.027 1.00 95.00 369 SER A N 1
ATOM 2937 C CA . SER A 1 369 ? 9.306 -15.125 -24.769 1.00 95.00 369 SER A CA 1
ATOM 2938 C C . SER A 1 369 ? 8.905 -15.514 -26.196 1.00 95.00 369 SER A C 1
ATOM 2940 O O . SER A 1 369 ? 9.678 -16.178 -26.884 1.00 95.00 369 SER A O 1
ATOM 2942 N N . THR A 1 370 ? 7.735 -15.060 -26.651 1.00 95.62 370 THR A N 1
ATOM 2943 C CA . THR A 1 370 ? 7.230 -15.207 -28.030 1.00 95.62 370 THR A CA 1
ATOM 2944 C C . THR A 1 370 ? 7.389 -13.937 -28.864 1.00 95.62 370 THR A C 1
ATOM 2946 O O . THR A 1 370 ? 7.073 -13.944 -30.049 1.00 95.62 370 THR A O 1
ATOM 2949 N N . ILE A 1 371 ? 7.868 -12.837 -28.271 1.00 96.06 371 ILE A N 1
ATOM 2950 C CA . ILE A 1 371 ? 7.890 -11.508 -28.907 1.00 96.06 371 ILE A CA 1
ATOM 2951 C C . ILE A 1 371 ? 8.708 -11.502 -30.198 1.00 96.06 371 ILE A C 1
ATOM 2953 O O . ILE A 1 371 ? 8.329 -10.854 -31.171 1.00 96.06 371 ILE A O 1
ATOM 2957 N N . ARG A 1 372 ? 9.823 -12.238 -30.230 1.00 94.81 372 ARG A N 1
ATOM 2958 C CA . ARG A 1 372 ? 10.653 -12.318 -31.436 1.00 94.81 372 ARG A CA 1
ATOM 2959 C C . ARG A 1 372 ? 9.904 -12.963 -32.599 1.00 94.81 372 ARG A C 1
ATOM 2961 O O . ARG A 1 372 ? 9.958 -12.436 -33.703 1.00 94.81 372 ARG A O 1
ATOM 2968 N N . ASP A 1 373 ? 9.158 -14.030 -32.339 1.00 94.88 373 ASP A N 1
ATOM 2969 C CA . ASP A 1 373 ? 8.392 -14.737 -33.366 1.00 94.88 373 ASP A CA 1
ATOM 2970 C C . ASP A 1 373 ? 7.158 -13.926 -33.799 1.00 94.88 373 ASP A C 1
ATOM 2972 O O . ASP A 1 373 ? 6.902 -13.779 -34.992 1.00 94.88 373 ASP A O 1
ATOM 2976 N N . GLU A 1 374 ? 6.434 -13.339 -32.837 1.00 94.50 374 GLU A N 1
ATOM 2977 C CA . GLU A 1 374 ? 5.206 -12.556 -33.062 1.00 94.50 374 GLU A CA 1
ATOM 2978 C C . GLU A 1 374 ? 5.452 -11.343 -33.976 1.00 94.50 374 GLU A C 1
ATOM 2980 O O . GLU A 1 374 ? 4.634 -11.044 -34.844 1.00 94.50 374 GLU A O 1
ATOM 2985 N N . PHE A 1 375 ? 6.606 -10.685 -33.824 1.00 92.62 375 PHE A N 1
ATOM 2986 C CA . PHE A 1 375 ? 6.981 -9.489 -34.588 1.00 92.62 375 PHE A CA 1
ATOM 2987 C C . PHE A 1 375 ? 8.104 -9.737 -35.604 1.00 92.62 375 PHE A C 1
ATOM 2989 O O . PHE A 1 375 ? 8.682 -8.781 -36.118 1.00 92.62 375 PHE A O 1
ATOM 2996 N N . GLN A 1 376 ? 8.423 -11.005 -35.889 1.00 93.25 376 GLN A N 1
ATOM 2997 C CA . GLN A 1 376 ? 9.443 -11.407 -36.869 1.00 93.25 376 GLN A CA 1
ATOM 2998 C C . GLN A 1 376 ? 10.811 -10.730 -36.639 1.00 93.25 376 GLN A C 1
ATOM 3000 O O . GLN A 1 376 ? 11.512 -10.349 -37.577 1.00 93.25 376 GLN A O 1
ATOM 3005 N N . ILE A 1 377 ? 11.202 -10.569 -35.372 1.00 94.38 377 ILE A N 1
ATOM 3006 C CA . ILE A 1 377 ? 12.458 -9.935 -34.965 1.00 94.38 377 ILE A CA 1
ATOM 3007 C C . ILE A 1 377 ? 13.581 -10.984 -35.014 1.00 94.38 377 ILE A C 1
ATOM 3009 O O . ILE A 1 377 ? 13.546 -11.945 -34.240 1.00 94.38 377 ILE A O 1
ATOM 3013 N N . PRO A 1 378 ? 14.624 -10.801 -35.849 1.00 93.06 378 PRO A N 1
ATOM 3014 C CA . PRO A 1 378 ? 15.733 -11.747 -35.936 1.00 93.06 378 PRO A CA 1
ATOM 3015 C C . PRO A 1 378 ? 16.450 -11.942 -34.596 1.00 93.06 378 PRO A C 1
ATOM 3017 O O . PRO A 1 378 ? 16.582 -11.004 -33.809 1.00 93.06 378 PRO A O 1
ATOM 3020 N N . ALA A 1 379 ? 16.987 -13.141 -34.353 1.00 89.94 379 ALA A N 1
ATOM 3021 C CA . ALA A 1 379 ? 17.722 -13.455 -33.122 1.00 89.94 379 ALA A CA 1
ATOM 3022 C C . ALA A 1 379 ? 18.961 -12.565 -32.905 1.00 89.94 379 ALA A C 1
ATOM 3024 O O . ALA A 1 379 ? 19.316 -12.276 -31.767 1.00 89.94 379 ALA A O 1
ATOM 3025 N N . SER A 1 380 ? 19.589 -12.097 -33.988 1.00 90.25 380 SER A N 1
ATOM 3026 C CA . SER A 1 380 ? 20.733 -11.179 -33.940 1.00 90.25 380 SER A CA 1
ATOM 3027 C C . SER A 1 380 ? 20.364 -9.757 -33.511 1.00 90.25 380 SER A C 1
ATOM 3029 O O . SER A 1 380 ? 21.238 -9.017 -33.074 1.00 90.25 380 SER A O 1
ATOM 3031 N N . ARG A 1 381 ? 19.090 -9.359 -33.624 1.00 94.56 381 ARG A N 1
ATOM 3032 C CA . ARG A 1 381 ? 18.649 -7.987 -33.359 1.00 94.56 381 ARG A CA 1
ATOM 3033 C C . ARG A 1 381 ? 18.467 -7.757 -31.856 1.00 94.56 381 ARG A C 1
ATOM 3035 O O . ARG A 1 381 ? 17.768 -8.527 -31.190 1.00 94.56 381 ARG A O 1
ATOM 3042 N N . LYS A 1 382 ? 19.060 -6.688 -31.323 1.00 97.50 382 LYS A N 1
ATOM 3043 C CA . LYS A 1 382 ? 18.894 -6.274 -29.923 1.00 97.50 382 LYS A CA 1
ATOM 3044 C C . LYS A 1 382 ? 17.560 -5.558 -29.716 1.00 97.50 382 LYS A C 1
ATOM 3046 O O . LYS A 1 382 ? 17.145 -4.759 -30.556 1.00 97.50 382 LYS A O 1
ATOM 3051 N N . ILE A 1 383 ? 16.905 -5.828 -28.590 1.00 98.25 383 ILE A N 1
ATOM 3052 C CA . ILE A 1 383 ? 15.584 -5.287 -28.252 1.00 98.25 383 ILE A CA 1
ATOM 3053 C C . ILE A 1 383 ? 15.688 -4.331 -27.060 1.00 98.25 383 ILE A C 1
ATOM 3055 O O . ILE A 1 383 ? 15.975 -4.757 -25.939 1.00 98.25 383 ILE A O 1
ATOM 3059 N N . VAL A 1 384 ? 15.380 -3.052 -27.286 1.00 98.69 384 VAL A N 1
ATOM 3060 C CA . VAL A 1 384 ? 15.190 -2.056 -26.220 1.00 98.69 384 VAL A CA 1
ATOM 3061 C C . VAL A 1 384 ? 13.698 -1.868 -25.969 1.00 98.69 384 VAL A C 1
ATOM 3063 O O . VAL A 1 384 ? 12.952 -1.503 -26.874 1.00 98.69 384 VAL A O 1
ATOM 3066 N N . GLY A 1 385 ? 13.237 -2.136 -24.751 1.00 98.00 385 GLY A N 1
ATOM 3067 C CA . GLY A 1 385 ? 11.821 -2.029 -24.396 1.00 98.00 385 GLY A CA 1
ATOM 3068 C C . GLY A 1 385 ? 11.509 -0.780 -23.588 1.00 98.00 385 GLY A C 1
ATOM 3069 O O . GLY A 1 385 ? 12.227 -0.454 -22.644 1.00 98.00 385 GLY A O 1
ATOM 3070 N N . VAL A 1 386 ? 10.392 -0.135 -23.913 1.00 97.69 386 VAL A N 1
ATOM 3071 C CA . VAL A 1 386 ? 9.837 1.010 -23.187 1.00 97.69 386 VAL A CA 1
ATOM 3072 C C . VAL A 1 386 ? 8.403 0.676 -22.805 1.00 97.69 386 VAL A C 1
ATOM 3074 O O . VAL A 1 386 ? 7.559 0.464 -23.671 1.00 97.69 386 VAL A O 1
ATOM 3077 N N . VAL A 1 387 ? 8.117 0.605 -21.504 1.00 95.31 387 VAL A N 1
ATOM 3078 C CA . VAL A 1 387 ? 6.818 0.147 -20.985 1.00 95.31 387 VAL A CA 1
ATOM 3079 C C . VAL A 1 387 ? 6.155 1.258 -20.180 1.00 95.31 387 VAL A C 1
ATOM 3081 O O . VAL A 1 387 ? 6.706 1.745 -19.191 1.00 95.31 387 VAL A O 1
ATOM 3084 N N . GLY A 1 388 ? 4.937 1.642 -20.560 1.00 90.81 388 GLY A N 1
ATOM 3085 C CA . GLY A 1 388 ? 4.150 2.604 -19.797 1.00 90.81 388 GLY A CA 1
ATOM 3086 C C . GLY A 1 388 ? 3.021 3.254 -20.588 1.00 90.81 388 GLY A C 1
ATOM 3087 O O . GLY A 1 388 ? 2.880 3.077 -21.790 1.00 90.81 388 GLY A O 1
ATOM 3088 N N . ARG A 1 389 ? 2.196 4.041 -19.893 1.00 88.56 389 ARG A N 1
ATOM 3089 C CA . ARG A 1 389 ? 1.130 4.823 -20.532 1.00 88.56 389 ARG A CA 1
ATOM 3090 C C . ARG A 1 389 ? 1.737 5.938 -21.388 1.00 88.56 389 ARG A C 1
ATOM 3092 O O . ARG A 1 389 ? 2.531 6.711 -20.860 1.00 88.56 389 ARG A O 1
ATOM 3099 N N . LEU A 1 390 ? 1.334 6.051 -22.653 1.00 91.81 390 LEU A N 1
ATOM 3100 C CA . LEU A 1 390 ? 1.904 7.010 -23.610 1.00 91.81 390 LEU A CA 1
ATOM 3101 C C . LEU A 1 390 ? 1.346 8.415 -23.349 1.00 91.81 390 LEU A C 1
ATOM 3103 O O . LEU A 1 390 ? 0.318 8.818 -23.897 1.00 91.81 390 LEU A O 1
ATOM 3107 N N . ARG A 1 391 ? 1.975 9.110 -22.400 1.00 89.75 391 ARG A N 1
ATOM 3108 C CA . ARG A 1 391 ? 1.621 10.460 -21.959 1.00 89.75 391 ARG A CA 1
ATOM 3109 C C . ARG A 1 391 ? 2.875 11.288 -21.722 1.00 89.75 391 ARG A C 1
ATOM 3111 O O . ARG A 1 391 ? 3.936 10.736 -21.428 1.00 89.75 391 ARG A O 1
ATOM 3118 N N . TYR A 1 392 ? 2.695 12.602 -21.717 1.00 89.12 392 TYR A N 1
ATOM 3119 C CA . TYR A 1 392 ? 3.701 13.613 -21.411 1.00 89.12 392 TYR A CA 1
ATOM 3120 C C . TYR A 1 392 ? 4.647 13.259 -20.249 1.00 89.12 392 TYR A C 1
ATOM 3122 O O . TYR A 1 392 ? 5.853 13.482 -20.347 1.00 89.12 392 TYR A O 1
ATOM 3130 N N . GLU A 1 393 ? 4.147 12.662 -19.159 1.00 89.88 393 GLU A N 1
ATOM 3131 C CA . GLU A 1 393 ? 4.977 12.306 -17.999 1.00 89.88 393 GLU A CA 1
ATOM 3132 C C . GLU A 1 393 ? 6.073 11.270 -18.315 1.00 89.88 393 GLU A C 1
ATOM 3134 O O . GLU A 1 393 ? 7.070 11.196 -17.596 1.00 89.88 393 GLU A O 1
ATOM 3139 N N . LYS A 1 394 ? 5.919 10.490 -19.394 1.00 93.12 394 LYS A N 1
ATOM 3140 C CA . LYS A 1 394 ? 6.889 9.478 -19.840 1.00 93.12 394 LYS A CA 1
ATOM 3141 C C . LYS A 1 394 ? 7.997 10.011 -20.737 1.00 93.12 394 LYS A C 1
ATOM 3143 O O . LYS A 1 394 ? 8.945 9.276 -20.976 1.00 93.12 394 LYS A O 1
ATOM 3148 N N . ASP A 1 395 ? 7.899 11.260 -21.190 1.00 94.75 395 ASP A N 1
ATOM 3149 C CA . ASP A 1 395 ? 8.913 11.905 -22.030 1.00 94.75 395 ASP A CA 1
ATOM 3150 C C . ASP A 1 395 ? 9.381 11.041 -23.219 1.00 94.75 395 ASP A C 1
ATOM 3152 O O . ASP A 1 395 ? 10.572 10.828 -23.459 1.00 94.75 395 ASP A O 1
ATOM 3156 N N . LEU A 1 396 ? 8.415 10.499 -23.959 1.00 95.06 396 LEU A N 1
ATOM 3157 C CA . LEU A 1 396 ? 8.690 9.661 -25.123 1.00 95.06 396 LEU A CA 1
ATOM 3158 C C . LEU A 1 396 ? 9.424 10.385 -26.268 1.00 95.06 396 LEU A C 1
ATOM 3160 O O . LEU A 1 396 ? 10.174 9.705 -26.962 1.00 95.06 396 LEU A O 1
ATOM 3164 N N . PRO A 1 397 ? 9.345 11.722 -26.443 1.00 94.69 397 PRO A N 1
ATOM 3165 C CA . PRO A 1 397 ? 10.225 12.422 -27.381 1.00 94.69 397 PRO A CA 1
ATOM 3166 C C . PRO A 1 397 ? 11.724 12.200 -27.108 1.00 94.69 397 PRO A C 1
ATOM 3168 O O . PRO A 1 397 ? 12.478 11.919 -28.038 1.00 94.69 397 PRO A O 1
ATOM 3171 N N . THR A 1 398 ? 12.161 12.225 -25.840 1.00 96.81 398 THR A N 1
ATOM 3172 C CA . THR A 1 398 ? 13.549 11.891 -25.460 1.00 96.81 398 THR A CA 1
ATOM 3173 C C . THR A 1 398 ? 13.875 10.437 -25.806 1.00 96.81 398 THR A C 1
ATOM 3175 O O . THR A 1 398 ? 14.946 10.157 -26.342 1.00 96.81 398 THR A O 1
ATOM 3178 N N . THR A 1 399 ? 12.938 9.508 -25.572 1.00 97.19 399 THR A N 1
ATOM 3179 C CA . THR A 1 399 ? 13.083 8.104 -25.996 1.00 97.19 399 THR A CA 1
ATOM 3180 C C . THR A 1 399 ? 13.287 7.994 -27.511 1.00 97.19 399 THR A C 1
ATOM 3182 O O . THR A 1 399 ? 14.179 7.267 -27.940 1.00 97.19 399 THR A O 1
ATOM 3185 N N . LEU A 1 400 ? 12.509 8.713 -28.329 1.00 97.12 400 LEU A N 1
ATOM 3186 C CA . LEU A 1 400 ? 12.641 8.674 -29.790 1.00 97.12 400 LEU A CA 1
ATOM 3187 C C . LEU A 1 400 ? 13.986 9.241 -30.263 1.00 97.12 400 LEU A C 1
ATOM 3189 O O . LEU A 1 400 ? 14.617 8.657 -31.143 1.00 97.12 400 LEU A O 1
ATOM 3193 N N . ALA A 1 401 ? 14.464 10.327 -29.650 1.00 97.38 401 ALA A N 1
ATOM 3194 C CA . ALA A 1 401 ? 15.774 10.899 -29.960 1.00 97.38 401 ALA A CA 1
ATOM 3195 C C . ALA A 1 401 ? 16.926 9.932 -29.624 1.00 97.38 401 ALA A C 1
ATOM 3197 O O . ALA A 1 401 ? 17.847 9.753 -30.423 1.00 97.38 401 ALA A O 1
ATOM 3198 N N . VAL A 1 402 ? 16.848 9.258 -28.470 1.00 98.25 402 VAL A N 1
ATOM 3199 C CA . VAL A 1 402 ? 17.784 8.187 -28.093 1.00 98.25 402 VAL A CA 1
ATOM 3200 C C . VAL A 1 402 ? 17.705 7.034 -29.091 1.00 98.25 402 VAL A C 1
ATOM 3202 O O . VAL A 1 402 ? 18.738 6.590 -29.586 1.00 98.25 402 VAL A O 1
ATOM 3205 N N . ALA A 1 403 ? 16.498 6.570 -29.428 1.00 98.00 403 ALA A N 1
ATOM 3206 C CA . ALA A 1 403 ? 16.299 5.475 -30.371 1.00 98.00 403 ALA A CA 1
ATOM 3207 C C . ALA A 1 403 ? 16.921 5.785 -31.734 1.00 98.00 403 ALA A C 1
ATOM 3209 O O . ALA A 1 403 ? 17.665 4.963 -32.265 1.00 98.00 403 ALA A O 1
ATOM 3210 N N . HIS A 1 404 ? 16.694 6.991 -32.257 1.00 97.62 404 HIS A N 1
ATOM 3211 C CA . HIS A 1 404 ? 17.292 7.455 -33.503 1.00 97.62 404 HIS A CA 1
ATOM 3212 C C . HIS A 1 404 ? 18.829 7.385 -33.469 1.00 97.62 404 HIS A C 1
ATOM 3214 O O . HIS A 1 404 ? 19.444 6.819 -34.376 1.00 97.62 404 HIS A O 1
ATOM 3220 N N . ASN A 1 405 ? 19.464 7.893 -32.407 1.00 98.12 405 ASN A N 1
ATOM 3221 C CA . ASN A 1 405 ? 20.924 7.880 -32.290 1.00 98.12 405 ASN A CA 1
ATOM 3222 C C . ASN A 1 405 ? 21.491 6.461 -32.136 1.00 98.12 405 ASN A C 1
ATOM 3224 O O . ASN A 1 405 ? 22.454 6.105 -32.813 1.00 98.12 405 ASN A O 1
ATOM 3228 N N . VAL A 1 406 ? 20.864 5.635 -31.293 1.00 98.44 406 VAL A N 1
ATOM 3229 C CA . VAL A 1 406 ? 21.275 4.243 -31.063 1.00 98.44 406 VAL A CA 1
ATOM 3230 C C . VAL A 1 406 ? 21.149 3.420 -32.340 1.00 98.44 406 VAL A C 1
ATOM 3232 O O . VAL A 1 406 ? 22.070 2.688 -32.682 1.00 98.44 406 VAL A O 1
ATOM 3235 N N . ILE A 1 407 ? 20.039 3.550 -33.071 1.00 97.69 407 ILE A N 1
ATOM 3236 C CA . ILE A 1 407 ? 19.804 2.823 -34.324 1.00 97.69 407 ILE A CA 1
ATOM 3237 C C . ILE A 1 407 ? 20.803 3.244 -35.406 1.00 97.69 407 ILE A C 1
ATOM 3239 O O . ILE A 1 407 ? 21.228 2.405 -36.201 1.00 97.69 407 ILE A O 1
ATOM 3243 N N . ARG A 1 408 ? 21.186 4.525 -35.450 1.00 96.69 408 ARG A N 1
ATOM 3244 C CA . ARG A 1 408 ? 22.191 5.022 -36.396 1.00 96.69 408 ARG A CA 1
ATOM 3245 C C . ARG A 1 408 ? 23.560 4.384 -36.155 1.00 96.69 408 ARG A C 1
ATOM 3247 O O . ARG A 1 408 ? 24.230 4.022 -37.115 1.00 96.69 408 ARG A O 1
ATOM 3254 N N . GLU A 1 409 ? 23.968 4.250 -34.896 1.00 97.25 409 GLU A N 1
ATOM 3255 C CA . GLU A 1 409 ? 25.272 3.678 -34.530 1.00 97.25 409 GLU A CA 1
ATOM 3256 C C . GLU A 1 409 ? 25.263 2.148 -34.467 1.00 97.25 409 GLU A C 1
ATOM 3258 O O . GLU A 1 409 ? 26.285 1.513 -34.718 1.00 97.25 409 GLU A O 1
ATOM 3263 N N . ARG A 1 410 ? 24.108 1.545 -34.176 1.00 96.00 410 ARG A N 1
ATOM 3264 C CA . ARG A 1 410 ? 23.935 0.096 -34.098 1.00 96.00 410 ARG A CA 1
ATOM 3265 C C . ARG A 1 410 ? 22.647 -0.353 -34.810 1.00 96.00 410 ARG A C 1
ATOM 3267 O O . ARG A 1 410 ? 21.610 -0.557 -34.164 1.00 96.00 410 ARG A O 1
ATOM 3274 N N . PRO A 1 411 ? 22.690 -0.486 -36.155 1.00 95.19 411 PRO A N 1
ATOM 3275 C CA . PRO A 1 411 ? 21.511 -0.710 -36.999 1.00 95.19 411 PRO A CA 1
ATOM 3276 C C . PRO A 1 411 ? 20.730 -2.000 -36.732 1.00 95.19 411 PRO A C 1
ATOM 3278 O O . PRO A 1 411 ? 19.575 -2.094 -37.154 1.00 95.19 411 PRO A O 1
ATOM 3281 N N . ASP A 1 412 ? 21.334 -2.965 -36.044 1.00 95.50 412 ASP A N 1
ATOM 3282 C CA . ASP A 1 412 ? 20.766 -4.213 -35.525 1.00 95.50 412 ASP A CA 1
ATOM 3283 C C . ASP A 1 412 ? 20.046 -4.031 -34.173 1.00 95.50 412 ASP A C 1
ATOM 3285 O O . ASP A 1 412 ? 19.889 -4.986 -33.417 1.00 95.50 412 ASP A O 1
ATOM 3289 N N . THR A 1 413 ? 19.558 -2.828 -33.868 1.00 97.69 413 THR A N 1
ATOM 3290 C CA . THR A 1 413 ? 18.705 -2.554 -32.700 1.00 97.69 413 THR A CA 1
ATOM 3291 C C . THR A 1 413 ? 17.281 -2.229 -33.139 1.00 97.69 413 THR A C 1
ATOM 3293 O O . THR A 1 413 ? 17.077 -1.509 -34.116 1.00 97.69 413 THR A O 1
ATOM 3296 N N . CYS A 1 414 ? 16.288 -2.710 -32.391 1.00 97.50 414 CYS A N 1
ATOM 3297 C CA . CYS A 1 414 ? 14.915 -2.216 -32.458 1.00 97.50 414 CYS A CA 1
ATOM 3298 C C . CYS A 1 414 ? 14.404 -1.785 -31.082 1.00 97.50 414 CYS A C 1
ATOM 3300 O O . CYS A 1 414 ? 14.815 -2.315 -30.048 1.00 97.50 414 CYS A O 1
ATOM 3302 N N . PHE A 1 415 ? 13.467 -0.845 -31.095 1.00 98.38 415 PHE A N 1
ATOM 3303 C CA . PHE A 1 415 ? 12.762 -0.350 -29.926 1.00 98.38 415 PHE A CA 1
ATOM 3304 C C . PHE A 1 415 ? 11.327 -0.860 -29.941 1.00 98.38 415 PHE A C 1
ATOM 3306 O O . PHE A 1 415 ? 10.637 -0.756 -30.953 1.00 98.38 415 PHE A O 1
ATOM 3313 N N . LEU A 1 416 ? 10.871 -1.391 -28.811 1.00 97.69 416 LEU A N 1
ATOM 3314 C CA . LEU A 1 416 ? 9.481 -1.776 -28.601 1.00 97.69 416 LEU A CA 1
ATOM 3315 C C . LEU A 1 416 ? 8.855 -0.783 -27.629 1.00 97.69 416 LEU A C 1
ATOM 3317 O O . LEU A 1 416 ? 9.307 -0.661 -26.490 1.00 97.69 416 LEU A O 1
ATOM 3321 N N . ILE A 1 417 ? 7.815 -0.085 -28.071 1.00 97.50 417 ILE A N 1
ATOM 3322 C CA . ILE A 1 417 ? 7.031 0.837 -27.252 1.00 97.50 417 ILE A CA 1
ATOM 3323 C C . ILE A 1 417 ? 5.734 0.124 -26.869 1.00 97.50 417 ILE A C 1
ATOM 3325 O O . ILE A 1 417 ? 4.882 -0.162 -27.714 1.00 97.50 417 ILE A O 1
ATOM 3329 N N . ILE A 1 418 ? 5.604 -0.195 -25.582 1.00 95.62 418 ILE A N 1
ATOM 3330 C CA . ILE A 1 418 ? 4.519 -0.999 -25.022 1.00 95.62 418 ILE A CA 1
ATOM 3331 C C . ILE A 1 418 ? 3.645 -0.137 -24.118 1.00 95.62 418 ILE A C 1
ATOM 3333 O O . ILE A 1 418 ? 4.081 0.379 -23.086 1.00 95.62 418 ILE A O 1
ATOM 3337 N N . GLY A 1 419 ? 2.371 -0.061 -24.476 1.00 91.50 419 GLY A N 1
ATOM 3338 C CA . GLY A 1 419 ? 1.355 0.720 -23.795 1.00 91.50 419 GLY A CA 1
ATOM 3339 C C . GLY A 1 419 ? 0.522 1.528 -24.777 1.00 91.50 419 GLY A C 1
ATOM 3340 O O . GLY A 1 419 ? 0.721 1.478 -25.987 1.00 91.50 419 GLY A O 1
ATOM 3341 N N . ASP A 1 420 ? -0.438 2.265 -24.234 1.00 89.50 420 ASP A N 1
ATOM 3342 C CA . ASP A 1 420 ? -1.304 3.136 -25.019 1.00 89.50 420 ASP A CA 1
ATOM 3343 C C . ASP A 1 420 ? -1.518 4.471 -24.299 1.00 89.50 420 ASP A C 1
ATOM 3345 O O . ASP A 1 420 ? -1.222 4.613 -23.102 1.00 89.50 420 ASP A O 1
ATOM 3349 N N . GLY A 1 421 ? -2.005 5.470 -25.022 1.00 89.75 421 GLY A N 1
ATOM 3350 C CA . GLY A 1 421 ? -2.256 6.792 -24.482 1.00 89.75 421 GLY A CA 1
ATOM 3351 C C . GLY A 1 421 ? -2.472 7.867 -25.546 1.00 89.75 421 GLY A C 1
ATOM 3352 O O . GLY A 1 421 ? -2.283 7.621 -26.734 1.00 89.75 421 GLY A O 1
ATOM 3353 N N . PRO A 1 422 ? -2.878 9.072 -25.113 1.00 89.31 422 PRO A N 1
ATOM 3354 C CA . PRO A 1 422 ? -3.223 10.179 -26.005 1.00 89.31 422 PRO A CA 1
ATOM 3355 C C . PRO A 1 422 ? -2.089 10.589 -26.951 1.00 89.31 422 PRO A C 1
ATOM 3357 O O . PRO A 1 422 ? -2.372 11.060 -28.047 1.00 89.31 422 PRO A O 1
ATOM 3360 N N .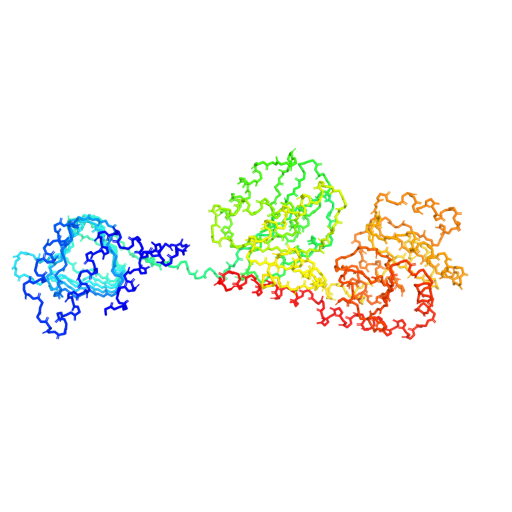 ASP A 1 423 ? -0.831 10.375 -26.562 1.00 91.25 423 ASP A N 1
ATOM 3361 C CA . ASP A 1 423 ? 0.320 10.829 -27.348 1.00 91.25 423 ASP A CA 1
ATOM 3362 C C . ASP A 1 423 ? 0.717 9.821 -28.443 1.00 91.25 423 ASP A C 1
ATOM 3364 O O . ASP A 1 423 ? 1.606 10.094 -29.243 1.00 91.25 423 ASP A O 1
ATOM 3368 N N . ARG A 1 424 ? 0.063 8.649 -28.509 1.00 93.69 424 ARG A N 1
ATOM 3369 C CA . ARG A 1 424 ? 0.436 7.555 -29.418 1.00 93.69 424 ARG A CA 1
ATOM 3370 C C . ARG A 1 424 ? 0.478 7.977 -30.886 1.00 93.69 424 ARG A C 1
ATOM 3372 O O . ARG A 1 424 ? 1.487 7.757 -31.545 1.00 93.69 424 ARG A O 1
ATOM 3379 N N . ALA A 1 425 ? -0.604 8.579 -31.379 1.00 93.62 425 ALA A N 1
ATOM 3380 C CA . ALA A 1 425 ? -0.735 8.932 -32.792 1.00 93.62 425 ALA A CA 1
ATOM 3381 C C . ALA A 1 425 ? 0.338 9.940 -33.236 1.00 93.62 425 ALA A C 1
ATOM 3383 O O . ALA A 1 425 ? 0.869 9.844 -34.341 1.00 93.62 425 ALA A O 1
ATOM 3384 N N . ASP A 1 426 ? 0.687 10.887 -32.362 1.00 94.12 426 ASP A N 1
ATOM 3385 C CA . ASP A 1 426 ? 1.738 11.861 -32.650 1.00 94.12 426 ASP A CA 1
ATOM 3386 C C . ASP A 1 426 ? 3.130 11.213 -32.664 1.00 94.12 426 ASP A C 1
ATOM 3388 O O . ASP A 1 426 ? 3.931 11.491 -33.552 1.00 94.12 426 ASP A O 1
ATOM 3392 N N . LEU A 1 427 ? 3.400 10.286 -31.740 1.00 94.94 427 LEU A N 1
ATOM 3393 C CA . LEU A 1 427 ? 4.660 9.539 -31.700 1.00 94.94 427 LEU A CA 1
ATOM 3394 C C . LEU A 1 427 ? 4.833 8.629 -32.924 1.00 94.94 427 LEU A C 1
ATOM 3396 O O . LEU A 1 427 ? 5.913 8.593 -33.507 1.00 94.94 427 LEU A O 1
ATOM 3400 N N . GLU A 1 428 ? 3.780 7.921 -33.340 1.00 95.44 428 GLU A N 1
ATOM 3401 C CA . GLU A 1 428 ? 3.795 7.104 -34.561 1.00 95.44 428 GLU A CA 1
ATOM 3402 C C . GLU A 1 428 ? 4.052 7.975 -35.801 1.00 95.44 428 GLU A C 1
ATOM 3404 O O . GLU A 1 428 ? 4.845 7.603 -36.667 1.00 95.44 428 GLU A O 1
ATOM 3409 N N . ARG A 1 429 ? 3.454 9.172 -35.876 1.00 95.56 429 ARG A N 1
ATOM 3410 C CA . ARG A 1 429 ? 3.732 10.142 -36.947 1.00 95.56 429 ARG A CA 1
ATOM 3411 C C . ARG A 1 429 ? 5.205 10.563 -36.964 1.00 95.56 429 ARG A C 1
ATOM 3413 O O . ARG A 1 429 ? 5.832 10.471 -38.015 1.00 95.56 429 ARG A O 1
ATOM 3420 N N . GLN A 1 430 ? 5.770 10.947 -35.818 1.00 94.19 430 GLN A N 1
ATOM 3421 C CA . GLN A 1 430 ? 7.185 11.331 -35.712 1.00 94.19 430 GLN A CA 1
ATOM 3422 C C . GLN A 1 430 ? 8.126 10.196 -36.149 1.00 94.19 430 GLN A C 1
ATOM 3424 O O . GLN A 1 430 ? 9.088 10.438 -36.871 1.00 94.19 430 GLN A O 1
ATOM 3429 N N . VAL A 1 431 ? 7.835 8.949 -35.760 1.00 96.06 431 VAL A N 1
ATOM 3430 C CA . VAL A 1 431 ? 8.624 7.765 -36.152 1.00 96.06 431 VAL A CA 1
ATOM 3431 C C . VAL A 1 431 ? 8.587 7.513 -37.664 1.00 96.06 431 VAL A C 1
ATOM 3433 O O . VAL A 1 431 ? 9.604 7.138 -38.253 1.00 96.06 431 VAL A O 1
ATOM 3436 N N . ASN A 1 432 ? 7.435 7.738 -38.301 1.00 94.19 432 ASN A N 1
ATOM 3437 C CA . ASN A 1 432 ? 7.304 7.647 -39.754 1.00 94.19 432 ASN A CA 1
ATOM 3438 C C . ASN A 1 432 ? 8.074 8.769 -40.466 1.00 94.19 432 ASN A C 1
ATOM 3440 O O . ASN A 1 432 ? 8.766 8.502 -41.445 1.00 94.19 432 ASN A O 1
ATOM 3444 N N . GLU A 1 433 ? 8.002 10.003 -39.957 1.00 93.62 433 GLU A N 1
ATOM 3445 C CA . GLU A 1 433 ? 8.711 11.164 -40.516 1.00 93.62 433 GLU A CA 1
ATOM 3446 C C . GLU A 1 433 ? 10.241 10.985 -40.487 1.00 93.62 433 GLU A C 1
ATOM 3448 O O . GLU A 1 433 ? 10.919 11.369 -41.438 1.00 93.62 433 GLU A O 1
ATOM 3453 N N . ILE A 1 434 ? 10.790 10.347 -39.444 1.00 92.50 434 ILE A N 1
ATOM 3454 C CA . ILE A 1 434 ? 12.229 10.026 -39.350 1.00 92.50 434 ILE A CA 1
ATOM 3455 C C . ILE A 1 434 ? 12.623 8.721 -40.068 1.00 92.50 434 ILE A C 1
ATOM 3457 O O . ILE A 1 434 ? 13.798 8.357 -40.062 1.00 92.50 434 ILE A O 1
ATOM 3461 N N . GLY A 1 435 ? 11.667 8.002 -40.669 1.00 93.75 435 GLY A N 1
ATOM 3462 C CA . GLY A 1 435 ? 11.926 6.789 -41.450 1.00 93.75 435 GLY A CA 1
ATOM 3463 C C . GLY A 1 435 ? 12.373 5.568 -40.637 1.00 93.75 435 GLY A C 1
ATOM 3464 O O . GLY A 1 435 ? 13.123 4.748 -41.157 1.00 93.75 435 GLY A O 1
ATOM 3465 N N . LEU A 1 436 ? 11.943 5.439 -39.373 1.00 95.56 436 LEU A N 1
ATOM 3466 C CA . LEU A 1 436 ? 12.344 4.344 -38.466 1.00 95.56 436 LEU A CA 1
ATOM 3467 C C . LEU A 1 436 ? 11.193 3.404 -38.067 1.00 95.56 436 LEU A C 1
ATOM 3469 O O . LEU A 1 436 ? 11.291 2.682 -37.072 1.00 95.56 436 LEU A O 1
ATOM 3473 N N . ALA A 1 437 ? 10.096 3.397 -38.825 1.00 93.50 437 ALA A N 1
ATOM 3474 C CA . ALA A 1 437 ? 8.900 2.606 -38.521 1.00 93.50 437 ALA A CA 1
ATOM 3475 C C . ALA A 1 437 ? 9.134 1.081 -38.517 1.00 93.50 437 ALA A C 1
ATOM 3477 O O . ALA A 1 437 ? 8.421 0.353 -37.833 1.00 93.50 437 ALA A O 1
ATOM 3478 N N . ASP A 1 438 ? 10.156 0.588 -39.222 1.00 92.25 438 ASP A N 1
ATOM 3479 C CA . ASP A 1 438 ? 10.566 -0.824 -39.225 1.00 92.25 438 ASP A CA 1
ATOM 3480 C C . ASP A 1 438 ? 11.406 -1.218 -37.993 1.00 92.25 438 ASP A C 1
ATOM 3482 O O . ASP A 1 438 ? 11.617 -2.406 -37.725 1.00 92.25 438 ASP A O 1
ATOM 3486 N N . LYS A 1 439 ? 11.898 -0.228 -37.236 1.00 95.25 439 LYS A N 1
ATOM 3487 C CA . LYS A 1 439 ? 12.780 -0.422 -36.074 1.00 95.25 439 LYS A CA 1
ATOM 3488 C C . LYS A 1 439 ? 12.190 0.066 -34.761 1.00 95.25 439 LYS A C 1
ATOM 3490 O O . LYS A 1 439 ? 12.674 -0.355 -33.715 1.00 95.25 439 LYS A O 1
ATOM 3495 N N . ILE A 1 440 ? 11.175 0.924 -34.786 1.00 97.12 440 ILE A N 1
ATOM 3496 C CA . ILE A 1 440 ? 10.467 1.402 -33.597 1.00 97.12 440 ILE A CA 1
ATOM 3497 C C . ILE A 1 440 ? 9.023 0.910 -33.687 1.00 97.12 440 ILE A C 1
ATOM 3499 O O . ILE A 1 440 ? 8.198 1.483 -34.394 1.00 97.12 440 ILE A O 1
ATOM 3503 N N . LEU A 1 441 ? 8.730 -0.178 -32.977 1.00 95.81 441 LEU A N 1
ATOM 3504 C CA . LEU A 1 441 ? 7.452 -0.878 -33.050 1.00 95.81 441 LEU A CA 1
ATOM 3505 C C . LEU A 1 441 ? 6.548 -0.472 -31.883 1.00 95.81 441 LEU A C 1
ATOM 3507 O O . LEU A 1 441 ? 6.936 -0.573 -30.717 1.00 95.81 441 LEU A O 1
ATOM 3511 N N . PHE A 1 442 ? 5.318 -0.066 -32.193 1.00 96.38 442 PHE A N 1
ATOM 3512 C CA . PHE A 1 442 ? 4.284 0.230 -31.203 1.00 96.38 442 PHE A CA 1
ATOM 3513 C C . PHE A 1 442 ? 3.390 -0.993 -31.009 1.00 96.38 442 PHE A C 1
ATOM 3515 O O . PHE A 1 442 ? 2.633 -1.379 -31.897 1.00 96.38 442 PHE A O 1
ATOM 3522 N N . LEU A 1 443 ? 3.463 -1.603 -29.828 1.00 94.50 443 LEU A N 1
ATOM 3523 C CA . LEU A 1 443 ? 2.768 -2.861 -29.522 1.00 94.50 443 LEU A CA 1
ATOM 3524 C C . LEU A 1 443 ? 1.378 -2.637 -28.907 1.00 94.50 443 LEU A C 1
ATOM 3526 O O . LEU A 1 443 ? 0.640 -3.592 -28.666 1.00 94.50 443 LEU A O 1
ATOM 3530 N N . GLY A 1 444 ? 1.023 -1.379 -28.633 1.00 91.12 444 GLY A N 1
ATOM 3531 C CA . GLY A 1 444 ? -0.192 -1.027 -27.910 1.00 91.12 444 GLY A CA 1
ATOM 3532 C C . GLY A 1 444 ? -0.214 -1.585 -26.485 1.00 91.12 444 GLY A C 1
ATOM 3533 O O . GLY A 1 444 ? 0.811 -1.957 -25.905 1.00 91.12 444 GLY A O 1
ATOM 3534 N N . PHE A 1 445 ? -1.405 -1.636 -25.891 1.00 89.56 445 PHE A N 1
ATOM 3535 C CA . PHE A 1 445 ? -1.595 -2.215 -24.564 1.00 89.56 445 PHE A CA 1
ATOM 3536 C C . PHE A 1 445 ? -1.459 -3.747 -24.584 1.00 89.56 445 PHE A C 1
ATOM 3538 O O . PHE A 1 445 ? -2.197 -4.441 -25.281 1.00 89.56 445 PHE A O 1
ATOM 3545 N N . ARG A 1 446 ? -0.562 -4.281 -23.748 1.00 88.69 446 ARG A N 1
ATOM 3546 C CA . ARG A 1 446 ? -0.315 -5.721 -23.585 1.00 88.69 446 ARG A CA 1
ATOM 3547 C C . ARG A 1 446 ? -0.576 -6.177 -22.149 1.00 88.69 446 ARG A C 1
ATOM 3549 O O . ARG A 1 446 ? -0.237 -5.476 -21.196 1.00 88.69 446 ARG A O 1
ATOM 3556 N N . LYS A 1 447 ? -1.163 -7.369 -21.991 1.00 85.94 447 LYS A N 1
ATOM 3557 C CA . LYS A 1 447 ? -1.442 -7.984 -20.674 1.00 85.94 447 LYS A CA 1
ATOM 3558 C C . LYS A 1 447 ? -0.330 -8.933 -20.211 1.00 85.94 447 LYS A C 1
ATOM 3560 O O . LYS A 1 447 ? -0.151 -9.127 -19.013 1.00 85.94 447 LYS A O 1
ATOM 3565 N N . ASP A 1 448 ? 0.426 -9.494 -21.145 1.00 91.25 448 ASP A N 1
ATOM 3566 C CA . ASP A 1 448 ? 1.496 -10.475 -20.957 1.00 91.25 448 ASP A CA 1
ATOM 3567 C C . ASP A 1 448 ? 2.856 -9.804 -20.698 1.00 91.25 448 ASP A C 1
ATOM 3569 O O . ASP A 1 448 ? 3.859 -10.089 -21.343 1.00 91.25 448 ASP A O 1
ATOM 3573 N N . THR A 1 449 ? 2.923 -8.895 -19.726 1.00 90.81 449 THR A N 1
ATOM 3574 C CA . THR A 1 449 ? 4.127 -8.080 -19.483 1.00 90.81 449 THR A CA 1
ATOM 3575 C C . THR A 1 449 ? 5.393 -8.906 -19.231 1.00 90.81 449 THR A C 1
ATOM 3577 O O . THR A 1 449 ? 6.464 -8.520 -19.686 1.00 90.81 449 THR A O 1
ATOM 3580 N N . MET A 1 450 ? 5.297 -10.066 -18.571 1.00 94.94 450 MET A N 1
ATOM 3581 C CA . MET A 1 450 ? 6.456 -10.948 -18.359 1.00 94.94 450 MET A CA 1
ATOM 3582 C C . MET A 1 450 ? 7.036 -11.483 -19.680 1.00 94.94 450 MET A C 1
ATOM 3584 O O . MET A 1 450 ? 8.254 -11.556 -19.817 1.00 94.94 450 MET A O 1
ATOM 3588 N N . ASN A 1 451 ? 6.185 -11.798 -20.668 1.00 95.69 451 ASN A N 1
ATOM 3589 C CA . ASN A 1 451 ? 6.607 -12.216 -22.011 1.00 95.69 451 ASN A CA 1
ATOM 3590 C C . ASN A 1 451 ? 7.470 -11.134 -22.678 1.00 95.69 451 ASN A C 1
ATOM 3592 O O . ASN A 1 451 ? 8.488 -11.428 -23.302 1.00 95.69 451 ASN A O 1
ATOM 3596 N N . ILE A 1 452 ? 7.082 -9.872 -22.481 1.00 95.94 452 ILE A N 1
ATOM 3597 C CA . ILE A 1 452 ? 7.766 -8.696 -23.024 1.00 95.94 452 ILE A CA 1
ATOM 3598 C C . ILE A 1 452 ? 9.121 -8.517 -22.360 1.00 95.94 452 ILE A C 1
ATOM 3600 O O . ILE A 1 452 ? 10.137 -8.530 -23.048 1.00 95.94 452 ILE A O 1
ATOM 3604 N N . TYR A 1 453 ? 9.151 -8.411 -21.030 1.00 97.44 453 TYR A N 1
ATOM 3605 C CA . TYR A 1 453 ? 10.394 -8.211 -20.287 1.00 97.44 453 TYR A CA 1
ATOM 3606 C C . TYR A 1 453 ? 11.411 -9.339 -20.516 1.00 97.44 453 TYR A C 1
ATOM 3608 O O . TYR A 1 453 ? 12.602 -9.062 -20.627 1.00 97.44 453 TYR A O 1
ATOM 3616 N N . ALA A 1 454 ? 10.957 -10.589 -20.673 1.00 96.56 454 ALA A N 1
ATOM 3617 C CA . ALA A 1 454 ? 11.825 -11.729 -20.974 1.00 96.56 454 ALA A CA 1
ATOM 3618 C C . ALA A 1 454 ? 12.544 -11.624 -22.338 1.00 96.56 454 ALA A C 1
ATOM 3620 O O . ALA A 1 454 ? 13.613 -12.221 -22.508 1.00 96.56 454 ALA A O 1
ATOM 3621 N N . ALA A 1 455 ? 11.983 -10.878 -23.298 1.00 96.12 455 ALA A N 1
ATOM 3622 C CA . ALA A 1 455 ? 12.595 -10.630 -24.606 1.00 96.12 455 ALA A CA 1
ATOM 3623 C C . ALA A 1 455 ? 13.594 -9.467 -24.618 1.00 96.12 455 ALA A C 1
ATOM 3625 O O . ALA A 1 455 ? 14.371 -9.366 -25.568 1.00 96.12 455 ALA A O 1
ATOM 3626 N N . LEU A 1 456 ? 13.570 -8.584 -23.616 1.00 97.56 456 LEU A N 1
ATOM 3627 C CA . LEU A 1 456 ? 14.355 -7.355 -23.655 1.00 97.56 456 LEU A CA 1
ATOM 3628 C C . LEU A 1 456 ? 15.845 -7.628 -23.437 1.00 97.56 456 LEU A C 1
ATOM 3630 O O . LEU A 1 456 ? 16.250 -8.357 -22.526 1.00 97.56 456 LEU A O 1
ATOM 3634 N N . ASP A 1 457 ? 16.664 -6.970 -24.251 1.00 98.12 457 ASP A N 1
ATOM 3635 C CA . ASP A 1 457 ? 18.103 -6.853 -24.030 1.00 98.12 457 ASP A CA 1
ATOM 3636 C C . ASP A 1 457 ? 18.431 -5.683 -23.099 1.00 98.12 457 ASP A C 1
ATOM 3638 O O . ASP A 1 457 ? 19.442 -5.736 -22.395 1.00 98.12 457 ASP A O 1
ATOM 3642 N N . LEU A 1 458 ? 17.560 -4.668 -23.082 1.00 98.62 458 LEU A N 1
ATOM 3643 C CA . LEU A 1 458 ? 17.606 -3.479 -22.240 1.00 98.62 458 LEU A CA 1
ATOM 3644 C C . LEU A 1 458 ? 16.180 -2.942 -22.029 1.00 98.62 458 LEU A C 1
ATOM 3646 O O . LEU A 1 458 ? 15.391 -2.858 -22.970 1.00 98.62 458 LEU A O 1
ATOM 3650 N N . PHE A 1 459 ? 15.864 -2.526 -20.809 1.00 98.69 459 PHE A N 1
ATOM 3651 C CA . PHE A 1 459 ? 14.693 -1.715 -20.502 1.00 98.69 459 PHE A CA 1
ATOM 3652 C C . PHE A 1 459 ? 15.099 -0.243 -20.350 1.00 98.69 459 PHE A C 1
ATOM 3654 O O . PHE A 1 459 ? 16.021 0.078 -19.597 1.00 98.69 459 PHE A O 1
ATOM 3661 N N . LEU A 1 460 ? 14.395 0.645 -21.055 1.00 98.56 460 LEU A N 1
ATOM 3662 C CA . LEU A 1 460 ? 14.621 2.087 -21.043 1.00 98.56 460 LEU A CA 1
ATOM 3663 C C . LEU A 1 460 ? 13.363 2.825 -20.578 1.00 98.56 460 LEU A C 1
ATOM 3665 O O . LEU A 1 460 ? 12.251 2.555 -21.033 1.00 98.56 460 LEU A O 1
ATOM 3669 N N . SER A 1 461 ? 13.548 3.821 -19.717 1.00 97.62 461 SER A N 1
ATOM 3670 C CA . SER A 1 461 ? 12.515 4.804 -19.410 1.00 97.62 461 SER A CA 1
ATOM 3671 C C . SER A 1 461 ? 13.113 6.196 -19.261 1.00 97.62 461 SER A C 1
ATOM 3673 O O . SER A 1 461 ? 13.984 6.423 -18.426 1.00 97.62 461 SER A O 1
ATOM 3675 N N . THR A 1 462 ? 12.581 7.146 -20.027 1.00 97.44 462 THR A N 1
ATOM 3676 C CA . THR A 1 462 ? 12.981 8.561 -19.997 1.00 97.44 462 THR A CA 1
ATOM 3677 C C . THR A 1 462 ? 12.033 9.433 -19.172 1.00 97.44 462 THR A C 1
ATOM 3679 O O . THR A 1 462 ? 12.088 10.652 -19.260 1.00 97.44 462 THR A O 1
ATOM 3682 N N . ALA A 1 463 ? 11.157 8.828 -18.361 1.00 94.69 463 ALA A N 1
ATOM 3683 C CA . ALA A 1 463 ? 10.086 9.522 -17.651 1.00 94.69 463 ALA A CA 1
ATOM 3684 C C . ALA A 1 463 ? 10.549 10.781 -16.895 1.00 94.69 463 ALA A C 1
ATOM 3686 O O . ALA A 1 463 ? 11.496 10.764 -16.114 1.00 94.69 463 ALA A O 1
ATOM 3687 N N . ARG A 1 464 ? 9.820 11.880 -17.070 1.00 93.25 464 ARG A N 1
ATOM 3688 C CA . ARG A 1 464 ? 10.086 13.149 -16.377 1.00 93.25 464 ARG A CA 1
ATOM 3689 C C . ARG A 1 464 ? 9.417 13.231 -15.009 1.00 93.25 464 ARG A C 1
ATOM 3691 O O . ARG A 1 464 ? 9.796 14.062 -14.190 1.00 93.25 464 ARG A O 1
ATOM 3698 N N . ILE A 1 465 ? 8.400 12.402 -14.760 1.00 87.94 465 ILE A N 1
ATOM 3699 C CA . ILE A 1 465 ? 7.725 12.340 -13.463 1.00 87.94 465 ILE A CA 1
ATOM 3700 C C . ILE A 1 465 ? 7.410 10.890 -13.098 1.00 87.94 465 ILE A C 1
ATOM 3702 O O . ILE A 1 465 ? 6.696 10.204 -13.826 1.00 87.94 465 ILE A O 1
ATOM 3706 N N . GLU A 1 466 ? 7.882 10.461 -11.927 1.00 86.12 466 GLU A N 1
ATOM 3707 C CA . GLU A 1 466 ? 7.584 9.157 -11.334 1.00 86.12 466 GLU A CA 1
ATOM 3708 C C . GLU A 1 466 ? 7.477 9.230 -9.809 1.00 86.12 466 GLU A C 1
ATOM 3710 O O . GLU A 1 466 ? 8.013 10.131 -9.167 1.00 86.12 466 GLU A O 1
ATOM 3715 N N . GLY A 1 467 ? 6.769 8.256 -9.234 1.00 82.44 467 GLY A N 1
ATOM 3716 C CA . GLY A 1 467 ? 6.805 7.972 -7.800 1.00 82.44 467 GLY A CA 1
ATOM 3717 C C . GLY A 1 467 ? 7.929 6.979 -7.529 1.00 82.44 467 GLY A C 1
ATOM 3718 O O . GLY A 1 467 ? 9.101 7.335 -7.556 1.00 82.44 467 GLY A O 1
ATOM 3719 N N . THR A 1 468 ? 7.571 5.712 -7.341 1.00 86.75 468 THR A N 1
ATOM 3720 C CA . THR A 1 468 ? 8.494 4.572 -7.445 1.00 86.75 468 THR A CA 1
ATOM 3721 C C . THR A 1 468 ? 7.990 3.622 -8.530 1.00 86.75 468 THR A C 1
ATOM 3723 O O . THR A 1 468 ? 6.938 2.999 -8.353 1.00 86.75 468 THR A O 1
ATOM 3726 N N . PRO A 1 469 ? 8.666 3.528 -9.686 1.00 88.38 469 PRO A N 1
ATOM 3727 C CA . PRO A 1 469 ? 8.103 2.836 -10.837 1.00 88.38 469 PRO A CA 1
ATOM 3728 C C . PRO A 1 469 ? 8.127 1.317 -10.656 1.00 88.38 469 PRO A C 1
ATOM 3730 O O . PRO A 1 469 ? 9.184 0.707 -10.504 1.00 88.38 469 PRO A O 1
ATOM 3733 N N . ASN A 1 470 ? 6.955 0.684 -10.760 1.00 91.62 470 ASN A N 1
ATOM 3734 C CA . ASN A 1 470 ? 6.872 -0.779 -10.808 1.00 91.62 470 ASN A CA 1
ATOM 3735 C C . ASN A 1 470 ? 7.581 -1.344 -12.045 1.00 91.62 470 ASN A C 1
ATOM 3737 O O . ASN A 1 470 ? 8.154 -2.416 -11.955 1.00 91.62 470 ASN A O 1
ATOM 3741 N N . THR A 1 471 ? 7.606 -0.619 -13.167 1.00 94.06 471 THR A N 1
ATOM 3742 C CA . THR A 1 471 ? 8.254 -1.064 -14.412 1.00 94.06 471 THR A CA 1
ATOM 3743 C C . THR A 1 471 ? 9.763 -1.273 -14.261 1.00 94.06 471 THR A C 1
ATOM 3745 O O . THR A 1 471 ? 10.314 -2.154 -14.914 1.00 94.06 471 THR A O 1
ATOM 3748 N N . ALA A 1 472 ? 10.429 -0.516 -13.379 1.00 95.56 472 ALA A N 1
ATOM 3749 C CA . ALA A 1 472 ? 11.831 -0.754 -13.037 1.00 95.56 472 ALA A CA 1
ATOM 3750 C C . ALA A 1 472 ? 11.994 -2.064 -12.254 1.00 95.56 472 ALA A C 1
ATOM 3752 O O . ALA A 1 472 ? 12.830 -2.888 -12.607 1.00 95.56 472 ALA A O 1
ATOM 3753 N N . LEU A 1 473 ? 11.148 -2.293 -11.244 1.00 95.88 473 LEU A N 1
ATOM 3754 C CA . LEU A 1 473 ? 11.149 -3.540 -10.471 1.00 95.88 473 LEU A CA 1
ATOM 3755 C C . LEU A 1 473 ? 10.828 -4.757 -11.350 1.00 95.88 473 LEU A C 1
ATOM 3757 O O . LEU A 1 473 ? 11.458 -5.798 -11.198 1.00 95.88 473 LEU A O 1
ATOM 3761 N N . GLU A 1 474 ? 9.876 -4.616 -12.275 1.00 96.25 474 GLU A N 1
ATOM 3762 C CA . GLU A 1 474 ? 9.496 -5.623 -13.272 1.00 96.25 474 GLU A CA 1
ATOM 3763 C C . GLU A 1 474 ? 10.672 -5.965 -14.196 1.00 96.25 474 GLU A C 1
ATOM 3765 O O . GLU A 1 474 ? 10.977 -7.144 -14.377 1.00 96.25 474 GLU A O 1
ATOM 3770 N N . ALA A 1 475 ? 11.391 -4.957 -14.700 1.00 97.50 475 ALA A N 1
ATOM 3771 C CA . ALA A 1 475 ? 12.595 -5.154 -15.503 1.00 97.50 475 ALA A CA 1
ATOM 3772 C C . ALA A 1 475 ? 13.717 -5.854 -14.718 1.00 97.50 475 ALA A C 1
ATOM 3774 O O . ALA A 1 475 ? 14.253 -6.861 -15.178 1.00 97.50 475 ALA A O 1
ATOM 3775 N N . MET A 1 476 ? 14.024 -5.365 -13.512 1.00 97.75 476 MET A N 1
ATOM 3776 C CA . MET A 1 476 ? 15.046 -5.937 -12.628 1.00 97.75 476 MET A CA 1
ATOM 3777 C C . MET A 1 476 ? 14.729 -7.395 -12.271 1.00 97.75 476 MET A C 1
ATOM 3779 O O . MET A 1 476 ? 15.600 -8.260 -12.343 1.00 97.75 476 MET A O 1
ATOM 3783 N N . ALA A 1 477 ? 13.472 -7.696 -11.931 1.00 97.19 477 ALA A N 1
ATOM 3784 C CA . ALA A 1 477 ? 13.041 -9.052 -11.608 1.00 97.19 477 ALA A CA 1
ATOM 3785 C C . ALA A 1 477 ? 13.135 -10.000 -12.813 1.00 97.19 477 ALA A C 1
ATOM 3787 O O . ALA A 1 477 ? 13.452 -11.172 -12.631 1.00 97.19 477 ALA A O 1
ATOM 3788 N N . MET A 1 478 ? 12.913 -9.506 -14.029 1.00 97.62 478 MET A N 1
ATOM 3789 C CA . MET A 1 478 ? 13.034 -10.287 -15.266 1.00 97.62 478 MET A CA 1
ATOM 3790 C C . MET A 1 478 ? 14.442 -10.256 -15.867 1.00 97.62 478 MET A C 1
ATOM 3792 O O . MET A 1 478 ? 14.614 -10.658 -17.017 1.00 97.62 478 MET A O 1
ATOM 3796 N N . GLU A 1 479 ? 15.442 -9.799 -15.105 1.00 97.50 479 GLU A N 1
ATOM 3797 C CA . GLU A 1 479 ? 16.848 -9.762 -15.525 1.00 97.50 479 GLU A CA 1
ATOM 3798 C C . GLU A 1 479 ? 17.042 -8.986 -16.840 1.00 97.50 479 GLU A C 1
ATOM 3800 O O . GLU A 1 479 ? 17.840 -9.369 -17.699 1.00 97.50 479 GLU A O 1
ATOM 3805 N N . ALA A 1 480 ? 16.289 -7.899 -17.020 1.00 97.56 480 ALA A N 1
ATOM 3806 C CA . ALA A 1 480 ? 16.539 -6.907 -18.055 1.00 97.56 480 ALA A CA 1
ATOM 3807 C C . ALA A 1 480 ? 17.396 -5.778 -17.448 1.00 97.56 480 ALA A C 1
ATOM 3809 O O . ALA A 1 480 ? 17.007 -5.233 -16.412 1.00 97.56 480 ALA A O 1
ATOM 3810 N N . PRO A 1 481 ? 18.541 -5.398 -18.056 1.00 98.25 481 PRO A N 1
ATOM 3811 C CA . PRO A 1 481 ? 19.278 -4.209 -17.635 1.00 98.25 481 PRO A CA 1
ATOM 3812 C C . PRO A 1 481 ? 18.358 -2.990 -17.672 1.00 98.25 481 PRO A C 1
ATOM 3814 O O . PRO A 1 481 ? 17.496 -2.901 -18.548 1.00 98.25 481 PRO A O 1
ATOM 3817 N N . VAL A 1 482 ? 18.555 -2.049 -16.753 1.00 98.38 482 VAL A N 1
ATOM 3818 C CA . VAL A 1 482 ? 17.688 -0.874 -16.622 1.00 98.38 482 VAL A CA 1
ATOM 3819 C C . VAL A 1 482 ? 18.480 0.404 -16.845 1.00 98.38 482 VAL A C 1
ATOM 3821 O O . VAL A 1 482 ? 19.473 0.648 -16.162 1.00 98.38 482 VAL A O 1
ATOM 3824 N N . ILE A 1 483 ? 17.992 1.243 -17.758 1.00 98.62 483 ILE A N 1
ATOM 3825 C CA . ILE A 1 483 ? 18.344 2.661 -17.841 1.00 98.62 483 ILE A CA 1
ATOM 3826 C C . ILE A 1 483 ? 17.088 3.469 -17.520 1.00 98.62 483 ILE A C 1
ATOM 3828 O O . ILE A 1 483 ? 16.040 3.286 -18.145 1.00 98.62 483 ILE A O 1
ATOM 3832 N N . TYR A 1 484 ? 17.191 4.359 -16.538 1.00 98.06 484 TYR A N 1
ATOM 3833 C CA . TYR A 1 484 ? 16.073 5.175 -16.076 1.00 98.06 484 TYR A CA 1
ATOM 3834 C C . TYR A 1 484 ? 16.518 6.618 -15.833 1.00 98.06 484 TYR A C 1
ATOM 3836 O O . TYR A 1 484 ? 17.655 6.886 -15.457 1.00 98.06 484 TYR A O 1
ATOM 3844 N N . THR A 1 485 ? 15.613 7.568 -16.006 1.00 97.50 485 THR A N 1
ATOM 3845 C CA . THR A 1 485 ? 15.805 8.940 -15.531 1.00 97.50 485 THR A CA 1
ATOM 3846 C C . THR A 1 485 ? 15.679 9.049 -14.008 1.00 97.50 485 THR A C 1
ATOM 3848 O O . THR A 1 485 ? 14.812 8.438 -13.381 1.00 97.50 485 THR A O 1
ATOM 3851 N N . GLU A 1 486 ? 16.534 9.857 -13.391 1.00 94.62 486 GLU A N 1
ATOM 3852 C CA . GLU A 1 486 ? 16.570 10.097 -11.951 1.00 94.62 486 GLU A CA 1
ATOM 3853 C C . GLU A 1 486 ? 15.478 11.096 -11.545 1.00 94.62 486 GLU A C 1
ATOM 3855 O O . GLU A 1 486 ? 15.688 12.304 -11.457 1.00 94.62 486 GLU A O 1
ATOM 3860 N N . VAL A 1 487 ? 14.268 10.581 -11.327 1.00 90.81 487 VAL A N 1
ATOM 3861 C CA . VAL A 1 487 ? 13.101 11.371 -10.915 1.00 90.81 487 VAL A CA 1
ATOM 3862 C C . VAL A 1 487 ? 12.381 10.728 -9.736 1.00 90.81 487 VAL A C 1
ATOM 3864 O O . VAL A 1 487 ? 12.321 9.506 -9.608 1.00 90.81 487 VAL A O 1
ATOM 3867 N N . GLY A 1 488 ? 11.794 11.550 -8.866 1.00 87.25 488 GLY A N 1
ATOM 3868 C CA . GLY A 1 488 ? 11.006 11.068 -7.731 1.00 87.25 488 GLY A CA 1
ATOM 3869 C C . GLY A 1 488 ? 11.779 10.092 -6.841 1.00 87.25 488 GLY A C 1
ATOM 3870 O O . GLY A 1 488 ? 12.841 10.423 -6.329 1.00 87.25 488 GLY A O 1
ATOM 3871 N N . GLY A 1 489 ? 11.227 8.895 -6.635 1.00 89.50 489 GLY A N 1
ATOM 3872 C CA . GLY A 1 489 ? 11.836 7.821 -5.846 1.00 89.50 489 GLY A CA 1
ATOM 3873 C C . GLY A 1 489 ? 12.636 6.800 -6.660 1.00 89.50 489 GLY A C 1
ATOM 3874 O O . GLY A 1 489 ? 12.925 5.729 -6.135 1.00 89.50 489 GLY 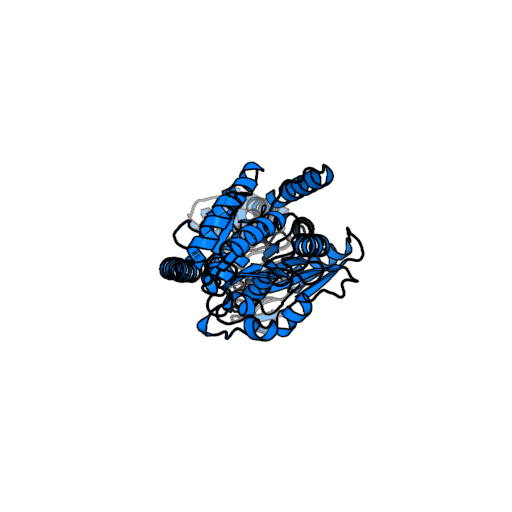A O 1
ATOM 3875 N N . VAL A 1 490 ? 12.973 7.068 -7.928 1.00 93.31 490 VAL A N 1
ATOM 3876 C CA . VAL A 1 490 ? 13.716 6.115 -8.779 1.00 93.31 490 VAL A CA 1
ATOM 3877 C C . VAL A 1 490 ? 15.084 5.764 -8.185 1.00 93.31 490 VAL A C 1
ATOM 3879 O O . VAL A 1 490 ? 15.420 4.583 -8.111 1.00 93.31 490 VAL A O 1
ATOM 3882 N N . GLY A 1 491 ? 15.828 6.756 -7.685 1.00 94.38 491 GLY A N 1
ATOM 3883 C CA . GLY A 1 491 ? 17.132 6.547 -7.036 1.00 94.38 491 GLY A CA 1
ATOM 3884 C C . GLY A 1 491 ? 17.071 5.776 -5.712 1.00 94.38 491 GLY A C 1
ATOM 3885 O O . GLY A 1 491 ? 18.096 5.374 -5.177 1.00 94.38 491 GLY A O 1
ATOM 3886 N N . GLU A 1 492 ? 15.870 5.538 -5.176 1.00 94.44 492 GLU A N 1
ATOM 3887 C CA . GLU A 1 492 ? 15.673 4.666 -4.013 1.00 94.44 492 GLU A CA 1
ATOM 3888 C C . GLU A 1 492 ? 15.481 3.196 -4.413 1.00 94.44 492 GLU A C 1
ATOM 3890 O O . GLU A 1 492 ? 15.610 2.311 -3.569 1.00 94.44 492 GLU A O 1
ATOM 3895 N N . ILE A 1 493 ? 15.157 2.938 -5.685 1.00 94.62 493 ILE A N 1
ATOM 3896 C CA . ILE A 1 493 ? 14.979 1.596 -6.252 1.00 94.62 493 ILE A CA 1
ATOM 3897 C C . ILE A 1 493 ? 16.247 1.128 -6.968 1.00 94.62 493 ILE A C 1
ATOM 3899 O O . ILE A 1 493 ? 16.631 -0.031 -6.832 1.00 94.62 493 ILE A O 1
ATOM 3903 N N . ILE A 1 494 ? 16.882 2.031 -7.717 1.00 96.56 494 ILE A N 1
ATOM 3904 C CA . ILE A 1 494 ? 18.054 1.752 -8.546 1.00 96.56 494 ILE A CA 1
ATOM 3905 C C . ILE A 1 494 ? 19.269 2.454 -7.945 1.00 96.56 494 ILE A C 1
ATOM 3907 O O . ILE A 1 494 ? 19.281 3.670 -7.764 1.00 96.56 494 ILE A O 1
ATOM 3911 N N . GLN A 1 495 ? 20.319 1.688 -7.694 1.00 97.00 495 GLN A N 1
ATOM 3912 C CA . GLN A 1 495 ? 21.650 2.165 -7.372 1.00 97.00 495 GLN A CA 1
ATOM 3913 C C . GLN A 1 495 ? 22.461 2.339 -8.663 1.00 97.00 495 GLN A C 1
ATOM 3915 O O . GLN A 1 495 ? 22.893 1.367 -9.292 1.00 97.00 495 GLN A O 1
ATOM 3920 N N . ASN A 1 496 ? 22.690 3.603 -9.032 1.00 97.88 496 ASN A N 1
ATOM 3921 C CA . ASN A 1 496 ? 23.379 3.972 -10.267 1.00 97.88 496 ASN A CA 1
ATOM 3922 C C . ASN A 1 496 ? 24.746 3.277 -10.408 1.00 97.88 496 ASN A C 1
ATOM 3924 O O . ASN A 1 496 ? 25.565 3.304 -9.488 1.00 97.88 496 ASN A O 1
ATOM 3928 N N . GLY A 1 497 ? 24.986 2.667 -11.568 1.00 96.38 497 GLY A N 1
ATOM 3929 C CA . GLY A 1 497 ? 26.225 1.964 -11.907 1.00 96.38 497 GLY A CA 1
ATOM 3930 C C . GLY A 1 497 ? 26.342 0.551 -11.331 1.00 96.38 497 GLY A C 1
ATOM 3931 O O . GLY A 1 497 ? 27.301 -0.141 -11.656 1.00 96.38 497 GLY A O 1
ATOM 3932 N N . HIS A 1 498 ? 25.392 0.111 -10.499 1.00 97.62 498 HIS A N 1
ATOM 3933 C CA . HIS A 1 498 ? 25.436 -1.199 -9.847 1.00 97.62 498 HIS A CA 1
ATOM 3934 C C . HIS A 1 498 ? 24.314 -2.130 -10.320 1.00 97.62 498 HIS A C 1
ATOM 3936 O O . HIS A 1 498 ? 24.602 -3.190 -10.872 1.00 97.62 498 HIS A O 1
ATOM 3942 N N . ASP A 1 499 ? 23.050 -1.753 -10.112 1.00 97.25 499 ASP A N 1
ATOM 3943 C CA . ASP A 1 499 ? 21.867 -2.561 -10.471 1.00 97.25 499 ASP A CA 1
ATOM 3944 C C . ASP A 1 499 ? 20.963 -1.889 -11.526 1.00 97.25 499 ASP A C 1
ATOM 3946 O O . ASP A 1 499 ? 19.916 -2.415 -11.906 1.00 97.25 499 ASP A O 1
ATOM 3950 N N . GLY A 1 500 ? 21.423 -0.755 -12.051 1.00 98.00 500 GLY A N 1
ATOM 3951 C CA . GLY A 1 500 ? 20.867 -0.019 -13.177 1.00 98.00 500 GLY A CA 1
ATOM 3952 C C . GLY A 1 500 ? 21.654 1.271 -13.399 1.00 98.00 500 GLY A C 1
ATOM 3953 O O . GLY A 1 500 ? 22.597 1.573 -12.665 1.00 98.00 500 GLY A O 1
ATOM 3954 N N . LEU A 1 501 ? 21.282 2.037 -14.420 1.00 98.62 501 LEU A N 1
ATOM 3955 C CA . LEU A 1 501 ? 21.914 3.317 -14.737 1.00 98.62 501 LEU A CA 1
ATOM 3956 C C . LEU A 1 501 ? 20.898 4.448 -14.664 1.00 98.62 501 LEU A C 1
ATOM 3958 O O . LEU A 1 501 ? 19.791 4.332 -15.196 1.00 98.62 501 LEU A O 1
ATOM 3962 N N . LEU A 1 502 ? 21.301 5.536 -14.014 1.00 98.44 502 LEU A N 1
ATOM 3963 C CA . LEU A 1 502 ? 20.481 6.714 -13.782 1.00 98.44 502 LEU A CA 1
ATOM 3964 C C . LEU A 1 502 ? 21.052 7.937 -14.491 1.00 98.44 502 LEU A C 1
ATOM 3966 O O . LEU A 1 502 ? 22.251 8.205 -14.410 1.00 98.44 502 LEU A O 1
ATOM 3970 N N . PHE A 1 503 ? 20.168 8.681 -15.154 1.00 98.31 503 PHE A N 1
ATOM 3971 C CA . PHE A 1 503 ? 20.501 9.892 -15.907 1.00 98.31 503 PHE A CA 1
ATOM 3972 C C . PHE A 1 503 ? 19.541 11.032 -15.592 1.00 98.31 503 PHE A C 1
ATOM 3974 O O . PHE A 1 503 ? 18.408 10.810 -15.171 1.00 98.31 503 PHE A O 1
ATOM 3981 N N . GLN A 1 504 ? 19.967 12.268 -15.832 1.00 97.38 504 GLN A N 1
ATOM 3982 C CA . GLN A 1 504 ? 19.083 13.421 -15.677 1.00 97.38 504 GLN A CA 1
ATOM 3983 C C . GLN A 1 504 ? 18.015 13.455 -16.780 1.00 97.38 504 GLN A C 1
ATOM 3985 O O . GLN A 1 504 ? 18.208 12.944 -17.886 1.00 97.38 504 GLN A O 1
ATOM 3990 N N . VAL A 1 505 ? 16.866 14.067 -16.482 1.00 96.56 505 VAL A N 1
ATOM 3991 C CA . VAL A 1 505 ? 15.782 14.240 -17.463 1.00 96.56 505 VAL A CA 1
ATOM 3992 C C . VAL A 1 505 ? 16.295 15.040 -18.662 1.00 96.56 505 VAL A C 1
ATOM 3994 O O . VAL A 1 505 ? 16.851 16.123 -18.496 1.00 96.56 505 VAL A O 1
ATOM 3997 N N . GLY A 1 506 ? 16.085 14.508 -19.868 1.00 94.75 506 GLY A N 1
ATOM 3998 C CA . GLY A 1 506 ? 16.518 15.136 -21.118 1.00 94.75 506 GLY A CA 1
ATOM 3999 C C . GLY A 1 506 ? 17.985 14.901 -21.503 1.00 94.75 506 GLY A C 1
ATOM 4000 O O . GLY A 1 506 ? 18.409 15.419 -22.534 1.00 94.75 506 GLY A O 1
ATOM 4001 N N . ASP A 1 507 ? 18.760 14.111 -20.747 1.00 97.75 507 ASP A N 1
ATOM 4002 C CA . ASP A 1 507 ? 20.149 13.764 -21.096 1.00 97.75 507 ASP A CA 1
ATOM 4003 C C . ASP A 1 507 ? 20.224 12.720 -22.228 1.00 97.75 507 ASP A C 1
ATOM 4005 O O . ASP A 1 507 ? 20.585 11.556 -22.042 1.00 97.75 507 ASP A O 1
ATOM 4009 N N . ILE A 1 508 ? 19.852 13.141 -23.438 1.00 98.44 508 ILE A N 1
ATOM 4010 C CA . ILE A 1 508 ? 19.817 12.285 -24.631 1.00 98.44 508 ILE A CA 1
ATOM 4011 C C . ILE A 1 508 ? 21.200 11.689 -24.917 1.00 98.44 508 ILE A C 1
ATOM 4013 O O . ILE A 1 508 ? 21.296 10.513 -25.270 1.00 98.44 508 ILE A O 1
ATOM 4017 N N . ALA A 1 509 ? 22.268 12.477 -24.772 1.00 98.38 509 ALA A N 1
ATOM 4018 C CA . ALA A 1 509 ? 23.627 12.047 -25.088 1.00 98.38 509 ALA A CA 1
ATOM 4019 C C . ALA A 1 509 ? 24.120 10.971 -24.110 1.00 98.38 509 ALA A C 1
ATOM 4021 O O . ALA A 1 509 ? 24.574 9.913 -24.553 1.00 98.38 509 ALA A O 1
ATOM 4022 N N . GLY A 1 510 ? 23.966 11.198 -22.800 1.00 98.44 510 GLY A N 1
ATOM 4023 C CA . GLY A 1 510 ? 24.337 10.229 -21.771 1.00 98.44 510 GLY A CA 1
ATOM 4024 C C . GLY A 1 510 ? 23.545 8.928 -21.890 1.00 98.44 510 GLY A C 1
ATOM 4025 O O . GLY A 1 510 ? 24.132 7.845 -21.918 1.00 98.44 510 GLY A O 1
ATOM 4026 N N . ILE A 1 511 ? 22.223 9.025 -22.072 1.00 98.62 511 ILE A N 1
ATOM 4027 C CA . ILE A 1 511 ? 21.346 7.856 -22.233 1.00 98.62 511 ILE A CA 1
ATOM 4028 C C . ILE A 1 511 ? 21.691 7.070 -23.509 1.00 98.62 511 ILE A C 1
ATOM 4030 O O . ILE A 1 511 ? 21.710 5.836 -23.481 1.00 98.62 511 ILE A O 1
ATOM 4034 N N . THR A 1 512 ? 21.999 7.752 -24.618 1.00 98.75 512 THR A N 1
ATOM 4035 C CA . THR A 1 512 ? 22.436 7.112 -25.874 1.00 98.75 512 THR A CA 1
ATOM 4036 C C . THR A 1 512 ? 23.737 6.339 -25.664 1.00 98.75 512 THR A C 1
ATOM 4038 O O . THR A 1 512 ? 23.797 5.147 -25.968 1.00 98.75 512 THR A O 1
ATOM 4041 N N . ALA A 1 513 ? 24.761 6.985 -25.098 1.00 98.62 513 ALA A N 1
ATOM 4042 C CA . ALA A 1 513 ? 26.062 6.365 -24.857 1.00 98.62 513 ALA A CA 1
ATOM 4043 C C . ALA A 1 513 ? 25.951 5.152 -23.920 1.00 98.62 513 ALA A C 1
ATOM 4045 O O . ALA A 1 513 ? 26.530 4.096 -24.180 1.00 98.62 513 ALA A O 1
ATOM 4046 N N . ALA A 1 514 ? 25.148 5.268 -22.862 1.00 98.50 514 ALA A N 1
ATOM 4047 C CA . ALA A 1 514 ? 24.889 4.179 -21.930 1.00 98.50 514 ALA A CA 1
ATOM 4048 C C . ALA A 1 514 ? 24.137 3.015 -22.581 1.00 98.50 514 ALA A C 1
ATOM 4050 O O . ALA A 1 514 ? 24.506 1.859 -22.379 1.00 98.50 514 ALA A O 1
ATOM 4051 N N . THR A 1 515 ? 23.128 3.313 -23.403 1.00 98.75 515 THR A N 1
ATOM 4052 C CA . THR A 1 515 ? 22.387 2.303 -24.169 1.00 98.75 515 THR A CA 1
ATOM 4053 C C . THR A 1 515 ? 23.332 1.528 -25.082 1.00 98.75 515 THR A C 1
ATOM 4055 O O . THR A 1 515 ? 23.338 0.299 -25.068 1.00 98.75 515 THR A O 1
ATOM 4058 N N . LEU A 1 516 ? 24.189 2.228 -25.829 1.00 98.69 516 LEU A N 1
ATOM 4059 C CA . LEU A 1 516 ? 25.179 1.597 -26.698 1.00 98.69 516 LEU A CA 1
ATOM 4060 C C . LEU A 1 516 ? 26.181 0.750 -25.912 1.00 98.69 516 LEU A C 1
ATOM 4062 O O . LEU A 1 516 ? 26.459 -0.371 -26.331 1.00 98.69 516 LEU A O 1
ATOM 4066 N N . ASN A 1 517 ? 26.678 1.240 -24.771 1.00 98.38 517 ASN A N 1
ATOM 4067 C CA . ASN A 1 517 ? 27.596 0.490 -23.915 1.00 98.38 517 ASN A CA 1
ATOM 4068 C C . ASN A 1 517 ? 26.956 -0.807 -23.400 1.00 98.38 517 ASN A C 1
ATOM 4070 O O . ASN A 1 517 ? 27.525 -1.876 -23.589 1.00 98.38 517 ASN A O 1
ATOM 4074 N N . VAL A 1 518 ? 25.749 -0.741 -22.825 1.00 98.25 518 VAL A N 1
ATOM 4075 C CA . VAL A 1 518 ? 25.035 -1.932 -22.328 1.00 98.25 518 VAL A CA 1
ATOM 4076 C C . VAL A 1 518 ? 24.800 -2.935 -23.449 1.00 98.25 518 VAL A C 1
ATOM 4078 O O . VAL A 1 518 ? 25.014 -4.129 -23.280 1.00 98.25 518 VAL A O 1
ATOM 4081 N N . LEU A 1 519 ? 24.375 -2.470 -24.618 1.00 97.94 519 LEU A N 1
ATOM 4082 C CA . LEU A 1 519 ? 24.077 -3.376 -25.710 1.00 97.94 519 LEU A CA 1
ATOM 4083 C C . LEU A 1 519 ? 25.371 -3.955 -26.355 1.00 97.94 519 LEU A C 1
ATOM 4085 O O . LEU A 1 519 ? 25.306 -5.020 -26.969 1.00 97.94 519 LEU A O 1
ATOM 4089 N N . ASN A 1 520 ? 26.526 -3.265 -26.292 1.00 97.44 520 ASN A N 1
ATOM 4090 C CA . ASN A 1 520 ? 27.811 -3.687 -26.900 1.00 97.44 520 ASN A CA 1
ATOM 4091 C C . ASN A 1 520 ? 28.687 -4.510 -25.948 1.00 97.44 520 ASN A C 1
ATOM 4093 O O . ASN A 1 520 ? 29.526 -5.281 -26.403 1.00 97.44 520 ASN A O 1
ATOM 4097 N N . ASN A 1 521 ? 28.521 -4.329 -24.640 1.00 97.50 521 ASN A N 1
ATOM 4098 C CA . ASN A 1 521 ? 29.334 -4.963 -23.616 1.00 97.50 521 ASN A CA 1
ATOM 4099 C C . ASN A 1 521 ? 28.491 -5.988 -22.850 1.00 97.50 521 ASN A C 1
ATOM 4101 O O . ASN A 1 521 ? 27.797 -5.656 -21.887 1.00 97.50 521 ASN A O 1
ATOM 4105 N N . GLU A 1 522 ? 28.556 -7.247 -23.290 1.00 95.88 522 GLU A N 1
ATOM 4106 C CA . GLU A 1 522 ? 27.755 -8.332 -22.711 1.00 95.88 522 GLU A CA 1
ATOM 4107 C C . GLU A 1 522 ? 28.076 -8.588 -21.238 1.00 95.88 522 GLU A C 1
ATOM 4109 O O . GLU A 1 522 ? 27.167 -8.866 -20.459 1.00 95.88 522 GLU A O 1
ATOM 4114 N N . GLU A 1 523 ? 29.338 -8.440 -20.836 1.00 97.81 523 GLU A N 1
ATOM 4115 C CA . GLU A 1 523 ? 29.755 -8.632 -19.448 1.00 97.81 523 GLU A CA 1
ATOM 4116 C C . GLU A 1 523 ? 29.178 -7.539 -18.542 1.00 97.81 523 GLU A C 1
ATOM 4118 O O . GLU A 1 523 ? 28.602 -7.833 -17.494 1.00 97.81 523 GLU A O 1
ATOM 4123 N N . PHE A 1 524 ? 29.235 -6.279 -18.977 1.00 97.88 524 PHE A N 1
ATOM 4124 C CA . PHE A 1 524 ? 28.620 -5.177 -18.240 1.00 97.88 524 PHE A CA 1
ATOM 4125 C C . PHE A 1 524 ? 27.094 -5.320 -18.163 1.00 97.88 524 PHE A C 1
ATOM 4127 O O . PHE A 1 524 ? 26.500 -5.141 -17.097 1.00 97.88 524 PHE A O 1
ATOM 4134 N N . ALA A 1 525 ? 26.446 -5.714 -19.264 1.00 97.75 525 ALA A N 1
ATOM 4135 C CA . ALA A 1 525 ? 25.019 -6.011 -19.258 1.00 97.75 525 ALA A CA 1
ATOM 4136 C C . ALA A 1 525 ? 24.681 -7.144 -18.281 1.00 97.75 525 ALA A C 1
ATOM 4138 O O . ALA A 1 525 ? 23.730 -7.013 -17.514 1.00 97.75 525 ALA A O 1
ATOM 4139 N N . ARG A 1 526 ? 25.458 -8.234 -18.275 1.00 97.69 526 ARG A N 1
ATOM 4140 C CA . ARG A 1 526 ? 25.276 -9.374 -17.365 1.00 97.69 526 ARG A CA 1
ATOM 4141 C C . ARG A 1 526 ? 25.361 -8.942 -15.903 1.00 97.69 526 ARG A C 1
ATOM 4143 O O . ARG A 1 526 ? 24.474 -9.290 -15.127 1.00 97.69 526 ARG A O 1
ATOM 4150 N N . GLN A 1 527 ? 26.351 -8.123 -15.551 1.00 98.00 527 GLN A N 1
ATOM 4151 C CA . GLN A 1 527 ? 26.499 -7.582 -14.196 1.00 98.00 527 GLN A CA 1
ATOM 4152 C C . GLN A 1 527 ? 25.270 -6.770 -13.764 1.00 98.00 527 GLN A C 1
ATOM 4154 O O . GLN A 1 527 ? 24.723 -7.016 -12.689 1.00 98.00 527 GLN A O 1
ATOM 4159 N N . LEU A 1 528 ? 24.773 -5.865 -14.619 1.00 98.12 528 LEU A N 1
ATOM 4160 C CA . LEU A 1 528 ? 23.557 -5.094 -14.330 1.00 98.12 528 LEU A CA 1
ATOM 4161 C C . LEU A 1 528 ? 22.328 -5.998 -14.138 1.00 98.12 528 LEU A C 1
ATOM 4163 O O . LEU A 1 528 ? 21.519 -5.743 -13.248 1.00 98.12 528 LEU A O 1
ATOM 4167 N N . ARG A 1 529 ? 22.185 -7.067 -14.936 1.00 97.06 529 ARG A N 1
ATOM 4168 C CA . ARG A 1 529 ? 21.067 -8.027 -14.824 1.00 97.06 529 ARG A CA 1
ATOM 4169 C C . ARG A 1 529 ? 21.094 -8.775 -13.497 1.00 97.06 529 ARG A C 1
ATOM 4171 O O . ARG A 1 529 ? 20.082 -8.822 -12.801 1.00 97.06 529 ARG A O 1
ATOM 4178 N N . GLU A 1 530 ? 22.248 -9.339 -13.148 1.00 97.69 530 GLU A N 1
ATOM 4179 C CA . GLU A 1 530 ? 22.428 -10.129 -11.926 1.00 97.69 530 GLU A CA 1
ATOM 4180 C C . GLU A 1 530 ? 22.231 -9.271 -10.673 1.00 97.69 530 GLU A C 1
ATOM 4182 O O . GLU A 1 530 ? 21.509 -9.664 -9.752 1.00 97.69 530 GLU A O 1
ATOM 4187 N N . ASN A 1 531 ? 22.808 -8.068 -10.660 1.00 98.25 531 ASN A N 1
ATOM 4188 C CA . ASN A 1 531 ? 22.641 -7.122 -9.561 1.00 98.25 531 ASN A CA 1
ATOM 4189 C C . ASN A 1 531 ? 21.199 -6.602 -9.475 1.00 98.25 531 ASN A C 1
ATOM 4191 O O . ASN A 1 531 ? 20.646 -6.532 -8.377 1.00 98.25 531 ASN A O 1
ATOM 4195 N N . GLY A 1 532 ? 20.563 -6.312 -10.617 1.00 97.62 532 GLY A N 1
ATOM 4196 C CA . GLY A 1 532 ? 19.149 -5.942 -10.716 1.00 97.62 532 GLY A CA 1
ATOM 4197 C C . GLY A 1 532 ? 18.237 -6.979 -10.069 1.00 97.62 532 GLY A C 1
ATOM 4198 O O . GLY A 1 532 ? 17.472 -6.665 -9.151 1.00 97.62 532 GLY A O 1
ATOM 4199 N N . ARG A 1 533 ? 18.375 -8.245 -10.478 1.00 97.19 533 ARG A N 1
ATOM 4200 C CA . ARG A 1 533 ? 17.618 -9.371 -9.916 1.00 97.19 533 ARG A CA 1
ATOM 4201 C C . ARG A 1 533 ? 17.867 -9.530 -8.420 1.00 97.19 533 ARG A C 1
ATOM 4203 O O . ARG A 1 533 ? 16.910 -9.687 -7.660 1.00 97.19 533 ARG A O 1
ATOM 4210 N N . ARG A 1 534 ? 19.127 -9.446 -7.980 1.00 97.25 534 ARG A N 1
ATOM 4211 C CA . ARG A 1 534 ? 19.490 -9.533 -6.558 1.00 97.25 534 ARG A CA 1
ATOM 4212 C C . ARG A 1 534 ? 18.816 -8.432 -5.739 1.00 97.25 534 ARG A C 1
ATOM 4214 O O . ARG A 1 534 ? 18.148 -8.743 -4.755 1.00 97.25 534 ARG A O 1
ATOM 4221 N N . SER A 1 535 ? 18.904 -7.174 -6.175 1.00 96.25 535 SER A N 1
ATOM 4222 C CA . SER A 1 535 ? 18.236 -6.042 -5.519 1.00 96.25 535 SER A CA 1
ATOM 4223 C C . SER A 1 535 ? 16.714 -6.228 -5.464 1.00 96.25 535 SER A C 1
ATOM 4225 O O . SER A 1 535 ? 16.116 -6.012 -4.406 1.00 96.25 535 SER A O 1
ATOM 4227 N N . ALA A 1 536 ? 16.077 -6.697 -6.545 1.00 95.62 536 ALA A N 1
ATOM 4228 C CA . ALA A 1 536 ? 14.641 -6.988 -6.554 1.00 95.62 536 ALA A CA 1
ATOM 4229 C C . ALA A 1 536 ? 14.251 -8.049 -5.504 1.00 95.62 536 ALA A C 1
ATOM 4231 O O . ALA A 1 536 ? 13.308 -7.840 -4.737 1.00 95.62 536 ALA A O 1
ATOM 4232 N N . CYS A 1 537 ? 15.001 -9.151 -5.412 1.00 94.19 537 CYS A N 1
ATOM 4233 C CA . CYS A 1 537 ? 14.756 -10.232 -4.450 1.00 94.19 537 CYS A CA 1
ATOM 4234 C C . CYS A 1 537 ? 15.021 -9.818 -2.997 1.00 94.19 537 CYS A C 1
ATOM 4236 O O . CYS A 1 537 ? 14.228 -10.109 -2.097 1.00 94.19 537 CYS A O 1
ATOM 4238 N N . GLU A 1 538 ? 16.136 -9.136 -2.746 1.00 93.62 538 GLU A N 1
ATOM 4239 C CA . GLU A 1 538 ? 16.585 -8.829 -1.391 1.00 93.62 538 GLU A CA 1
ATOM 4240 C C . GLU A 1 538 ? 15.861 -7.624 -0.793 1.00 93.62 538 GLU A C 1
ATOM 4242 O O . GLU A 1 538 ? 15.473 -7.671 0.379 1.00 93.62 538 GLU A O 1
ATOM 4247 N N . LYS A 1 539 ? 15.647 -6.562 -1.574 1.00 92.31 539 LYS A N 1
ATOM 4248 C CA . LYS A 1 539 ? 15.139 -5.277 -1.070 1.00 92.31 539 LYS A CA 1
ATOM 4249 C C . LYS A 1 539 ? 13.662 -5.060 -1.392 1.00 92.31 539 LYS A C 1
ATOM 4251 O O . LYS A 1 539 ? 12.936 -4.522 -0.561 1.00 92.31 539 LYS A O 1
ATOM 4256 N N . PHE A 1 540 ? 13.198 -5.525 -2.554 1.00 93.75 540 PHE A N 1
ATOM 4257 C CA . PHE A 1 540 ? 11.881 -5.167 -3.098 1.00 93.75 540 PHE A CA 1
ATOM 4258 C C . PHE A 1 540 ? 10.939 -6.364 -3.278 1.00 93.75 540 PHE A C 1
ATOM 4260 O O . PHE A 1 540 ? 10.036 -6.331 -4.113 1.00 93.75 540 PHE A O 1
ATOM 4267 N N . SER A 1 541 ? 11.106 -7.413 -2.469 1.00 93.25 541 SER A N 1
ATOM 4268 C CA . SER A 1 541 ? 10.197 -8.562 -2.459 1.00 93.25 541 SER A CA 1
ATOM 4269 C C . SER A 1 541 ? 8.818 -8.188 -1.908 1.00 93.25 541 SER A C 1
ATOM 4271 O O . SER A 1 541 ? 8.684 -7.597 -0.828 1.00 93.25 541 SER A O 1
ATOM 4273 N N . PHE A 1 542 ? 7.769 -8.595 -2.628 1.00 93.00 542 PHE A N 1
ATOM 4274 C CA . PHE A 1 542 ? 6.381 -8.395 -2.219 1.00 93.00 542 PHE A CA 1
ATOM 4275 C C . PHE A 1 542 ? 6.084 -8.988 -0.837 1.00 93.00 542 PHE A C 1
ATOM 4277 O O . PHE A 1 542 ? 5.373 -8.365 -0.051 1.00 93.00 542 PHE A O 1
ATOM 4284 N N . THR A 1 543 ? 6.668 -10.140 -0.502 1.00 91.06 543 THR A N 1
ATOM 4285 C CA . THR A 1 543 ? 6.474 -10.810 0.792 1.00 91.06 543 THR A CA 1
ATOM 4286 C C . THR A 1 543 ? 6.960 -9.944 1.954 1.00 91.06 543 THR A C 1
ATOM 4288 O O . THR A 1 543 ? 6.224 -9.736 2.919 1.00 91.06 543 THR A O 1
ATOM 4291 N N . LYS A 1 544 ? 8.158 -9.354 1.838 1.00 90.56 544 LYS A N 1
ATOM 4292 C CA . LYS A 1 544 ? 8.705 -8.441 2.859 1.00 90.56 544 LYS A CA 1
ATOM 4293 C C . LYS A 1 544 ? 7.841 -7.186 3.003 1.00 90.56 544 LYS A C 1
ATOM 4295 O O . LYS A 1 544 ? 7.530 -6.746 4.114 1.00 90.56 544 LYS A O 1
ATOM 4300 N N . ARG A 1 545 ? 7.392 -6.633 1.870 1.00 93.56 545 ARG A N 1
ATOM 4301 C CA . ARG A 1 545 ? 6.476 -5.486 1.850 1.00 93.56 545 ARG A CA 1
ATOM 4302 C C . ARG A 1 545 ? 5.150 -5.808 2.538 1.00 93.56 545 ARG A C 1
ATOM 4304 O O . ARG A 1 545 ? 4.663 -5.000 3.324 1.00 93.56 545 ARG A O 1
ATOM 4311 N N . LEU A 1 546 ? 4.564 -6.966 2.243 1.00 94.19 546 LEU A N 1
ATOM 4312 C CA . LEU A 1 546 ? 3.311 -7.421 2.836 1.00 94.19 546 LEU A CA 1
ATOM 4313 C C . LEU A 1 546 ? 3.435 -7.520 4.358 1.00 94.19 546 LEU A C 1
ATOM 4315 O O . LEU A 1 546 ? 2.645 -6.887 5.049 1.00 94.19 546 LEU A O 1
ATOM 4319 N N . GLN A 1 547 ? 4.477 -8.185 4.862 1.00 93.25 547 GLN A N 1
ATOM 4320 C CA . GLN A 1 547 ? 4.756 -8.291 6.301 1.00 93.25 547 GLN A CA 1
ATOM 4321 C C . GLN A 1 547 ? 4.889 -6.918 6.975 1.00 93.25 547 GLN A C 1
ATOM 4323 O O . GLN A 1 547 ? 4.374 -6.699 8.071 1.00 93.25 547 GLN A O 1
ATOM 4328 N N . THR A 1 548 ? 5.535 -5.961 6.303 1.00 95.06 548 THR A N 1
ATOM 4329 C CA . THR A 1 548 ? 5.681 -4.588 6.810 1.00 95.06 548 THR A CA 1
ATOM 4330 C C . THR A 1 548 ? 4.323 -3.895 6.928 1.00 95.06 548 THR A C 1
ATOM 4332 O O . THR A 1 548 ? 4.019 -3.280 7.951 1.00 95.06 548 THR A O 1
ATOM 4335 N N . VAL A 1 549 ? 3.478 -4.007 5.899 1.00 95.88 549 VAL A N 1
ATOM 4336 C CA . VAL A 1 549 ? 2.138 -3.406 5.908 1.00 95.88 549 VAL A CA 1
ATOM 4337 C C . VAL A 1 549 ? 1.217 -4.101 6.917 1.00 95.88 549 VAL A C 1
ATOM 4339 O O . VAL A 1 549 ? 0.462 -3.422 7.609 1.00 95.88 549 VAL A O 1
ATOM 4342 N N . GLU A 1 550 ? 1.307 -5.421 7.061 1.00 95.25 550 GLU A N 1
ATOM 4343 C CA . GLU A 1 550 ? 0.596 -6.182 8.094 1.00 95.25 550 GLU A CA 1
ATOM 4344 C C . GLU A 1 550 ? 1.002 -5.734 9.505 1.00 95.25 550 GLU A C 1
ATOM 4346 O O . GLU A 1 550 ? 0.135 -5.506 10.348 1.00 95.25 550 GLU A O 1
ATOM 4351 N N . GLY A 1 551 ? 2.293 -5.482 9.747 1.00 95.12 551 GLY A N 1
ATOM 4352 C CA . GLY A 1 551 ? 2.768 -4.889 10.999 1.00 95.12 551 GLY A CA 1
ATOM 4353 C C . GLY A 1 551 ? 2.171 -3.503 11.276 1.00 95.12 551 GLY A C 1
ATOM 4354 O O . GLY A 1 551 ? 1.834 -3.189 12.419 1.00 95.12 551 GLY A O 1
ATOM 4355 N N . ILE A 1 552 ? 1.964 -2.685 10.235 1.00 95.81 552 ILE A N 1
ATOM 4356 C CA . ILE A 1 552 ? 1.272 -1.390 10.354 1.00 95.81 552 ILE A CA 1
ATOM 4357 C C . ILE A 1 552 ? -0.204 -1.593 10.718 1.00 95.81 552 ILE A C 1
ATOM 4359 O O . ILE A 1 552 ? -0.715 -0.875 11.579 1.00 95.81 552 ILE A O 1
ATOM 4363 N N . TYR A 1 553 ? -0.889 -2.566 10.108 1.00 95.94 553 TYR A N 1
ATOM 4364 C CA . TYR A 1 553 ? -2.268 -2.895 10.476 1.00 95.94 553 TYR A CA 1
ATOM 4365 C C . TYR A 1 553 ? -2.372 -3.343 11.937 1.00 95.94 553 TYR A C 1
ATOM 4367 O O . TYR A 1 553 ? -3.231 -2.843 12.663 1.00 95.94 553 TYR A O 1
ATOM 4375 N N . GLU A 1 554 ? -1.483 -4.230 12.396 1.00 93.88 554 GLU A N 1
ATOM 4376 C CA . GLU A 1 554 ? -1.463 -4.677 13.793 1.00 93.88 554 GLU A CA 1
ATOM 4377 C C . GLU A 1 554 ? -1.209 -3.510 14.761 1.00 93.88 554 GLU A C 1
ATOM 4379 O O . GLU A 1 554 ? -1.886 -3.402 15.786 1.00 93.88 554 GLU A O 1
ATOM 4384 N N . ALA A 1 555 ? -0.265 -2.617 14.444 1.00 92.56 555 ALA A N 1
ATOM 4385 C CA . ALA A 1 555 ? 0.031 -1.446 15.270 1.00 92.56 555 ALA A CA 1
ATOM 4386 C C . ALA A 1 555 ? -1.179 -0.503 15.386 1.00 92.56 555 ALA A C 1
ATOM 4388 O O . ALA A 1 555 ? -1.559 -0.118 16.495 1.00 92.56 555 ALA A O 1
ATOM 4389 N N . LEU A 1 556 ? -1.833 -0.210 14.255 1.00 92.75 556 LEU A N 1
ATOM 4390 C CA . LEU A 1 556 ? -3.042 0.614 14.202 1.00 92.75 556 LEU A CA 1
ATOM 4391 C C . LEU A 1 556 ? -4.195 -0.003 14.999 1.00 92.75 556 LEU A C 1
ATOM 4393 O O . LEU A 1 556 ? -4.844 0.699 15.777 1.00 92.75 556 LEU A O 1
ATOM 4397 N N . ALA A 1 557 ? -4.424 -1.310 14.848 1.00 87.62 557 ALA A N 1
ATOM 4398 C CA . ALA A 1 557 ? -5.480 -2.025 15.561 1.00 87.62 557 ALA A CA 1
ATOM 4399 C C . ALA A 1 557 ? -5.250 -2.053 17.084 1.00 87.62 557 ALA A C 1
ATOM 4401 O O . ALA A 1 557 ? -6.207 -1.992 17.855 1.00 87.62 557 ALA A O 1
ATOM 4402 N N . ARG A 1 558 ? -3.987 -2.087 17.537 1.00 81.12 558 ARG A N 1
ATOM 4403 C CA . ARG A 1 558 ? -3.614 -2.025 18.965 1.00 81.12 558 ARG A CA 1
ATOM 4404 C C . ARG A 1 558 ? -3.632 -0.606 19.550 1.00 81.12 558 ARG A C 1
ATOM 4406 O O . ARG A 1 558 ? -3.461 -0.462 20.759 1.00 81.12 558 ARG A O 1
ATOM 4413 N N . GLY A 1 559 ? -3.836 0.426 18.726 1.00 67.19 559 GLY A N 1
ATOM 4414 C CA . GLY A 1 559 ? -3.862 1.827 19.154 1.00 67.19 559 GLY A CA 1
ATOM 4415 C C . GLY A 1 559 ? -2.503 2.378 19.601 1.00 67.19 559 GLY A C 1
ATOM 4416 O O . GLY A 1 559 ? -2.481 3.241 20.478 1.00 67.19 559 GLY A O 1
ATOM 4417 N N . LYS A 1 560 ? -1.400 1.855 19.045 1.00 41.47 560 LYS A N 1
ATOM 4418 C CA . LYS A 1 560 ? -0.029 2.316 19.318 1.00 41.47 560 LYS A CA 1
ATOM 4419 C C . LYS A 1 560 ? 0.460 3.353 18.315 1.00 41.47 560 LYS A C 1
ATOM 4421 O O . LYS A 1 560 ? 0.077 3.256 17.128 1.00 41.47 560 LYS A O 1
#

InterPro domains:
  IPR001296 Glycosyl transferase, family 1 [PF00534] (368-534)
  IPR001451 Hexapeptide repeat [PF00132] (119-151)
  IPR011004 Trimeric LpxA-like superfamily [SSF51161] (28-173)
  IPR018357 Hexapeptide transferase, conserved site [PS00101] (127-155)
  IPR028098 Glycosyltransferase subfamily 4-like, N-terminal domain [PF13439] (199-360)
  IPR045304 Serine acetyltransferase, LbH domain [cd03354] (67-165)

Nearest PDB structures (foldseek):
  6n1x-assembly1_A  TM=8.365E-01  e=3.340E-21  Staphylococcus aureus subsp. aureus CN1
  5d00-assembly1_A  TM=8.415E-01  e=2.960E-20  Bacillus subtilis subsp. subtilis str. 168
  3mbo-assembly4_H  TM=8.326E-01  e=2.582E-20  Bacillus anthracis
  3mbo-assembly1_A  TM=8.331E-01  e=3.887E-20  Bacillus anthracis
  3mbo-assembly3_F  TM=8.308E-01  e=6.124E-20  Bacillus anthracis

Solvent-accessible surface area (backbone atoms only — not comparable to full-atom values): 28959 Å² total; per-residue (Å²): 97,69,69,37,54,52,36,26,51,54,64,62,59,56,102,76,71,65,55,71,69,55,38,49,52,51,38,69,69,31,51,34,43,46,46,47,51,54,29,50,53,48,26,56,34,52,79,65,72,48,88,53,78,68,59,48,61,54,52,52,50,50,39,23,72,75,27,30,40,40,63,46,46,70,32,46,67,39,46,24,51,39,48,80,45,63,35,53,26,40,46,37,46,74,26,34,35,32,34,48,24,35,40,31,25,37,21,36,39,28,38,78,76,90,82,50,53,35,27,39,37,31,33,46,26,38,42,25,42,43,17,36,38,36,14,77,28,45,37,28,37,44,22,38,39,34,58,55,12,32,35,71,65,62,39,61,60,31,28,23,33,34,43,79,71,42,39,80,78,49,71,44,90,62,72,93,68,66,66,69,70,73,71,69,47,49,24,33,34,41,35,36,64,54,70,46,70,64,55,74,71,54,57,54,51,53,50,45,57,65,68,47,60,69,75,46,38,43,58,37,39,36,37,37,32,53,67,84,51,86,53,54,46,62,67,56,59,35,49,78,68,72,46,56,72,45,78,46,68,33,91,48,101,81,48,72,65,51,40,56,49,52,37,47,50,41,62,76,61,62,42,41,30,44,40,24,55,40,73,67,35,47,53,50,52,53,63,35,38,65,90,36,86,78,46,40,38,35,36,42,48,62,71,86,76,91,51,90,50,68,70,48,43,49,52,51,52,54,46,52,59,51,56,64,71,40,68,35,34,36,18,31,23,64,54,53,41,53,54,42,38,79,72,70,37,63,66,90,38,51,43,72,51,60,66,56,38,57,50,81,81,40,35,40,92,81,48,84,48,54,57,43,69,78,69,70,47,56,91,86,44,44,34,37,32,31,77,49,65,34,40,80,49,37,29,57,69,50,46,51,55,24,49,54,55,40,32,71,79,40,70,57,40,33,38,40,39,36,29,50,46,89,46,44,69,60,52,54,48,53,36,50,75,72,70,39,56,94,35,49,41,77,66,36,74,73,88,60,55,67,38,54,39,46,58,30,64,28,34,46,43,44,31,64,59,51,33,48,59,62,65,57,47,54,26,15,28,25,48,14,25,40,40,37,28,62,25,64,21,34,67,80,76,36,50,67,83,51,32,20,39,66,40,59,68,81,43,42,67,62,52,28,53,50,52,50,46,43,75,71,33,63,67,63,31,49,48,20,12,54,36,12,30,48,48,29,55,75,75,24,23,33,68,63,47,48,54,54,52,50,51,50,51,53,37,58,75,70,72,104